Protein AF-B2BDZ7-F1 (afdb_monomer)

Radius of gyration: 28.39 Å; Cα contacts (8 Å, |Δi|>4): 947; chains: 1; bounding box: 99×69×66 Å

Sequence (545 aa):
MKSKLKLKRYLLFLPLLPLGTLSLANTYLLQDHNTLTPYTPFTTPLNGGLDVVRAAHLHPSYELVDWKRVGDTKLVALVRSALVRVKFQDTTSSDQSNTNQNALSFDTQESQKALNGSQSGSSDTSGSNSQDFASYVLIFKAAPRATWVFERKIKLALPYVKQESQGSDDQGSNGKGSLYKTLQDLLVEQPVTPYTPNAGLARVNGVAQDTVHFGSDQESSWNSQRSQKGLKNNPGPKAVTGFKLDKGRAYRKLNESWPVYEPLDSTKNGKGKDKDGWTTSGASEAKGDAPLVSSTESQMAAVTDSQQSGHNSGLVSLAQRSTTVAVQKSDSSGSQGQGTTDNKFQKYLNTAQALHQMGVIVPSLETWPGKPSTGIATRAGGGVSVQAATRQSSSTNEDLPNVITQLYHTSTSQLAYLNGQIVVMGSNAVPSLWYWVVDERTTSGRATWWAHTELNWGTDKQKQFVENQLGFKDDSNSSLTNFKSQGLTQPAYLIAGLDVVQDHLVFAAFKAGAVGYDMTTDSNASTKDQALAWSTTAGLDSDGG

Solvent-accessible surface area (backbone atoms only — not comparable to full-atom values): 32848 Å² total; per-residue (Å²): 140,86,84,80,82,81,80,82,80,81,77,82,81,71,83,81,70,80,88,74,75,87,56,80,86,48,71,46,78,45,77,55,81,46,27,44,27,34,24,34,86,82,77,42,68,75,55,94,41,46,47,53,44,67,65,65,74,50,65,67,58,48,45,57,61,36,71,48,75,50,82,89,51,36,38,40,37,33,34,36,33,78,47,40,29,44,46,63,58,78,72,57,70,96,79,68,93,60,72,80,43,54,25,50,44,66,33,40,65,62,17,48,48,59,70,58,63,84,65,84,82,71,94,79,69,91,80,68,83,88,60,46,46,65,30,33,42,36,39,26,35,57,42,82,92,83,37,71,42,69,73,53,61,26,34,57,40,72,46,82,38,60,40,68,57,82,86,59,84,66,42,48,93,79,75,42,51,52,66,49,58,25,54,65,70,37,68,45,68,55,71,73,45,99,77,63,42,75,45,22,70,38,58,44,72,30,54,31,49,30,41,65,78,54,33,84,96,38,46,87,48,45,87,83,45,28,60,84,72,80,40,61,89,64,87,56,53,76,42,50,41,24,28,41,30,67,34,8,52,46,31,33,38,46,77,34,51,51,69,48,58,41,23,54,35,6,66,79,26,56,29,10,54,41,59,63,60,25,73,76,48,44,52,63,51,41,46,70,26,23,59,79,89,60,74,75,76,70,76,66,74,85,75,79,78,85,78,80,91,76,92,80,90,78,93,82,78,99,79,78,89,72,86,71,82,74,81,78,78,83,83,77,85,83,76,98,62,101,64,85,78,87,76,56,54,77,49,24,43,61,41,49,71,52,40,37,76,62,49,37,58,39,79,78,74,68,83,40,87,89,60,82,78,64,50,69,84,75,84,65,96,62,98,71,92,74,85,82,60,90,58,84,80,88,79,68,80,78,74,33,65,26,40,46,24,37,41,53,58,29,20,62,38,39,66,36,74,55,97,59,33,37,37,33,32,22,28,63,60,44,63,15,50,39,34,34,72,30,54,73,88,42,64,58,33,51,29,47,51,30,31,75,54,88,74,88,62,86,42,72,66,52,42,45,63,54,44,62,33,25,20,70,71,54,96,91,55,87,84,60,45,34,42,34,46,26,75,34,46,72,44,38,31,22,26,73,48,61,45,70,56,93,96,37,83,47,72,48,61,46,80,47,93,62,56,23,62,48,83,62,80,54,88,80,47,71,55,44,49,20,38,42,44,68,90,82,75,80,61,96,82,58,78,87,131

Mean predicted aligned error: 11.67 Å

Nearest PDB structures (foldseek):
  6se7-assembly1_A  TM=9.326E-01  e=3.336E-42  Mycoplasmoides genitalium G37
  6se5-assembly1_A  TM=9.415E-01  e=1.699E-40  Mycoplasmoides genitalium G37
  6rut-assembly2_E-2  TM=9.235E-01  e=7.230E-41  Mycoplasmoides genitalium G37
  5ox7-assembly1_A  TM=9.273E-01  e=1.699E-40  Mycoplasmoides genitalium G37
  8pbx-assembly1_A  TM=9.319E-01  e=9.932E-40  Mycoplasmoides genitalium G37

Secondary structure (DSSP, 8-state):
-------------------S---TT--EEEEETTEEEEEPTTSSBSSS-EEHHHHTT--TTEEEEEEEEETTTEEEEEEEETT--EEE--S--TT-S-TT-BSEEE-HHHHHHHHTTT-TT----TTSPP-----EEEEEEEETTTEEEEEEEEEEEPPP-BPPPTT----HHHHB--HHHHHHH--EEPPPPTT--HHHH---B--BHHHHHH-TT-GGGHHHHGGGGT-TT---TT-B-EEESSSBS-EE-TTS---SEEES-TTTSB-TT-HHHIIIIIHHHHHHHS----GGGG-------------------S-------------------SS-----SSSEEE-HHHHHHTT---TTT---TTPPP-S-----SS------------S----PPPHHHHHHHHHS-EEEEETTEEEEE--SSS-BSEEEEEETT-SEEEEEEGGG-PPP-SSHHHHHHHHHHS----TT-S---STTTTT-----EEEEEEEEETTEEEEEEEEPP--EE-----TT-TTTTEEE----PPPTTPPP-

Organism: Mycoplasmoides pneumoniae (NCBI:txid2104)

Structure (mmCIF, N/CA/C/O backbone):
data_AF-B2BDZ7-F1
#
_entry.id   AF-B2BDZ7-F1
#
loop_
_atom_site.group_PDB
_atom_site.id
_atom_site.type_symbol
_atom_site.label_atom_id
_atom_site.label_alt_id
_atom_site.label_comp_id
_atom_site.label_asym_id
_atom_site.label_entity_id
_atom_site.label_seq_id
_atom_site.pdbx_PDB_ins_code
_atom_site.Cartn_x
_atom_site.Cartn_y
_atom_site.Cartn_z
_atom_site.occupancy
_atom_site.B_iso_or_equiv
_atom_site.auth_seq_id
_atom_site.auth_comp_id
_atom_site.auth_asym_id
_atom_site.auth_atom_id
_atom_site.pdbx_PDB_model_num
ATOM 1 N N . MET A 1 1 ? -70.568 -9.091 -24.519 1.00 39.03 1 MET A N 1
ATOM 2 C CA . MET A 1 1 ? -69.122 -9.357 -24.694 1.00 39.03 1 MET A CA 1
ATOM 3 C C . MET A 1 1 ? -68.346 -8.590 -23.627 1.00 39.03 1 MET A C 1
ATOM 5 O O . MET A 1 1 ? -68.301 -7.373 -23.691 1.00 39.03 1 MET A O 1
ATOM 9 N N . LYS A 1 2 ? -67.828 -9.272 -22.594 1.00 32.44 2 LYS A N 1
ATOM 10 C CA . LYS A 1 2 ? -67.019 -8.678 -21.510 1.00 32.44 2 LYS A CA 1
ATOM 11 C C . LYS A 1 2 ? -65.562 -9.109 -21.707 1.00 32.44 2 LYS A C 1
ATOM 13 O O . LYS A 1 2 ? -65.267 -10.290 -21.533 1.00 32.44 2 LYS A O 1
ATOM 18 N N . SER A 1 3 ? -64.663 -8.197 -22.079 1.00 32.06 3 SER A N 1
ATOM 19 C CA . SER A 1 3 ? -63.225 -8.487 -22.165 1.00 32.06 3 SER A CA 1
ATOM 20 C C . SER A 1 3 ? -62.564 -8.310 -20.796 1.00 32.06 3 SER A C 1
ATOM 22 O O . SER A 1 3 ? -62.609 -7.236 -20.199 1.00 32.06 3 SER A O 1
ATOM 24 N N . LYS A 1 4 ? -61.967 -9.393 -20.295 1.00 34.06 4 LYS A N 1
ATOM 25 C CA . LYS A 1 4 ? -61.252 -9.474 -19.016 1.00 34.06 4 LYS A CA 1
ATOM 26 C C . LYS A 1 4 ? -59.915 -8.726 -19.095 1.00 34.06 4 LYS A C 1
ATOM 28 O O . LYS A 1 4 ? -59.039 -9.131 -19.854 1.00 34.06 4 LYS A O 1
ATOM 33 N N . LEU A 1 5 ? -59.728 -7.711 -18.253 1.00 30.25 5 LEU A N 1
ATOM 34 C CA . LEU A 1 5 ? -58.415 -7.136 -17.958 1.00 30.25 5 LEU A CA 1
ATOM 35 C C . LEU A 1 5 ? -57.696 -8.070 -16.965 1.00 30.25 5 LEU A C 1
ATOM 37 O O . LEU A 1 5 ? -58.121 -8.216 -15.819 1.00 30.25 5 LEU A O 1
ATOM 41 N N . LYS A 1 6 ? -56.645 -8.769 -17.409 1.00 34.00 6 LYS A N 1
ATOM 42 C CA . LYS A 1 6 ? -55.797 -9.597 -16.534 1.00 34.00 6 LYS A CA 1
ATOM 43 C C . LYS A 1 6 ? -54.794 -8.698 -15.809 1.00 34.00 6 LYS A C 1
ATOM 45 O O . LYS A 1 6 ? -53.802 -8.280 -16.397 1.00 34.00 6 LYS A O 1
ATOM 50 N N . LEU A 1 7 ? -55.033 -8.448 -14.525 1.00 28.69 7 LEU A N 1
ATOM 51 C CA . LEU A 1 7 ? -54.064 -7.830 -13.623 1.00 28.69 7 LEU A CA 1
ATOM 52 C C . LEU A 1 7 ? -52.984 -8.873 -13.273 1.00 28.69 7 LEU A C 1
ATOM 54 O O . LEU A 1 7 ? -53.241 -9.810 -12.515 1.00 28.69 7 LEU A O 1
ATOM 58 N N . LYS A 1 8 ? -51.781 -8.757 -13.850 1.00 32.53 8 LYS A N 1
ATOM 59 C CA . LYS A 1 8 ? -50.614 -9.539 -13.413 1.00 32.53 8 LYS A CA 1
ATOM 60 C C . LYS A 1 8 ? -50.151 -8.994 -12.057 1.00 32.53 8 LYS A C 1
ATOM 62 O O . LYS A 1 8 ? -49.586 -7.909 -11.989 1.00 32.53 8 LYS A O 1
ATOM 67 N N . ARG A 1 9 ? -50.395 -9.745 -10.979 1.00 31.39 9 ARG A N 1
ATOM 68 C CA . ARG A 1 9 ? -49.741 -9.525 -9.682 1.00 31.39 9 ARG A CA 1
ATOM 69 C C . ARG A 1 9 ? -48.277 -9.946 -9.811 1.00 31.39 9 ARG A C 1
ATOM 71 O O . ARG A 1 9 ? -48.004 -11.127 -10.004 1.00 31.39 9 ARG A O 1
ATOM 78 N N . TYR A 1 10 ? -47.355 -8.996 -9.709 1.00 31.36 10 TYR A N 1
ATOM 79 C CA . TYR A 1 10 ? -45.955 -9.301 -9.435 1.00 31.36 10 TYR A CA 1
ATOM 80 C C . TYR A 1 10 ? -45.849 -9.666 -7.951 1.00 31.36 10 TYR A C 1
ATOM 82 O O . TYR A 1 10 ? -46.051 -8.818 -7.084 1.00 31.36 10 TYR A O 1
ATOM 90 N N . LEU A 1 11 ? -45.613 -10.948 -7.661 1.00 29.39 11 LEU A N 1
ATOM 91 C CA . LEU A 1 11 ? -45.198 -11.392 -6.335 1.00 29.39 11 LEU A CA 1
ATOM 92 C C . LEU A 1 11 ? -43.772 -10.877 -6.111 1.00 29.39 11 LEU A C 1
ATOM 94 O O . LEU A 1 11 ? -42.857 -11.250 -6.845 1.00 29.39 11 LEU A O 1
ATOM 98 N N . LEU A 1 12 ? -43.594 -10.017 -5.112 1.00 28.06 12 LEU A N 1
ATOM 99 C CA . LEU A 1 12 ? -42.278 -9.649 -4.610 1.00 28.06 12 LEU A CA 1
ATOM 100 C C . LEU A 1 12 ? -41.700 -10.893 -3.911 1.00 28.06 12 LEU A C 1
ATOM 102 O O . LEU A 1 12 ? -42.169 -11.277 -2.841 1.00 28.06 12 LEU A O 1
ATOM 106 N N . PHE A 1 13 ? -40.734 -11.564 -4.537 1.00 28.06 13 PHE A N 1
ATOM 107 C CA . PHE A 1 13 ? -39.957 -12.615 -3.882 1.00 28.06 13 PHE A CA 1
ATOM 108 C C . PHE A 1 13 ? -39.021 -11.950 -2.865 1.00 28.06 13 PHE A C 1
ATOM 110 O O . PHE A 1 13 ? -37.952 -11.460 -3.219 1.00 28.06 13 PHE A O 1
ATOM 117 N N . LEU A 1 14 ? -39.437 -11.905 -1.598 1.00 32.94 14 LEU A N 1
ATOM 118 C CA . LEU A 1 14 ? -38.499 -11.763 -0.487 1.00 32.94 14 LEU A CA 1
ATOM 119 C C . LEU A 1 14 ? -37.704 -13.075 -0.379 1.00 32.94 14 LEU A C 1
ATOM 121 O O . LEU A 1 14 ? -38.326 -14.142 -0.383 1.00 32.94 14 LEU A O 1
ATOM 125 N N . PRO A 1 15 ? -36.364 -13.042 -0.282 1.00 36.25 15 PRO A N 1
ATOM 126 C CA . PRO A 1 15 ? -35.604 -14.242 0.018 1.00 36.25 15 PRO A CA 1
ATOM 127 C C . PRO A 1 15 ? -36.019 -14.734 1.409 1.00 36.25 15 PRO A C 1
ATOM 129 O O . PRO A 1 15 ? -35.810 -14.061 2.418 1.00 36.25 15 PRO A O 1
ATOM 132 N N . LEU A 1 16 ? -36.658 -15.903 1.444 1.00 35.53 16 LEU A N 1
ATOM 133 C CA . LEU A 1 16 ? -36.931 -16.660 2.658 1.00 35.53 16 LEU A CA 1
ATOM 134 C C . LEU A 1 16 ? -35.587 -17.039 3.292 1.00 35.53 16 LEU A C 1
ATOM 136 O O . LEU A 1 16 ? -34.937 -17.993 2.869 1.00 35.53 16 LEU A O 1
ATOM 140 N N . LEU A 1 17 ? -35.167 -16.270 4.297 1.00 37.88 17 LEU A N 1
ATOM 141 C CA . LEU A 1 17 ? -34.142 -16.695 5.245 1.00 37.88 17 LEU A CA 1
ATOM 142 C C . LEU A 1 17 ? -34.635 -17.975 5.947 1.00 37.88 17 LEU A C 1
ATOM 144 O O . LEU A 1 17 ? -35.817 -18.051 6.302 1.00 37.88 17 LEU A O 1
ATOM 148 N N . PRO A 1 18 ? -33.775 -18.986 6.151 1.00 38.31 18 PRO A N 1
ATOM 149 C CA . PRO A 1 18 ? -34.167 -20.202 6.848 1.00 38.31 18 PRO A CA 1
ATOM 150 C C . PRO A 1 18 ? -34.630 -19.848 8.267 1.00 38.31 18 PRO A C 1
ATOM 152 O O . PRO A 1 18 ? -33.910 -19.202 9.025 1.00 38.31 18 PRO A O 1
ATOM 155 N N . LEU A 1 19 ? -35.851 -20.270 8.611 1.00 40.06 19 LEU A N 1
ATOM 156 C CA . LEU A 1 19 ? -36.531 -20.090 9.903 1.00 40.06 19 LEU A CA 1
ATOM 157 C C . LEU A 1 19 ? -35.886 -20.928 11.031 1.00 40.06 19 LEU A C 1
ATOM 159 O O . LEU A 1 19 ? -36.557 -21.664 11.750 1.00 40.06 19 LEU A O 1
ATOM 163 N N . GLY A 1 20 ? -34.570 -20.815 11.202 1.00 43.47 20 GLY A N 1
ATOM 164 C CA . GLY A 1 20 ? -33.868 -21.263 12.399 1.00 43.47 20 GLY A CA 1
ATOM 165 C C . GLY A 1 20 ? -34.002 -20.204 13.489 1.00 43.47 20 GLY A C 1
ATOM 166 O O . GLY A 1 20 ? -33.236 -19.249 13.516 1.00 43.47 20 GLY A O 1
ATOM 167 N N . THR A 1 21 ? -35.011 -20.348 14.353 1.00 45.50 21 THR A N 1
ATOM 168 C CA . THR A 1 21 ? -35.155 -19.649 15.648 1.00 45.50 21 THR A CA 1
ATOM 169 C C . THR A 1 21 ? -34.825 -18.145 15.641 1.00 45.50 21 THR A C 1
ATOM 171 O O . THR A 1 21 ? -33.810 -17.712 16.190 1.00 45.50 21 THR A O 1
ATOM 174 N N . LEU A 1 22 ? -35.712 -17.313 15.088 1.00 52.00 22 LEU A N 1
ATOM 175 C CA . LEU A 1 22 ? -35.697 -15.871 15.363 1.00 52.00 22 LEU A CA 1
ATOM 176 C C . LEU A 1 22 ? -36.111 -15.641 16.827 1.00 52.00 22 LEU A C 1
ATOM 178 O O . LEU A 1 22 ? -37.290 -15.492 17.139 1.00 52.00 22 LEU A O 1
ATOM 182 N N . SER A 1 23 ? -35.142 -15.665 17.744 1.00 74.94 23 SER A N 1
ATOM 183 C CA . SER A 1 23 ? -35.362 -15.243 19.128 1.00 74.94 23 SER A CA 1
ATOM 184 C C . SER A 1 23 ? -35.595 -13.735 19.162 1.00 74.94 23 SER A C 1
ATOM 186 O O . SER A 1 23 ? -34.777 -12.962 18.664 1.00 74.94 23 SER A O 1
ATOM 188 N N . LEU A 1 24 ? -36.689 -13.309 19.797 1.00 81.25 24 LEU A N 1
ATOM 189 C CA . LEU A 1 24 ? -37.008 -11.891 20.008 1.00 81.25 24 LEU A CA 1
ATOM 190 C C . LEU A 1 24 ? -35.954 -11.161 20.857 1.00 81.25 24 LEU A C 1
ATOM 192 O O . LEU A 1 24 ? -35.892 -9.936 20.825 1.00 81.25 24 LEU A O 1
ATOM 196 N N . ALA A 1 25 ? -35.128 -11.904 21.602 1.00 82.94 25 ALA A N 1
ATOM 197 C CA . ALA A 1 25 ? -34.043 -11.355 22.410 1.00 82.94 25 ALA A CA 1
ATOM 198 C C . ALA A 1 25 ? -32.763 -11.058 21.604 1.00 82.94 25 ALA A C 1
ATOM 200 O O . ALA A 1 25 ? -31.859 -10.408 22.131 1.00 82.94 25 ALA A O 1
ATOM 201 N N . ASN A 1 26 ? -32.662 -11.527 20.354 1.00 90.62 26 ASN A N 1
ATOM 202 C CA . ASN A 1 26 ? -31.478 -11.299 19.527 1.00 90.62 26 ASN A CA 1
ATOM 203 C C . ASN A 1 26 ? -31.353 -9.821 19.136 1.00 90.62 26 ASN A C 1
ATOM 205 O O . ASN A 1 26 ? -32.351 -9.134 18.932 1.00 90.62 26 ASN A O 1
ATOM 209 N N . THR A 1 27 ? -30.120 -9.340 18.981 1.00 92.00 27 THR A N 1
ATOM 210 C CA . THR A 1 27 ? -29.834 -7.980 18.509 1.00 92.00 27 THR A CA 1
ATOM 211 C C . THR A 1 27 ? -28.828 -7.982 17.363 1.00 92.00 27 THR A C 1
ATOM 213 O O . THR A 1 27 ? -27.928 -8.823 17.302 1.00 92.00 27 THR A O 1
ATOM 216 N N . TYR A 1 28 ? -28.979 -7.013 16.463 1.00 95.44 28 TYR A N 1
ATOM 217 C CA . TYR A 1 28 ? -28.109 -6.777 15.312 1.00 95.44 28 TYR A CA 1
ATOM 218 C C . TYR A 1 28 ? -27.405 -5.432 15.493 1.00 95.44 28 TYR A C 1
ATOM 220 O O . TYR A 1 28 ? -28.074 -4.415 15.651 1.00 95.44 28 TYR A O 1
ATOM 228 N N . LEU A 1 29 ? -26.071 -5.401 15.504 1.00 96.25 29 LEU A N 1
ATOM 229 C CA . LEU A 1 29 ? -25.326 -4.139 15.571 1.00 96.25 29 LEU A CA 1
ATOM 230 C C . LEU A 1 29 ? -25.272 -3.507 14.177 1.00 96.25 29 LEU A C 1
ATOM 232 O O . LEU A 1 29 ? -24.826 -4.155 13.233 1.00 96.25 29 LEU A O 1
ATOM 236 N N . LEU A 1 30 ? -25.697 -2.250 14.068 1.00 96.56 30 LEU A N 1
ATOM 237 C CA . LEU A 1 30 ? -25.561 -1.433 12.863 1.00 96.56 30 LEU A CA 1
ATOM 238 C C . LEU A 1 30 ? -24.671 -0.226 13.156 1.00 96.56 30 LEU A C 1
ATOM 240 O O . LEU A 1 30 ? -24.806 0.404 14.206 1.00 96.56 30 LEU A O 1
ATOM 244 N N . GLN A 1 31 ? -23.769 0.080 12.227 1.00 96.38 31 GLN A N 1
ATOM 245 C CA . GLN A 1 31 ? -22.849 1.206 12.336 1.00 96.38 31 GLN A CA 1
ATOM 246 C C . GLN A 1 31 ? -23.427 2.458 11.676 1.00 96.38 31 GLN A C 1
ATOM 248 O O . GLN A 1 31 ? -23.930 2.397 10.556 1.00 96.38 31 GLN A O 1
ATOM 253 N N . ASP A 1 32 ? -23.277 3.589 12.356 1.00 94.38 32 ASP A N 1
ATOM 254 C CA . ASP A 1 32 ? -23.443 4.930 11.806 1.00 94.38 32 ASP A CA 1
ATOM 255 C C . ASP A 1 32 ? -22.286 5.810 12.300 1.00 94.38 32 ASP A C 1
ATOM 257 O O . ASP A 1 32 ? -22.177 6.106 13.494 1.00 94.38 32 ASP A O 1
ATOM 261 N N . HIS A 1 33 ? -21.369 6.161 11.395 1.00 93.81 33 HIS A N 1
ATOM 262 C CA . HIS A 1 33 ? -20.083 6.785 11.720 1.00 93.81 33 HIS A CA 1
ATOM 263 C C . HIS A 1 33 ? -19.336 6.033 12.845 1.00 93.81 33 HIS A C 1
ATOM 265 O O . HIS A 1 33 ? -18.902 4.896 12.653 1.00 93.81 33 HIS A O 1
ATOM 271 N N . ASN A 1 34 ? -19.205 6.655 14.022 1.00 95.25 34 ASN A N 1
ATOM 272 C CA . ASN A 1 34 ? -18.516 6.112 15.198 1.00 95.25 34 ASN A CA 1
ATOM 273 C C . ASN A 1 34 ? -19.442 5.337 16.150 1.00 95.25 34 ASN A C 1
ATOM 275 O O . ASN A 1 34 ? -18.974 4.824 17.169 1.00 95.25 34 ASN A O 1
ATOM 279 N N . THR A 1 35 ? -20.741 5.270 15.851 1.00 97.31 35 THR A N 1
ATOM 280 C CA . THR A 1 35 ? -21.755 4.701 16.740 1.00 97.31 35 THR A CA 1
ATOM 281 C C . THR A 1 35 ? -22.183 3.315 16.274 1.00 97.31 35 THR A C 1
ATOM 283 O O . THR A 1 35 ? -22.583 3.133 15.127 1.00 97.31 35 THR A O 1
ATOM 286 N N . LEU A 1 36 ? -22.147 2.338 17.183 1.00 97.81 36 LEU A N 1
ATOM 287 C CA . LEU A 1 36 ? -22.664 0.986 16.968 1.00 97.81 36 LEU A CA 1
ATOM 288 C C . LEU A 1 36 ? -23.981 0.800 17.728 1.00 97.81 36 LEU A C 1
ATOM 290 O O . LEU A 1 36 ? -23.988 0.648 18.953 1.00 97.81 36 LEU A O 1
ATOM 294 N N . THR A 1 37 ? -25.099 0.807 17.003 1.00 97.81 37 THR A N 1
ATOM 295 C CA . THR A 1 37 ? -26.452 0.764 17.574 1.00 97.81 37 THR A CA 1
ATOM 296 C C . THR A 1 37 ? -27.047 -0.643 17.485 1.00 97.81 37 THR A C 1
ATOM 298 O O . THR A 1 37 ? -27.125 -1.197 16.387 1.00 97.81 37 THR A O 1
ATOM 301 N N . PRO A 1 38 ? -27.495 -1.247 18.603 1.00 97.00 38 PRO A N 1
ATOM 302 C CA . PRO A 1 38 ? -28.175 -2.537 18.584 1.00 97.00 38 PRO A CA 1
ATOM 303 C C . PRO A 1 38 ? -29.640 -2.384 18.151 1.00 97.00 38 PRO A C 1
ATOM 305 O O . PRO A 1 38 ? -30.419 -1.676 18.788 1.00 97.00 38 PRO A O 1
ATOM 308 N N . TYR A 1 39 ? -30.032 -3.103 17.105 1.00 96.00 39 TYR A N 1
ATOM 309 C CA . TYR A 1 39 ? -31.399 -3.200 16.600 1.00 96.00 39 TYR A CA 1
ATOM 310 C C . TYR A 1 39 ? -32.039 -4.520 17.002 1.00 96.00 39 TYR A C 1
ATOM 312 O O . TYR A 1 39 ? -31.409 -5.577 16.949 1.00 96.00 39 TYR A O 1
ATOM 320 N N . THR A 1 40 ? -33.310 -4.462 17.380 1.00 95.12 40 THR A N 1
ATOM 321 C CA . THR A 1 40 ? -34.122 -5.660 17.614 1.00 95.12 40 THR A CA 1
ATOM 322 C C . THR A 1 40 ? -34.610 -6.251 16.281 1.00 95.12 40 THR A C 1
ATOM 324 O O . THR A 1 40 ? -34.596 -5.557 15.258 1.00 95.12 40 THR A O 1
ATOM 327 N N . PRO A 1 41 ? -35.134 -7.492 16.258 1.00 93.88 41 PRO A N 1
ATOM 328 C CA . PRO A 1 41 ? -35.760 -8.060 15.063 1.00 93.88 41 PRO A CA 1
ATOM 329 C C . PRO A 1 41 ? -37.020 -7.290 14.625 1.00 93.88 41 PRO A C 1
ATOM 331 O O . PRO A 1 41 ? -37.506 -7.496 13.518 1.00 93.88 41 PRO A O 1
ATOM 334 N N . PHE A 1 42 ? -37.529 -6.370 15.459 1.00 93.69 42 PHE A N 1
ATOM 335 C CA . PHE A 1 42 ? -38.603 -5.432 15.118 1.00 93.69 42 PHE A CA 1
ATOM 336 C C . PHE A 1 42 ? -38.117 -4.195 14.356 1.00 93.69 42 PHE A C 1
ATOM 338 O O . PHE A 1 42 ? -38.887 -3.256 14.174 1.00 93.69 42 PHE A O 1
ATOM 345 N N . THR A 1 43 ? -36.858 -4.169 13.905 1.00 94.19 43 THR A N 1
ATOM 346 C CA . THR A 1 43 ? -36.246 -3.065 13.139 1.00 94.19 43 THR A CA 1
ATOM 347 C C . THR A 1 43 ? -36.138 -1.741 13.901 1.00 94.19 43 THR A C 1
ATOM 349 O O . THR A 1 43 ? -35.828 -0.706 13.318 1.00 94.19 43 THR A O 1
ATOM 352 N N . THR A 1 44 ? -36.336 -1.766 15.219 1.00 93.31 44 THR A N 1
ATOM 353 C CA . THR A 1 44 ? -36.196 -0.599 16.093 1.00 93.31 44 THR A CA 1
ATOM 354 C C . THR A 1 44 ? -34.884 -0.653 16.880 1.00 93.31 44 THR A C 1
ATOM 356 O O . THR A 1 44 ? -34.482 -1.741 17.322 1.00 93.31 44 THR A O 1
ATOM 359 N N . PRO A 1 45 ? -34.209 0.497 17.075 1.00 95.62 45 PRO A N 1
ATOM 360 C CA . PRO A 1 45 ? -33.028 0.565 17.922 1.00 95.62 45 PRO A CA 1
ATOM 361 C C . PRO A 1 45 ? -33.427 0.312 19.379 1.00 95.62 45 PRO A C 1
ATOM 363 O O . PRO A 1 45 ? -34.399 0.877 19.880 1.00 95.62 45 PRO A O 1
ATOM 366 N N . LEU A 1 46 ? -32.675 -0.544 20.069 1.00 94.00 46 LEU A N 1
ATOM 367 C CA . LEU A 1 46 ? -32.921 -0.871 21.474 1.00 94.00 46 LEU A CA 1
ATOM 368 C C . LEU A 1 46 ? -32.445 0.249 22.416 1.00 94.00 46 LEU A C 1
ATOM 370 O O . LEU A 1 46 ? -33.003 0.437 23.495 1.00 94.00 46 LEU A O 1
ATOM 374 N N . ASN A 1 47 ? -31.398 0.976 22.023 1.00 94.38 47 ASN A N 1
ATOM 375 C CA . ASN A 1 47 ? -30.835 2.126 22.730 1.00 94.38 47 ASN A CA 1
ATOM 376 C C . ASN A 1 47 ? -30.114 3.061 21.732 1.00 94.38 47 ASN A C 1
ATOM 378 O O . ASN A 1 47 ? -30.133 2.810 20.530 1.00 94.38 47 ASN A O 1
ATOM 382 N N . GLY A 1 48 ? -29.492 4.141 22.220 1.00 93.62 48 GLY A N 1
ATOM 383 C CA . GLY A 1 48 ? -28.790 5.134 21.387 1.00 93.62 48 GLY A CA 1
ATOM 384 C C . GLY A 1 48 ? -27.448 4.683 20.790 1.00 93.62 48 GLY A C 1
ATOM 385 O O . GLY A 1 48 ? -26.809 5.477 20.108 1.00 93.62 48 GLY A O 1
ATOM 386 N N . GLY A 1 49 ? -27.021 3.443 21.044 1.00 96.12 49 GLY A N 1
ATOM 387 C CA . GLY A 1 49 ? -25.769 2.881 20.548 1.00 96.12 49 GLY A CA 1
ATOM 388 C C . GLY A 1 49 ? -24.528 3.231 21.370 1.00 96.12 49 GLY A C 1
ATOM 389 O O . GLY A 1 49 ? -24.557 4.023 22.313 1.00 96.12 49 GLY A O 1
ATOM 390 N N . LEU A 1 50 ? -23.424 2.576 21.018 1.00 97.62 50 LEU A N 1
ATOM 391 C CA . LEU A 1 50 ? -22.090 2.802 21.567 1.00 97.62 50 LEU A CA 1
ATOM 392 C C . LEU A 1 50 ? -21.321 3.757 20.648 1.00 97.62 50 LEU A C 1
ATOM 394 O O . LEU A 1 50 ? -20.888 3.324 19.584 1.00 97.62 50 LEU A O 1
ATOM 398 N N . ASP A 1 51 ? -21.091 5.007 21.065 1.00 97.75 51 ASP A N 1
ATOM 399 C CA . ASP A 1 51 ? -20.073 5.864 20.432 1.00 97.75 51 ASP A CA 1
ATOM 400 C C . ASP A 1 51 ? -18.686 5.354 20.846 1.00 97.75 51 ASP A C 1
ATOM 402 O O . ASP A 1 51 ? -18.220 5.586 21.967 1.00 97.75 51 ASP A O 1
ATOM 406 N N . VAL A 1 52 ? -18.051 4.606 19.943 1.00 97.62 52 VAL A N 1
ATOM 407 C CA . VAL A 1 52 ? -16.803 3.873 20.187 1.00 97.62 52 VAL A CA 1
ATOM 408 C C . VAL A 1 52 ? -15.661 4.816 20.567 1.00 97.62 52 VAL A C 1
ATOM 410 O O . VAL A 1 52 ? -14.875 4.516 21.469 1.00 97.62 52 VAL A O 1
ATOM 413 N N . VAL A 1 53 ? -15.586 5.977 19.913 1.00 96.25 53 VAL A N 1
ATOM 414 C CA . VAL A 1 53 ? -14.517 6.965 20.107 1.00 96.25 53 VAL A CA 1
ATOM 415 C C . VAL A 1 53 ? -14.663 7.651 21.462 1.00 96.25 53 VAL A C 1
ATOM 417 O O . VAL A 1 53 ? -13.690 7.733 22.219 1.00 96.25 53 VAL A O 1
ATOM 420 N N . ARG A 1 54 ? -15.881 8.084 21.816 1.00 96.31 54 ARG A N 1
ATOM 421 C CA . ARG A 1 54 ? -16.142 8.704 23.126 1.00 96.31 54 ARG A CA 1
ATOM 422 C C . ARG A 1 54 ? -15.968 7.714 24.271 1.00 96.31 54 ARG A C 1
ATOM 424 O O . ARG A 1 54 ? -15.352 8.063 25.276 1.00 96.31 54 ARG A O 1
ATOM 431 N N . ALA A 1 55 ? -16.472 6.489 24.122 1.00 97.38 55 ALA A N 1
ATOM 432 C CA . ALA A 1 55 ? -16.374 5.455 25.151 1.00 97.38 55 ALA A CA 1
ATOM 433 C C . ALA A 1 55 ? -14.921 5.033 25.433 1.00 97.38 55 ALA A C 1
ATOM 435 O O . ALA A 1 55 ? -14.597 4.684 26.564 1.00 97.38 55 ALA A O 1
ATOM 436 N N . ALA A 1 56 ? -14.038 5.103 24.432 1.00 97.31 56 ALA A N 1
ATOM 437 C CA . ALA A 1 56 ? -12.608 4.820 24.578 1.00 97.31 56 ALA A CA 1
ATOM 438 C C . ALA A 1 56 ? -11.764 6.033 25.025 1.00 97.31 56 ALA A C 1
ATOM 440 O O . ALA A 1 56 ? -10.530 5.944 25.071 1.00 97.31 56 ALA A O 1
ATOM 441 N N . HIS A 1 57 ? -12.407 7.163 25.346 1.00 96.69 57 HIS A N 1
ATOM 442 C CA . HIS A 1 57 ? -11.756 8.415 25.740 1.00 96.69 57 HIS A CA 1
ATOM 443 C C . HIS A 1 57 ? -10.705 8.883 24.718 1.00 96.69 57 HIS A C 1
ATOM 445 O O . HIS A 1 57 ? -9.573 9.227 25.073 1.00 96.69 57 HIS A O 1
ATOM 451 N N . LEU A 1 58 ? -11.060 8.835 23.432 1.00 95.81 58 LEU A N 1
ATOM 452 C CA . LEU A 1 58 ? -10.209 9.275 22.329 1.00 95.81 58 LEU A CA 1
ATOM 453 C C . LEU A 1 58 ? -10.598 10.672 21.836 1.00 95.81 58 LEU A C 1
ATOM 455 O O . LEU A 1 58 ? -11.700 11.163 22.079 1.00 95.81 58 LEU A O 1
ATOM 459 N N . HIS A 1 59 ? -9.663 11.322 21.143 1.00 94.44 59 HIS A N 1
ATOM 460 C CA . HIS A 1 59 ? -9.892 12.635 20.547 1.00 94.44 59 HIS A CA 1
ATOM 461 C C . HIS A 1 59 ? -11.001 12.566 19.467 1.00 94.44 59 HIS A C 1
ATOM 463 O O . HIS A 1 59 ? -11.110 11.554 18.776 1.00 94.44 59 HIS A O 1
ATOM 469 N N . PRO A 1 60 ? -11.801 13.625 19.241 1.00 92.69 60 PRO A N 1
ATOM 470 C CA . PRO A 1 60 ? -12.863 13.607 18.225 1.00 92.69 60 PRO A CA 1
ATOM 471 C C . PRO A 1 60 ? -12.397 13.415 16.775 1.00 92.69 60 PRO A C 1
ATOM 473 O O . PRO A 1 60 ? -13.220 13.152 15.908 1.00 92.69 60 PRO A O 1
ATOM 476 N N . SER A 1 61 ? -11.097 13.549 16.502 1.00 93.25 61 SER A N 1
ATOM 477 C CA . SER A 1 61 ? -10.502 13.291 15.183 1.00 93.25 61 SER A CA 1
ATOM 478 C C . SER A 1 61 ? -10.338 11.804 14.857 1.00 93.25 61 SER A C 1
ATOM 480 O O . SER A 1 61 ? -9.760 11.490 13.816 1.00 93.25 61 SER A O 1
ATOM 482 N N . TYR A 1 62 ? -10.716 10.898 15.763 1.00 96.88 62 TYR A N 1
ATOM 483 C CA . TYR A 1 62 ? -10.720 9.468 15.482 1.00 96.88 62 TYR A CA 1
ATOM 484 C C . TYR A 1 62 ? -12.000 9.057 14.752 1.00 96.88 62 TYR A C 1
ATOM 486 O O . TYR A 1 62 ? -13.096 9.524 15.071 1.00 96.88 62 TYR A O 1
ATOM 494 N N . GLU A 1 63 ? -11.848 8.127 13.819 1.00 95.94 63 GLU A N 1
ATOM 495 C CA . GLU A 1 63 ? -12.934 7.467 13.105 1.00 95.94 63 GLU A CA 1
ATOM 496 C C . GLU A 1 63 ? -12.887 5.951 13.327 1.00 95.94 63 GLU A C 1
ATOM 498 O O . GLU A 1 63 ? -11.806 5.359 13.409 1.00 95.94 63 GLU A O 1
ATOM 503 N N . LEU A 1 64 ? -14.062 5.331 13.445 1.00 98.06 64 LEU A N 1
ATOM 504 C CA . LEU A 1 64 ? -14.243 3.881 13.444 1.00 98.06 64 LEU A CA 1
ATOM 505 C C . LEU A 1 64 ? -14.127 3.344 12.017 1.00 98.06 64 LEU A C 1
ATOM 507 O O . LEU A 1 64 ? -14.915 3.718 11.152 1.00 98.06 64 LEU A O 1
ATOM 511 N N . VAL A 1 65 ? -13.172 2.440 11.797 1.00 97.19 65 VAL A N 1
ATOM 512 C CA . VAL A 1 65 ? -12.841 1.924 10.460 1.00 97.19 65 VAL A CA 1
ATOM 513 C C . VAL A 1 65 ? -13.371 0.511 10.239 1.00 97.19 65 VAL A C 1
ATOM 515 O O . VAL A 1 65 ? -13.929 0.223 9.187 1.00 97.19 65 VAL A O 1
ATOM 518 N N . ASP A 1 66 ? -13.229 -0.359 11.238 1.00 98.69 66 ASP A N 1
ATOM 519 C CA . ASP A 1 66 ? -13.728 -1.737 11.204 1.00 98.69 66 ASP A CA 1
ATOM 520 C C . ASP A 1 66 ? -14.064 -2.205 12.625 1.00 98.69 66 ASP A C 1
ATOM 522 O O . ASP A 1 66 ? -13.564 -1.662 13.616 1.00 98.69 66 ASP A O 1
ATOM 526 N N . TRP A 1 67 ? -14.919 -3.213 12.742 1.00 98.69 67 TRP A N 1
ATOM 527 C CA . TRP A 1 67 ? -15.285 -3.821 14.013 1.00 98.69 67 TRP A CA 1
ATOM 528 C C . TRP A 1 67 ? -15.779 -5.252 13.828 1.00 98.69 67 TRP A C 1
ATOM 530 O O . TRP A 1 67 ? -16.410 -5.609 12.835 1.00 98.69 67 TRP A O 1
ATOM 540 N N . LYS A 1 68 ? -15.519 -6.087 14.835 1.00 98.25 68 LYS A N 1
ATOM 541 C CA . LYS A 1 68 ? -15.934 -7.488 14.877 1.00 98.25 68 LYS A CA 1
ATOM 542 C C . LYS A 1 68 ? -16.511 -7.807 16.248 1.00 98.25 68 LYS A C 1
ATOM 544 O O . LYS A 1 68 ? -15.886 -7.554 17.281 1.00 98.25 68 LYS A O 1
ATOM 549 N N . ARG A 1 69 ? -17.704 -8.401 16.269 1.00 97.88 69 ARG A N 1
ATOM 550 C CA . ARG A 1 69 ? -18.233 -9.053 17.471 1.00 97.88 69 ARG A CA 1
ATOM 551 C C . ARG A 1 69 ? -17.581 -10.433 17.592 1.00 97.88 69 ARG A C 1
ATOM 553 O O . ARG A 1 69 ? -17.627 -11.213 16.648 1.00 97.88 69 ARG A O 1
ATOM 560 N N . VAL A 1 70 ? -16.974 -10.719 18.740 1.00 96.00 70 VAL A N 1
ATOM 561 C CA . VAL A 1 70 ? -16.225 -11.953 19.010 1.00 96.00 70 VAL A CA 1
ATOM 562 C C . VAL A 1 70 ? -16.973 -12.751 20.073 1.00 96.00 70 VAL A C 1
ATOM 564 O O . VAL A 1 70 ? -16.972 -12.397 21.255 1.00 96.00 70 VAL A O 1
ATOM 567 N N . GLY A 1 71 ? -17.639 -13.822 19.646 1.00 93.44 71 GLY A N 1
ATOM 568 C CA . GLY A 1 71 ? -18.589 -14.537 20.497 1.00 93.44 71 GLY A CA 1
ATOM 569 C C . GLY A 1 71 ? -19.706 -13.614 21.002 1.00 93.44 71 GLY A C 1
ATOM 570 O O . GLY A 1 71 ? -20.131 -12.678 20.318 1.00 93.44 71 GLY A O 1
ATOM 571 N N . ASP A 1 72 ? -20.177 -13.856 22.223 1.00 92.44 72 ASP A N 1
ATOM 572 C CA . ASP A 1 72 ? -21.304 -13.104 22.793 1.00 92.44 72 ASP A CA 1
ATOM 573 C C . ASP A 1 72 ? -20.900 -11.990 23.753 1.00 92.44 72 ASP A C 1
ATOM 575 O O . ASP A 1 72 ? -21.698 -11.098 24.035 1.00 92.44 72 ASP A O 1
ATOM 579 N N . THR A 1 73 ? -19.663 -12.019 24.247 1.00 95.62 73 THR A N 1
ATOM 580 C CA . THR A 1 73 ? -19.227 -11.164 25.356 1.00 95.62 73 THR A CA 1
ATOM 581 C C . THR A 1 73 ? -18.177 -10.132 24.970 1.00 95.62 73 THR A C 1
ATOM 583 O O . THR A 1 73 ? -17.843 -9.295 25.808 1.00 95.62 73 THR A O 1
ATOM 586 N N . LYS A 1 74 ? -17.669 -10.151 23.732 1.00 97.94 74 LYS A N 1
ATOM 587 C CA . LYS A 1 74 ? -16.568 -9.287 23.293 1.00 97.94 74 LYS A CA 1
ATOM 588 C C . LYS A 1 74 ? -16.891 -8.573 21.982 1.00 97.94 74 LYS A C 1
ATOM 590 O O . LYS A 1 74 ? -17.446 -9.153 21.050 1.00 97.94 74 LYS A O 1
ATOM 595 N N . LEU A 1 75 ? -16.505 -7.305 21.913 1.00 98.50 75 LEU A N 1
ATOM 596 C CA . LEU A 1 75 ? -16.535 -6.478 20.712 1.00 98.50 75 LEU A CA 1
ATOM 597 C C . LEU A 1 75 ? -15.153 -5.848 20.530 1.00 98.50 75 LEU A C 1
ATOM 599 O O . LEU A 1 75 ? -14.608 -5.247 21.456 1.00 98.50 75 LEU A O 1
ATOM 603 N N . VAL A 1 76 ? -14.592 -6.010 19.336 1.00 98.69 76 VAL A N 1
ATOM 604 C CA . VAL A 1 76 ? -13.283 -5.484 18.948 1.00 98.69 76 VAL A CA 1
ATOM 605 C C . VAL A 1 76 ? -13.501 -4.430 17.872 1.00 98.69 76 VAL A C 1
ATOM 607 O O . VAL A 1 76 ? -14.179 -4.703 16.886 1.00 98.69 76 VAL A O 1
ATOM 610 N N . ALA A 1 77 ? -12.948 -3.236 18.053 1.00 98.81 77 ALA A N 1
ATOM 611 C CA . ALA A 1 77 ? -13.071 -2.120 17.114 1.00 98.81 77 ALA A CA 1
ATOM 612 C C . ALA A 1 77 ? -11.690 -1.587 16.716 1.00 98.81 77 ALA A C 1
ATOM 614 O O . ALA A 1 77 ? -10.769 -1.587 17.527 1.00 98.81 77 ALA A O 1
ATOM 615 N N . LEU A 1 78 ? -11.553 -1.105 15.486 1.00 98.88 78 LEU A N 1
ATOM 616 C CA . LEU A 1 78 ? -10.357 -0.451 14.964 1.00 98.88 78 LEU A CA 1
ATOM 617 C C . LEU A 1 78 ? -10.667 1.011 14.682 1.00 98.88 78 LEU A C 1
ATOM 619 O O . LEU A 1 78 ? -11.609 1.327 13.957 1.00 98.88 78 LEU A O 1
ATOM 623 N N . VAL A 1 79 ? -9.847 1.896 15.236 1.00 98.75 79 VAL A N 1
ATOM 624 C CA . VAL A 1 79 ? -9.968 3.339 15.036 1.00 98.75 79 VAL A CA 1
ATOM 625 C C . VAL A 1 79 ? -8.648 3.934 14.571 1.00 98.75 79 VAL A C 1
ATOM 627 O O . VAL A 1 79 ? -7.574 3.516 15.014 1.00 98.75 79 VAL A O 1
ATOM 630 N N . ARG A 1 80 ? -8.724 4.959 13.724 1.00 98.12 80 ARG A N 1
ATOM 631 C CA . ARG A 1 80 ? -7.573 5.756 13.268 1.00 98.12 80 ARG A CA 1
ATOM 632 C C . ARG A 1 80 ? -7.909 7.239 13.298 1.00 98.12 80 ARG A C 1
ATOM 634 O O . ARG A 1 80 ? -9.067 7.587 13.492 1.00 98.12 80 ARG A O 1
ATOM 641 N N . SER A 1 81 ? -6.917 8.109 13.118 1.00 97.31 81 SER A N 1
ATOM 642 C CA . SER A 1 81 ? -7.137 9.554 13.109 1.00 97.31 81 SER A CA 1
ATOM 643 C C . SER A 1 81 ? -6.433 10.264 11.956 1.00 97.31 81 SER A C 1
ATOM 645 O O . SER A 1 81 ? -5.235 10.077 11.752 1.00 97.31 81 SER A O 1
ATOM 647 N N . ALA A 1 82 ? -7.142 11.191 11.307 1.00 94.19 82 ALA A N 1
ATOM 648 C CA . ALA A 1 82 ? -6.609 12.055 10.248 1.00 94.19 82 ALA A CA 1
ATOM 649 C C . ALA A 1 82 ? -5.536 13.064 10.726 1.00 94.19 82 ALA A C 1
ATOM 651 O O . ALA A 1 82 ? -4.885 13.744 9.924 1.00 94.19 82 ALA A O 1
ATOM 652 N N . LEU A 1 83 ? -5.330 13.180 12.043 1.00 95.25 83 LEU A N 1
ATOM 653 C CA . LEU A 1 83 ? -4.282 14.015 12.637 1.00 95.25 83 LEU A CA 1
ATOM 654 C C . LEU A 1 83 ? -2.936 13.302 12.776 1.00 95.25 83 LEU A C 1
ATOM 656 O O . LEU A 1 83 ? -1.949 13.972 13.063 1.00 95.25 83 LEU A O 1
ATOM 660 N N . VAL A 1 84 ? -2.868 11.986 12.544 1.00 97.81 84 VAL A N 1
ATOM 661 C CA . VAL A 1 84 ? -1.600 11.255 12.619 1.00 97.81 84 VAL A CA 1
ATOM 662 C C . VAL A 1 84 ? -0.589 11.818 11.628 1.00 97.81 84 VAL A C 1
ATOM 664 O O . VAL A 1 84 ? -0.917 12.094 10.472 1.00 97.81 84 VAL A O 1
ATOM 667 N N . ARG A 1 85 ? 0.655 11.984 12.069 1.00 98.06 85 ARG A N 1
ATOM 668 C CA . ARG A 1 85 ? 1.793 12.298 11.204 1.00 98.06 85 ARG A CA 1
ATOM 669 C C . ARG A 1 85 ? 2.926 11.335 11.508 1.00 98.06 85 ARG A C 1
ATOM 671 O O . ARG A 1 85 ? 3.200 11.022 12.665 1.00 98.06 85 ARG A O 1
ATOM 678 N N . VAL A 1 86 ? 3.567 10.849 10.459 1.00 98.12 86 VAL A N 1
ATOM 679 C CA . VAL A 1 86 ? 4.699 9.924 10.513 1.00 98.12 86 VAL A CA 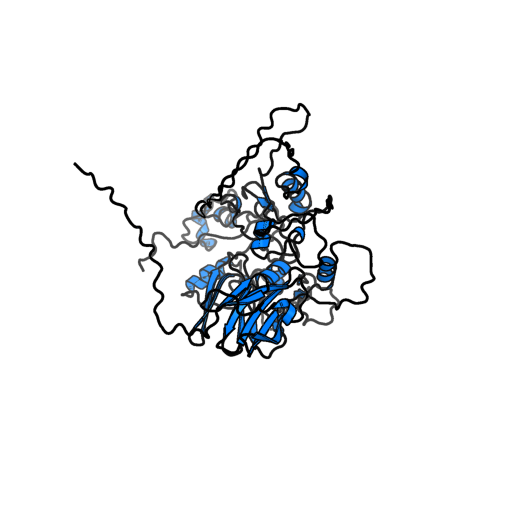1
ATOM 680 C C . VAL A 1 86 ? 5.857 10.557 9.759 1.00 98.12 86 VAL A C 1
ATOM 682 O O . VAL A 1 86 ? 5.652 11.248 8.762 1.00 98.12 86 VAL A O 1
ATOM 685 N N . LYS A 1 87 ? 7.077 10.311 10.221 1.00 96.19 87 LYS A N 1
ATOM 686 C CA . LYS A 1 87 ? 8.301 10.708 9.532 1.00 96.19 87 LYS A CA 1
ATOM 687 C C . LYS A 1 87 ? 9.245 9.526 9.387 1.00 96.19 87 LYS A C 1
ATOM 689 O O . LYS A 1 87 ? 9.283 8.639 10.246 1.00 96.19 87 LYS A O 1
ATOM 694 N N . PHE A 1 88 ? 10.007 9.543 8.302 1.00 96.44 88 PHE A N 1
ATOM 695 C CA . PHE A 1 88 ? 11.122 8.642 8.070 1.00 96.44 88 PHE A CA 1
ATOM 696 C C . PHE A 1 88 ? 12.423 9.442 8.174 1.00 96.44 88 PHE A C 1
ATOM 698 O O . PHE A 1 88 ? 12.593 10.445 7.492 1.00 96.44 88 PHE A O 1
ATOM 705 N N . GLN A 1 89 ? 13.336 9.038 9.047 1.00 92.94 89 GLN A N 1
ATOM 706 C CA . GLN A 1 89 ? 14.641 9.674 9.166 1.00 92.94 89 GLN A CA 1
ATOM 707 C C . GLN A 1 89 ? 15.561 9.093 8.086 1.00 92.94 89 GLN A C 1
ATOM 709 O O . GLN A 1 89 ? 16.128 8.027 8.279 1.00 92.94 89 GLN A O 1
ATOM 714 N N . ASP A 1 90 ? 15.651 9.766 6.937 1.00 85.06 90 ASP A N 1
ATOM 715 C CA . ASP A 1 90 ? 16.399 9.319 5.750 1.00 85.06 90 ASP A CA 1
ATOM 716 C C . ASP A 1 90 ? 17.880 9.725 5.761 1.00 85.06 90 ASP A C 1
ATOM 718 O O . ASP A 1 90 ? 18.682 9.177 5.004 1.00 85.06 90 ASP A O 1
ATOM 722 N N . THR A 1 91 ? 18.255 10.654 6.636 1.00 77.69 91 THR A N 1
ATOM 723 C CA . THR A 1 91 ? 19.622 11.143 6.824 1.00 77.69 91 THR A CA 1
ATOM 724 C C . THR A 1 91 ? 20.112 10.834 8.228 1.00 77.69 91 THR A C 1
ATOM 726 O O . THR A 1 91 ? 19.366 10.929 9.207 1.00 77.69 91 THR A O 1
ATOM 729 N N . THR A 1 92 ? 21.392 10.494 8.341 1.00 63.66 92 THR A N 1
ATOM 730 C CA . THR A 1 92 ? 22.010 10.161 9.626 1.00 63.66 92 THR A CA 1
ATOM 731 C C . THR A 1 92 ? 23.033 11.226 9.976 1.00 63.66 92 THR A C 1
ATOM 733 O O . THR A 1 92 ? 23.946 11.493 9.201 1.00 63.66 92 THR A O 1
ATOM 736 N N . SER A 1 93 ? 22.864 11.854 11.139 1.00 55.41 93 SER A N 1
ATOM 737 C CA . SER A 1 93 ? 23.895 12.702 11.740 1.00 55.41 93 SER A CA 1
ATOM 738 C C . SER A 1 93 ? 25.039 11.805 12.218 1.00 55.41 93 SER A C 1
ATOM 740 O O . SER A 1 93 ? 24.791 10.778 12.851 1.00 55.41 93 SER A O 1
ATOM 742 N N . SER A 1 94 ? 26.281 12.204 11.931 1.00 53.34 94 SER A N 1
ATOM 743 C CA . SER A 1 94 ? 27.517 11.524 12.350 1.00 53.34 94 SER A CA 1
ATOM 744 C C . SER A 1 94 ? 27.649 11.329 13.866 1.00 53.34 94 SER A C 1
ATOM 746 O O . SER A 1 94 ? 28.474 10.532 14.303 1.00 53.34 94 SER A O 1
ATOM 748 N N . ASP A 1 95 ? 26.822 12.013 14.661 1.00 47.31 95 ASP A N 1
ATOM 749 C CA . ASP A 1 95 ? 27.014 12.165 16.105 1.00 47.31 95 ASP A CA 1
ATOM 750 C C . ASP A 1 95 ? 25.980 11.388 16.943 1.00 47.31 95 ASP A C 1
ATOM 752 O O . ASP A 1 95 ? 25.882 11.578 18.159 1.00 47.31 95 ASP A O 1
ATOM 756 N N . GLN A 1 96 ? 25.181 10.500 16.338 1.00 52.22 96 GLN A N 1
ATOM 757 C CA . GLN A 1 96 ? 24.192 9.733 17.098 1.00 52.22 96 GLN A CA 1
ATOM 758 C C . GLN A 1 96 ? 24.817 8.546 17.847 1.00 52.22 96 GLN A C 1
ATOM 760 O O . GLN A 1 96 ? 25.163 7.513 17.281 1.00 52.22 96 GLN A O 1
ATOM 765 N N . SER A 1 97 ? 24.866 8.677 19.174 1.00 49.47 97 SER A N 1
ATOM 766 C CA . SER A 1 97 ? 25.351 7.684 20.142 1.00 49.47 97 SER A CA 1
ATOM 767 C C . SER A 1 97 ? 24.466 6.435 20.302 1.00 49.47 97 SER A C 1
ATOM 769 O O . SER A 1 97 ? 24.810 5.546 21.081 1.00 49.47 97 SER A O 1
ATOM 771 N N . ASN A 1 98 ? 23.333 6.332 19.593 1.00 59.56 98 ASN A N 1
ATOM 772 C CA . ASN A 1 98 ? 22.399 5.212 19.727 1.00 59.56 98 ASN A CA 1
ATOM 773 C C . ASN A 1 98 ? 22.015 4.607 18.369 1.00 59.56 98 ASN A C 1
ATOM 775 O O . ASN A 1 98 ? 21.041 5.010 17.737 1.00 59.56 98 ASN A O 1
ATOM 779 N N . THR A 1 99 ? 22.752 3.575 17.965 1.00 66.44 99 THR A N 1
ATOM 780 C CA . THR A 1 99 ? 22.566 2.826 16.712 1.00 66.44 99 THR A CA 1
ATOM 781 C C . THR A 1 99 ? 21.307 1.947 16.679 1.00 66.44 99 THR A C 1
ATOM 783 O O . THR A 1 99 ? 21.059 1.283 15.678 1.00 66.44 99 THR A O 1
ATOM 786 N N . ASN A 1 100 ? 20.491 1.919 17.742 1.00 76.94 100 ASN A N 1
ATOM 787 C CA . ASN A 1 100 ? 19.287 1.082 17.834 1.00 76.94 100 ASN A CA 1
ATOM 788 C C . ASN A 1 100 ? 17.971 1.854 17.629 1.00 76.94 100 ASN A C 1
ATOM 790 O O . ASN A 1 100 ? 16.888 1.305 17.872 1.00 76.94 100 ASN A O 1
ATOM 794 N N . GLN A 1 101 ? 18.031 3.113 17.190 1.00 86.69 101 GLN A N 1
ATOM 795 C CA . GLN A 1 101 ? 16.835 3.915 16.937 1.00 86.69 101 GLN A CA 1
ATOM 796 C C . GLN A 1 101 ? 16.057 3.428 15.707 1.00 86.69 101 GLN A C 1
ATOM 798 O O . GLN A 1 101 ? 16.622 2.938 14.728 1.00 86.69 101 GLN A O 1
ATOM 803 N N . ASN A 1 102 ? 14.728 3.539 15.789 1.00 92.75 102 ASN A N 1
ATOM 804 C CA . ASN A 1 102 ? 13.848 3.275 14.658 1.00 92.75 102 ASN A CA 1
ATOM 805 C C . ASN A 1 102 ? 13.858 4.496 13.735 1.00 92.75 102 ASN A C 1
ATOM 807 O O . ASN A 1 102 ? 13.550 5.593 14.201 1.00 92.75 102 ASN A O 1
ATOM 811 N N . ALA A 1 103 ? 14.142 4.312 12.446 1.00 94.06 103 ALA A N 1
ATOM 812 C CA . ALA A 1 103 ? 14.081 5.409 11.482 1.00 94.06 103 ALA A CA 1
ATOM 813 C C . ALA A 1 103 ? 12.639 5.905 11.256 1.00 94.06 103 ALA A C 1
ATOM 815 O O . ALA A 1 103 ? 12.433 7.033 10.817 1.00 94.06 103 ALA A O 1
ATOM 816 N N . LEU A 1 104 ? 11.630 5.085 11.572 1.00 96.94 104 LEU A N 1
ATOM 817 C CA . LEU A 1 104 ? 10.222 5.480 11.554 1.00 96.94 104 LEU A CA 1
ATOM 818 C C . LEU A 1 104 ? 9.760 5.960 12.931 1.00 96.94 104 LEU A C 1
ATOM 820 O O . LEU A 1 104 ? 9.883 5.251 13.933 1.00 96.94 104 LEU A O 1
ATOM 824 N N . SER A 1 105 ? 9.157 7.147 12.973 1.00 97.25 105 SER A N 1
ATOM 825 C CA . SER A 1 105 ? 8.579 7.712 14.197 1.00 97.25 105 SER A CA 1
ATOM 826 C C . SER A 1 105 ? 7.326 8.538 13.912 1.00 97.25 105 SER A C 1
ATOM 828 O O . SER A 1 105 ? 7.126 9.022 12.798 1.00 97.25 105 SER A O 1
ATOM 830 N N . PHE A 1 106 ? 6.466 8.688 14.921 1.00 98.06 106 PHE A N 1
ATOM 831 C CA . PHE A 1 106 ? 5.356 9.631 14.842 1.00 98.06 106 PHE A CA 1
ATOM 832 C C . PHE A 1 106 ? 5.872 11.062 15.013 1.00 98.06 106 PHE A C 1
ATOM 834 O O . PHE A 1 106 ? 6.683 11.339 15.900 1.00 98.06 106 PHE A O 1
ATOM 841 N N . ASP A 1 107 ? 5.387 11.968 14.172 1.00 96.56 107 ASP A N 1
ATOM 842 C CA . ASP A 1 107 ? 5.698 13.389 14.243 1.00 96.56 107 ASP A CA 1
ATOM 843 C C . ASP A 1 107 ? 4.623 14.121 15.053 1.00 96.56 107 ASP A C 1
ATOM 845 O O . ASP A 1 107 ? 3.631 14.643 14.536 1.00 96.56 107 ASP A O 1
ATOM 849 N N . THR A 1 108 ? 4.805 14.123 16.371 1.00 93.44 108 THR A N 1
ATOM 850 C CA . THR A 1 108 ? 3.878 14.776 17.299 1.00 93.44 108 THR A CA 1
ATOM 851 C C . THR A 1 108 ? 3.796 16.290 17.073 1.00 93.44 108 THR A C 1
ATOM 853 O O . THR A 1 108 ? 2.743 16.881 17.304 1.00 93.44 108 THR A O 1
ATOM 856 N N . GLN A 1 109 ? 4.868 16.928 16.582 1.00 91.19 109 GLN A N 1
ATOM 857 C CA . GLN A 1 109 ? 4.880 18.369 16.308 1.00 91.19 109 GLN A CA 1
ATOM 858 C C . GLN A 1 109 ? 4.010 18.702 15.094 1.00 91.19 109 GLN A C 1
ATOM 860 O O . GLN A 1 109 ? 3.138 19.567 15.183 1.00 91.19 109 GLN A O 1
ATOM 865 N N . GLU A 1 110 ? 4.176 17.975 13.986 1.00 90.69 110 GLU A N 1
ATOM 866 C CA . GLU A 1 110 ? 3.322 18.156 12.806 1.00 90.69 110 GLU A CA 1
ATOM 867 C C . GLU A 1 110 ? 1.869 17.739 13.078 1.00 90.69 110 GLU A C 1
ATOM 869 O O . GLU A 1 110 ? 0.941 18.365 12.564 1.00 90.69 110 GLU A O 1
ATOM 874 N N . SER A 1 111 ? 1.637 16.742 13.940 1.00 91.62 111 SER A N 1
ATOM 875 C CA . SER A 1 111 ? 0.278 16.370 14.366 1.00 91.62 111 SER A CA 1
ATOM 876 C C . SER A 1 111 ? -0.404 17.510 15.135 1.00 91.62 111 SER A C 1
ATOM 878 O O . SER A 1 111 ? -1.560 17.846 14.871 1.00 91.62 111 SER A O 1
ATOM 880 N N . GLN A 1 112 ? 0.327 18.172 16.040 1.00 88.19 112 GLN A N 1
ATOM 881 C CA . GLN A 1 112 ? -0.177 19.333 16.775 1.00 88.19 112 GLN A CA 1
ATOM 882 C C . GLN A 1 112 ? -0.401 20.545 15.857 1.00 88.19 112 GLN A C 1
ATOM 884 O O . GLN A 1 112 ? -1.403 21.250 15.981 1.00 88.19 112 GLN A O 1
ATOM 889 N N . LYS A 1 113 ? 0.491 20.773 14.890 1.00 86.25 113 LYS A N 1
ATOM 890 C CA . LYS A 1 113 ? 0.331 21.821 13.871 1.00 86.25 113 LYS A CA 1
ATOM 891 C C . LYS A 1 113 ? -0.904 21.587 12.999 1.00 86.25 113 LYS A C 1
ATOM 893 O O . LYS A 1 113 ? -1.620 22.539 12.691 1.00 86.25 113 LYS A O 1
ATOM 898 N N . ALA A 1 114 ? -1.185 20.333 12.644 1.00 85.12 114 ALA A N 1
ATOM 899 C CA . ALA A 1 114 ? -2.395 19.956 11.921 1.00 85.12 114 ALA A CA 1
ATOM 900 C C . ALA A 1 114 ? -3.667 20.171 12.759 1.00 85.12 114 ALA A C 1
ATOM 902 O O . ALA A 1 114 ? -4.668 20.645 12.221 1.00 85.12 114 ALA A O 1
ATOM 903 N N . LEU A 1 115 ? -3.624 19.879 14.066 1.00 84.25 115 LEU A N 1
ATOM 904 C CA . LEU A 1 115 ? -4.740 20.140 14.983 1.00 84.25 115 LEU A CA 1
ATOM 905 C C . LEU A 1 115 ? -5.062 21.640 15.072 1.00 84.25 115 LEU A C 1
ATOM 907 O O . LEU A 1 115 ? -6.231 22.019 15.034 1.00 84.25 115 LEU A O 1
ATOM 911 N N . ASN A 1 116 ? -4.033 22.487 15.139 1.00 76.69 116 ASN A N 1
ATOM 912 C CA . ASN A 1 116 ? -4.180 23.934 15.310 1.00 76.69 116 ASN A CA 1
ATOM 913 C C . ASN A 1 116 ? -4.595 24.677 14.021 1.00 76.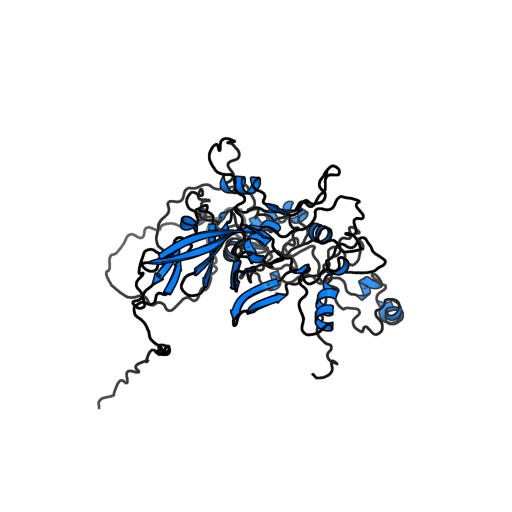69 116 ASN A C 1
ATOM 915 O O . ASN A 1 116 ? -4.794 25.889 14.063 1.00 76.69 116 ASN A O 1
ATOM 919 N N . GLY A 1 117 ? -4.712 23.988 12.876 1.00 64.31 117 GLY A N 1
ATOM 920 C CA . GLY A 1 117 ? -5.214 24.553 11.619 1.00 64.31 117 GLY A CA 1
ATOM 921 C C . GLY A 1 117 ? -4.496 25.834 11.179 1.00 64.31 117 GLY A C 1
ATOM 922 O O . GLY A 1 117 ? -5.075 26.911 11.237 1.00 64.31 117 GLY A O 1
ATOM 923 N N . SER A 1 118 ? -3.233 25.737 10.750 1.00 49.47 118 SER A N 1
ATOM 924 C CA . SER A 1 118 ? -2.426 26.842 10.184 1.00 49.47 118 SER A CA 1
ATOM 925 C C . SER A 1 118 ? -2.423 28.178 10.958 1.00 49.47 118 SER A C 1
ATOM 927 O O . SER A 1 118 ? -2.019 29.200 10.402 1.00 49.47 118 SER A O 1
ATOM 929 N N . GLN A 1 119 ? -2.801 28.215 12.242 1.00 41.94 119 GLN A N 1
ATOM 930 C CA . GLN A 1 119 ? -2.519 29.356 13.113 1.00 41.94 119 GLN A CA 1
ATOM 931 C C . GLN A 1 119 ? -1.057 29.295 13.566 1.00 41.94 119 GLN A C 1
ATOM 933 O O . GLN A 1 119 ? -0.717 28.839 14.654 1.00 41.94 119 GLN A O 1
ATOM 938 N N . SER A 1 120 ? -0.175 29.782 12.695 1.00 38.94 120 SER A N 1
ATOM 939 C CA . SER A 1 120 ? 1.136 30.281 13.101 1.00 38.94 120 SER A CA 1
ATOM 940 C C . SER A 1 120 ? 0.912 31.525 13.963 1.00 38.94 120 SER A C 1
ATOM 942 O O . SER A 1 120 ? 0.580 32.577 13.419 1.00 38.94 120 SER A O 1
ATOM 944 N N . GLY A 1 121 ? 1.059 31.425 15.288 1.00 36.53 121 GLY A N 1
ATOM 945 C CA . GLY A 1 121 ? 1.120 32.635 16.120 1.00 36.53 121 GLY A CA 1
ATOM 946 C C . GLY A 1 121 ? 0.661 32.572 17.575 1.00 36.53 121 GLY A C 1
ATOM 947 O O . GLY A 1 121 ? 0.449 33.634 18.148 1.00 36.53 121 GLY A O 1
ATOM 948 N N . SER A 1 122 ? 0.508 31.409 18.207 1.00 37.09 122 SER A N 1
ATOM 949 C CA . SER A 1 122 ? 0.422 31.372 19.673 1.00 37.09 122 SER A CA 1
ATOM 950 C C . SER A 1 122 ? 1.088 30.115 20.214 1.00 37.09 122 SER A C 1
ATOM 952 O O . SER A 1 122 ? 0.648 28.996 19.961 1.00 37.09 122 SER A O 1
ATOM 954 N N . SER A 1 123 ? 2.189 30.321 20.931 1.00 38.25 123 SER A N 1
ATOM 955 C CA . SER A 1 123 ? 2.915 29.312 21.703 1.00 38.25 123 SER A CA 1
ATOM 956 C C . SER A 1 123 ? 2.205 28.929 23.007 1.00 38.25 123 SER A C 1
ATOM 958 O O . SER A 1 123 ? 2.737 28.123 23.765 1.00 38.25 123 SER A O 1
ATOM 960 N N . ASP A 1 124 ? 1.008 29.456 23.267 1.00 40.75 124 ASP A N 1
ATOM 961 C CA . ASP A 1 124 ? 0.278 29.197 24.503 1.00 40.75 124 ASP A CA 1
ATOM 962 C C . ASP A 1 124 ? -0.788 28.123 24.274 1.00 40.75 124 ASP A C 1
ATOM 964 O O . ASP A 1 124 ? -1.954 28.393 24.003 1.00 40.75 124 ASP A O 1
ATOM 968 N N . THR A 1 125 ? -0.380 26.861 24.401 1.00 42.56 125 THR A N 1
ATOM 969 C CA . THR A 1 125 ? -1.308 25.743 24.651 1.00 42.56 125 THR A CA 1
ATOM 970 C C . THR A 1 125 ? -0.920 25.034 25.941 1.00 42.56 125 THR A C 1
ATOM 972 O O . THR A 1 125 ? -0.604 23.848 25.988 1.00 42.56 125 THR A O 1
ATOM 975 N N . SER A 1 126 ? -0.966 25.783 27.038 1.00 38.09 126 SER A N 1
ATOM 976 C CA . SER A 1 126 ? -0.996 25.234 28.389 1.00 38.09 126 SER A CA 1
ATOM 977 C C . SER A 1 126 ? -2.347 24.538 28.626 1.00 38.09 126 SER A C 1
ATOM 979 O O . SER A 1 126 ? -3.292 25.135 29.130 1.00 38.09 126 SER A O 1
ATOM 981 N N . GLY A 1 127 ? -2.467 23.261 28.237 1.00 43.53 127 GLY A N 1
ATOM 982 C CA . GLY A 1 127 ? -3.578 22.420 28.713 1.00 43.53 127 GLY A CA 1
ATOM 983 C C . GLY A 1 127 ? -4.029 21.230 27.861 1.00 43.53 127 GLY A C 1
ATOM 984 O O . GLY A 1 127 ? -4.872 20.472 28.332 1.00 43.53 127 GLY A O 1
ATOM 985 N N . SER A 1 128 ? -3.513 21.018 26.645 1.00 55.97 128 SER A N 1
ATOM 986 C CA . SER A 1 128 ? -3.861 19.831 25.838 1.00 55.97 128 SER A CA 1
ATOM 987 C C . SER A 1 128 ? -2.740 18.789 25.883 1.00 55.97 128 SER A C 1
ATOM 989 O O . SER A 1 128 ? -1.578 19.092 25.628 1.00 55.97 128 SER A O 1
ATOM 991 N N . ASN A 1 129 ? -3.083 17.548 26.248 1.00 73.94 129 ASN A N 1
ATOM 992 C CA . ASN A 1 129 ? -2.119 16.449 26.312 1.00 73.94 129 ASN A CA 1
ATOM 993 C C . ASN A 1 129 ? -1.542 16.181 24.915 1.00 73.94 129 ASN A C 1
ATOM 995 O O . ASN A 1 129 ? -2.273 15.781 24.008 1.00 73.94 129 ASN A O 1
ATOM 999 N N . SER A 1 130 ? -0.230 16.374 24.768 1.00 81.25 130 SER A N 1
ATOM 1000 C CA . SER A 1 130 ? 0.516 16.016 23.561 1.00 81.25 130 SER A CA 1
ATOM 1001 C C . SER A 1 130 ? 0.310 14.532 23.234 1.00 81.25 130 SER A C 1
ATOM 1003 O O . SER A 1 130 ? 0.494 13.669 24.096 1.00 81.25 130 SER A O 1
ATOM 1005 N N . GLN A 1 131 ? -0.109 14.229 22.005 1.00 88.50 131 GLN A N 1
ATOM 1006 C CA . GLN A 1 131 ? -0.403 12.869 21.549 1.00 88.50 131 GLN A CA 1
ATOM 1007 C C . GLN A 1 131 ? -0.022 12.698 20.077 1.00 88.50 131 GLN A C 1
ATOM 1009 O O . GLN A 1 131 ? -0.090 13.640 19.295 1.00 88.50 131 GLN A O 1
ATOM 1014 N N . ASP A 1 132 ? 0.355 11.482 19.694 1.00 93.38 132 ASP A N 1
ATOM 1015 C CA . ASP A 1 132 ? 0.778 11.151 18.327 1.00 93.38 132 ASP A CA 1
ATOM 1016 C C . ASP A 1 132 ? -0.356 10.704 17.398 1.00 93.38 132 ASP A C 1
ATOM 1018 O O . ASP A 1 132 ? -0.123 10.443 16.220 1.00 93.38 132 ASP A O 1
ATOM 1022 N N . PHE A 1 133 ? -1.583 10.611 17.919 1.00 97.25 133 PHE A N 1
ATOM 1023 C CA . PHE A 1 133 ? -2.777 10.219 17.164 1.00 97.25 133 PHE A CA 1
ATOM 1024 C C . PHE A 1 133 ? -2.659 8.858 16.448 1.00 97.25 133 PHE A C 1
ATOM 1026 O O . PHE A 1 133 ? -3.330 8.623 15.443 1.00 97.25 133 PHE A O 1
ATOM 1033 N N . ALA A 1 134 ? -1.823 7.952 16.969 1.00 98.38 134 ALA A N 1
ATOM 1034 C CA . ALA A 1 134 ? -1.693 6.595 16.446 1.00 98.38 134 ALA A CA 1
ATOM 1035 C C . ALA A 1 134 ? -3.045 5.858 16.416 1.00 98.38 134 ALA A C 1
ATOM 1037 O O . ALA A 1 134 ? -3.921 6.102 17.238 1.00 98.38 134 ALA A O 1
ATOM 1038 N N . SER A 1 135 ? -3.194 4.902 15.504 1.00 98.75 135 SER A N 1
ATOM 1039 C CA . SER A 1 135 ? -4.371 4.032 15.445 1.00 98.75 135 SER A CA 1
ATOM 1040 C C . SER A 1 135 ? -4.414 3.066 16.634 1.00 98.75 135 SER A C 1
ATOM 1042 O O . SER A 1 135 ? -3.371 2.667 17.169 1.00 98.75 135 SER A O 1
ATOM 1044 N N . TYR A 1 136 ? -5.621 2.652 17.022 1.00 98.88 136 TYR A N 1
ATOM 1045 C CA . TYR A 1 136 ? -5.844 1.738 18.142 1.00 98.88 136 TYR A CA 1
ATOM 1046 C C . TYR A 1 136 ? -6.811 0.615 17.783 1.00 98.88 136 TYR A C 1
ATOM 1048 O O . TYR A 1 136 ? -7.824 0.834 17.122 1.00 98.88 136 TYR A O 1
ATOM 1056 N N . VAL A 1 137 ? -6.537 -0.569 18.330 1.00 98.81 137 VAL A N 1
ATOM 1057 C CA . VAL A 1 137 ? -7.550 -1.609 18.528 1.00 98.81 137 VAL A CA 1
ATOM 1058 C C . VAL A 1 137 ? -8.177 -1.401 19.902 1.00 98.81 137 VAL A C 1
ATOM 1060 O O . VAL A 1 137 ? -7.470 -1.245 20.898 1.00 98.81 137 VAL A O 1
ATOM 1063 N N . LEU A 1 138 ? -9.500 -1.392 19.961 1.00 98.81 138 LEU A N 1
ATOM 1064 C CA . LEU A 1 138 ? -10.306 -1.169 21.152 1.00 98.81 138 LEU A CA 1
ATOM 1065 C C . LEU A 1 138 ? -11.026 -2.462 21.521 1.00 98.81 138 LEU A C 1
ATOM 1067 O O . LEU A 1 138 ? -11.621 -3.104 20.657 1.00 98.81 138 LEU A O 1
ATOM 1071 N N . ILE A 1 139 ? -10.986 -2.823 22.801 1.00 98.56 139 ILE A N 1
ATOM 1072 C CA . ILE A 1 139 ? -11.661 -4.007 23.332 1.00 98.56 139 ILE A CA 1
ATOM 1073 C C . ILE A 1 139 ? -12.782 -3.554 24.261 1.00 98.56 139 ILE A C 1
ATOM 1075 O O . ILE A 1 139 ? -12.557 -2.774 25.192 1.00 98.56 139 ILE A O 1
ATOM 1079 N N . PHE A 1 140 ? -13.983 -4.063 24.004 1.00 98.69 140 PHE A N 1
ATOM 1080 C CA . PHE A 1 140 ? -15.174 -3.837 24.809 1.00 98.69 140 PHE A CA 1
ATOM 1081 C C . PHE A 1 14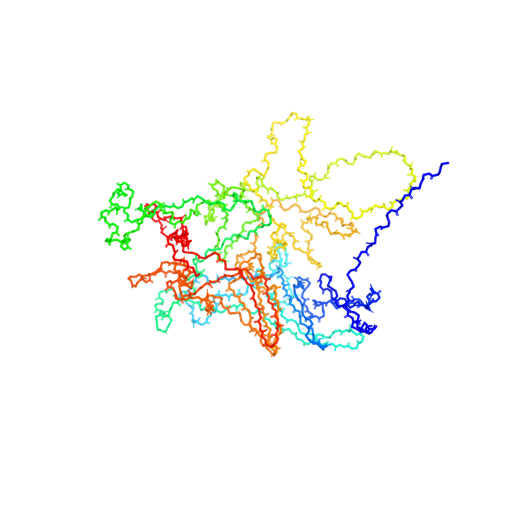0 ? -15.738 -5.170 25.298 1.00 98.69 140 PHE A C 1
ATOM 1083 O O . PHE A 1 140 ? -15.795 -6.146 24.545 1.00 98.69 140 PHE A O 1
ATOM 1090 N N . LYS A 1 141 ? -16.229 -5.178 26.539 1.00 98.06 141 LYS A N 1
ATOM 1091 C CA . LYS A 1 141 ? -17.009 -6.284 27.100 1.00 98.06 141 LYS A CA 1
ATOM 1092 C C . LYS A 1 141 ? -18.500 -5.999 27.023 1.00 98.06 141 LYS A C 1
ATOM 1094 O O . LYS A 1 141 ? -18.931 -4.854 27.190 1.00 98.06 141 LYS A O 1
ATOM 1099 N N . ALA A 1 142 ? -19.288 -7.043 26.812 1.00 97.44 142 ALA A N 1
ATOM 1100 C CA . ALA A 1 142 ? -20.736 -6.953 26.879 1.00 97.44 142 ALA A CA 1
ATOM 1101 C C . ALA A 1 142 ? -21.196 -6.608 28.304 1.00 97.44 142 ALA A C 1
ATOM 1103 O O . ALA A 1 142 ? -20.617 -7.045 29.302 1.00 97.44 142 ALA A O 1
ATOM 1104 N N . ALA A 1 143 ? -22.273 -5.840 28.386 1.00 96.62 143 ALA A N 1
ATOM 1105 C CA . ALA A 1 143 ? -22.943 -5.456 29.614 1.00 96.62 143 ALA A CA 1
ATOM 1106 C C . ALA A 1 143 ? -24.471 -5.606 29.459 1.00 96.62 143 ALA A C 1
ATOM 1108 O O . ALA A 1 143 ? -24.981 -5.719 28.335 1.00 96.62 143 ALA A O 1
ATOM 1109 N N . PRO A 1 144 ? -25.232 -5.637 30.572 1.00 95.25 144 PRO A N 1
ATOM 1110 C CA . PRO A 1 144 ? -26.682 -5.806 30.531 1.00 95.25 144 PRO A CA 1
ATOM 1111 C C . PRO A 1 144 ? -27.384 -4.809 29.601 1.00 95.25 144 PRO A C 1
ATOM 1113 O O . PRO A 1 144 ? -26.892 -3.709 29.353 1.00 95.25 144 PRO A O 1
ATOM 1116 N N . ARG A 1 145 ? -28.577 -5.183 29.118 1.00 93.06 145 ARG A N 1
ATOM 1117 C CA . ARG A 1 145 ? -29.391 -4.380 28.179 1.00 93.06 145 ARG A CA 1
ATOM 1118 C C . ARG A 1 145 ? -28.715 -4.138 26.818 1.00 93.06 145 ARG A C 1
ATOM 1120 O O . ARG A 1 145 ? -28.928 -3.094 26.206 1.00 93.06 145 ARG A O 1
ATOM 1127 N N . ALA A 1 146 ? -27.918 -5.112 26.366 1.00 93.00 146 ALA A N 1
ATOM 1128 C CA . ALA A 1 146 ? -27.144 -5.059 25.123 1.00 93.00 146 ALA A CA 1
ATOM 1129 C C . ALA A 1 146 ? -26.308 -3.770 25.015 1.00 93.00 146 ALA A C 1
ATOM 1131 O O . ALA A 1 146 ? -26.352 -3.052 24.015 1.00 93.00 146 ALA A O 1
ATOM 1132 N N . THR A 1 147 ? -25.588 -3.463 26.093 1.00 95.62 147 THR A N 1
ATOM 1133 C CA . THR A 1 147 ? -24.644 -2.345 26.157 1.00 95.62 147 THR A CA 1
ATOM 1134 C C . THR A 1 147 ? -23.213 -2.873 26.180 1.00 95.62 147 THR A C 1
ATOM 1136 O O . THR A 1 147 ? -22.985 -4.074 26.325 1.00 95.62 147 THR A O 1
ATOM 1139 N N . TRP A 1 148 ? -22.241 -1.979 26.019 1.00 97.81 148 TRP A N 1
ATOM 1140 C CA . TRP A 1 148 ? -20.824 -2.321 25.955 1.00 97.81 148 TRP A CA 1
ATOM 1141 C C . TRP A 1 148 ? -20.032 -1.427 26.900 1.00 97.81 148 TRP A C 1
ATOM 1143 O O . TRP A 1 148 ? -20.297 -0.230 26.995 1.00 97.81 148 TRP A O 1
ATOM 1153 N N . VAL A 1 149 ? -19.050 -2.005 27.588 1.00 98.25 149 VAL A N 1
ATOM 1154 C CA . VAL A 1 149 ? -18.145 -1.288 28.491 1.00 98.25 149 VAL A CA 1
ATOM 1155 C C . VAL A 1 149 ? -16.731 -1.393 27.941 1.00 98.25 149 VAL A C 1
ATOM 1157 O O . VAL A 1 149 ? -16.264 -2.489 27.632 1.00 98.25 149 VAL A O 1
ATOM 1160 N N . PHE A 1 150 ? -16.059 -0.252 27.812 1.00 98.56 150 PHE A N 1
ATOM 1161 C CA . PHE A 1 150 ? -14.666 -0.188 27.380 1.00 98.56 150 PHE A CA 1
ATOM 1162 C C . PHE A 1 150 ? -13.756 -0.912 28.379 1.00 98.56 150 PHE A C 1
ATOM 1164 O O . PHE A 1 150 ? -13.864 -0.698 29.587 1.00 98.56 150 PHE A O 1
ATOM 1171 N N . GLU A 1 151 ? -12.862 -1.766 27.880 1.00 97.75 151 GLU A N 1
ATOM 1172 C CA . GLU A 1 151 ? -11.879 -2.468 28.710 1.00 97.75 151 GLU A CA 1
ATOM 1173 C C . GLU A 1 151 ? -10.477 -1.897 28.534 1.00 97.75 151 GLU A C 1
ATOM 1175 O O . GLU A 1 151 ? -9.814 -1.556 29.513 1.00 97.75 151 GLU A O 1
ATOM 1180 N N . ARG A 1 152 ? -10.004 -1.818 27.286 1.00 97.88 152 ARG A N 1
ATOM 1181 C CA . ARG A 1 152 ? -8.638 -1.391 26.973 1.00 97.88 152 ARG A CA 1
ATOM 1182 C C . ARG A 1 152 ? -8.477 -0.985 25.514 1.00 97.88 152 ARG A C 1
ATOM 1184 O O . ARG A 1 152 ? -9.301 -1.310 24.661 1.00 97.88 152 ARG A O 1
ATOM 1191 N N . LYS A 1 153 ? -7.348 -0.336 25.231 1.00 97.94 153 LYS A N 1
ATOM 1192 C CA . LYS A 1 153 ? -6.879 -0.022 23.879 1.00 97.94 153 LYS A CA 1
ATOM 1193 C C . LYS A 1 153 ? -5.447 -0.502 23.668 1.00 97.94 153 LYS A C 1
ATOM 1195 O O . LYS A 1 153 ? -4.644 -0.475 24.600 1.00 97.94 153 LYS A O 1
ATOM 1200 N N . ILE A 1 154 ? -5.143 -0.927 22.450 1.00 98.75 154 ILE A N 1
ATOM 1201 C CA . ILE A 1 154 ? -3.848 -1.465 22.029 1.00 98.75 154 ILE A CA 1
ATOM 1202 C C . ILE A 1 154 ? -3.351 -0.584 20.893 1.00 98.75 154 ILE A C 1
ATOM 1204 O O . ILE A 1 154 ? -4.014 -0.462 19.863 1.00 98.75 154 ILE A O 1
ATOM 1208 N N . LYS A 1 155 ? -2.214 0.075 21.099 1.00 98.75 155 LYS A N 1
ATOM 1209 C CA . LYS A 1 155 ? -1.635 0.992 20.119 1.00 98.75 155 LYS A CA 1
ATOM 1210 C C . LYS A 1 155 ? -1.014 0.228 18.953 1.00 98.75 155 LYS A C 1
ATOM 1212 O O . LYS A 1 155 ? -0.224 -0.692 19.160 1.00 98.75 155 LYS A O 1
ATOM 1217 N N . LEU A 1 156 ? -1.307 0.656 17.731 1.00 98.81 156 LEU A N 1
ATOM 1218 C CA . LEU A 1 156 ? -0.675 0.126 16.526 1.00 98.81 156 LEU A CA 1
ATOM 1219 C C . LEU A 1 156 ? 0.598 0.927 16.236 1.00 98.81 156 LEU A C 1
ATOM 1221 O O . LEU A 1 156 ? 0.567 1.978 15.591 1.00 98.81 156 LEU A O 1
ATOM 1225 N N . ALA A 1 157 ? 1.723 0.464 16.781 1.00 98.44 157 ALA A N 1
ATOM 1226 C CA . ALA A 1 157 ? 3.019 1.110 16.615 1.00 98.44 157 ALA A CA 1
ATOM 1227 C C . ALA A 1 157 ? 3.606 0.852 15.221 1.00 98.44 157 ALA A C 1
ATOM 1229 O O . ALA A 1 157 ? 3.365 -0.189 14.609 1.00 98.44 157 ALA A O 1
ATOM 1230 N N . LEU A 1 158 ? 4.418 1.799 14.750 1.00 98.56 158 LEU A N 1
ATOM 1231 C CA . LEU A 1 158 ? 5.135 1.705 13.478 1.00 98.56 158 LEU A CA 1
ATOM 1232 C C . LEU A 1 158 ? 6.020 0.446 13.418 1.00 98.56 158 LEU A C 1
ATOM 1234 O O . LEU A 1 158 ? 6.523 0.001 14.461 1.00 98.56 158 LEU A O 1
ATOM 1238 N N . PRO A 1 159 ? 6.237 -0.127 12.220 1.00 97.69 159 PRO A N 1
ATOM 1239 C CA . PRO A 1 159 ? 7.210 -1.196 12.057 1.00 97.69 159 PRO A CA 1
ATOM 1240 C C . PRO A 1 159 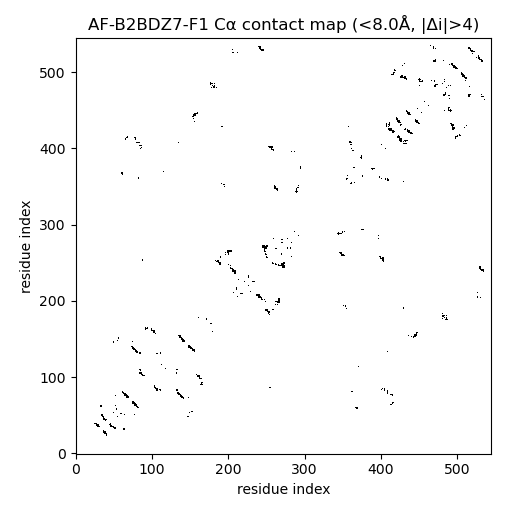? 8.616 -0.710 12.416 1.00 97.69 159 PRO A C 1
ATOM 1242 O O . PRO A 1 159 ? 8.922 0.487 12.387 1.00 97.69 159 PRO A O 1
ATOM 1245 N N . TYR A 1 160 ? 9.479 -1.657 12.769 1.00 96.00 160 TYR A N 1
ATOM 1246 C CA . TYR A 1 160 ? 10.870 -1.358 13.079 1.00 96.00 160 TYR A CA 1
ATOM 1247 C C . TYR A 1 160 ? 11.731 -1.400 11.818 1.00 96.00 160 TYR A C 1
ATOM 1249 O O . TYR A 1 160 ? 11.669 -2.355 11.045 1.00 96.00 160 TYR A O 1
ATOM 1257 N N . VAL A 1 161 ? 12.563 -0.383 11.646 1.00 93.50 161 VAL A N 1
ATOM 1258 C CA . VAL A 1 161 ? 13.676 -0.343 10.703 1.00 93.50 161 VAL A CA 1
ATOM 1259 C C . VAL A 1 161 ? 14.820 0.404 11.388 1.00 93.50 161 VAL A C 1
ATOM 1261 O O . VAL A 1 161 ? 14.657 1.542 11.828 1.00 93.50 161 VAL A O 1
ATOM 1264 N N . LYS A 1 162 ? 15.965 -0.264 11.550 1.00 89.75 162 LYS A N 1
ATOM 1265 C CA . LYS A 1 162 ? 17.142 0.322 12.202 1.00 89.75 162 LYS A CA 1
ATOM 1266 C C . LYS A 1 162 ? 17.640 1.494 11.355 1.00 89.75 162 LYS A C 1
ATOM 1268 O O . LYS A 1 162 ? 17.846 1.326 10.157 1.00 89.75 162 LYS A O 1
ATOM 1273 N N . GLN A 1 163 ? 17.821 2.659 11.968 1.00 85.81 163 GLN A N 1
ATOM 1274 C CA . GLN A 1 163 ? 18.502 3.775 11.317 1.00 85.81 163 GLN A CA 1
ATOM 1275 C C . GLN A 1 163 ? 20.001 3.455 11.217 1.00 85.81 163 GLN A C 1
ATOM 1277 O O . GLN A 1 163 ? 20.641 3.166 12.228 1.00 85.81 163 GLN A O 1
ATOM 1282 N N . GLU A 1 164 ? 20.559 3.470 10.006 1.00 81.12 164 GLU A N 1
ATOM 1283 C CA . GLU A 1 164 ? 21.973 3.146 9.768 1.00 81.12 164 GLU A CA 1
ATOM 1284 C C . GLU A 1 164 ? 22.829 4.411 9.661 1.00 81.12 164 GLU A C 1
ATOM 1286 O O . GLU A 1 164 ? 22.393 5.411 9.091 1.00 81.12 164 GLU A O 1
ATOM 1291 N N . SER A 1 165 ? 24.058 4.379 10.179 1.00 68.12 165 SER A N 1
ATOM 1292 C CA . SER A 1 165 ? 25.012 5.490 10.069 1.00 68.12 165 SER A CA 1
ATOM 1293 C C . SER A 1 165 ? 25.683 5.522 8.695 1.00 68.12 165 SER A C 1
ATOM 1295 O O . SER A 1 165 ? 26.014 4.480 8.128 1.00 68.12 165 SER A O 1
ATOM 1297 N N . GLN A 1 166 ? 25.918 6.724 8.153 1.00 50.56 166 GLN A N 1
ATOM 1298 C CA . GLN A 1 166 ? 26.700 6.884 6.922 1.00 50.56 166 GLN A CA 1
ATOM 1299 C C . GLN A 1 166 ? 28.090 6.258 7.105 1.00 50.56 166 GLN A C 1
ATOM 1301 O O . GLN A 1 166 ? 28.808 6.597 8.041 1.00 50.56 166 GLN A O 1
ATOM 1306 N N . GLY A 1 167 ? 28.461 5.339 6.212 1.00 51.59 167 GLY A N 1
ATOM 1307 C CA . GLY A 1 167 ? 29.780 4.702 6.214 1.00 51.59 167 GLY A CA 1
ATOM 1308 C C . GLY A 1 167 ? 29.948 3.529 7.181 1.00 51.59 167 GLY A C 1
ATOM 1309 O O . GLY A 1 167 ? 31.033 2.956 7.226 1.00 51.59 167 GLY A O 1
ATOM 1310 N N . SER A 1 168 ? 28.912 3.118 7.925 1.00 45.91 168 SER A N 1
ATOM 1311 C CA . SER A 1 168 ? 28.964 1.804 8.561 1.00 45.91 168 SER A CA 1
ATOM 1312 C C . SER A 1 168 ? 28.674 0.744 7.505 1.00 45.91 168 SER A C 1
ATOM 1314 O O . SER A 1 168 ? 27.517 0.527 7.139 1.00 45.91 168 SER A O 1
ATOM 1316 N N . ASP A 1 169 ? 29.715 0.029 7.083 1.00 44.56 169 ASP A N 1
ATOM 1317 C CA . ASP A 1 169 ? 29.621 -1.326 6.525 1.00 44.56 169 ASP A CA 1
ATOM 1318 C C . ASP A 1 169 ? 29.111 -2.317 7.588 1.00 44.56 169 ASP A C 1
ATOM 1320 O O . ASP A 1 169 ? 29.579 -3.448 7.703 1.00 44.56 169 ASP A O 1
ATOM 1324 N N . ASP A 1 170 ? 28.116 -1.913 8.381 1.00 44.22 170 ASP A N 1
ATOM 1325 C CA . ASP A 1 170 ? 27.295 -2.824 9.158 1.00 44.22 170 ASP A CA 1
ATOM 1326 C C . ASP A 1 170 ? 26.348 -3.483 8.145 1.00 44.22 170 ASP A C 1
ATOM 1328 O O . ASP A 1 170 ? 25.141 -3.253 8.117 1.00 44.22 170 ASP A O 1
ATOM 1332 N N . GLN A 1 171 ? 26.941 -4.264 7.231 1.00 43.31 171 GLN A N 1
ATOM 1333 C CA . GLN A 1 171 ? 26.291 -5.398 6.603 1.00 43.31 171 GLN A CA 1
ATOM 1334 C C . GLN A 1 171 ? 25.737 -6.217 7.755 1.00 43.31 171 GLN A C 1
ATOM 1336 O O . GLN A 1 171 ? 26.489 -7.003 8.334 1.00 43.31 171 GLN A O 1
ATOM 1341 N N . GLY A 1 172 ? 24.487 -5.937 8.145 1.00 42.44 172 GLY A N 1
ATOM 1342 C CA . GLY A 1 172 ? 23.957 -6.271 9.459 1.00 42.44 172 GLY A CA 1
ATOM 1343 C C . GLY A 1 172 ? 24.435 -7.647 9.862 1.00 42.44 172 GLY A C 1
ATOM 1344 O O . GLY A 1 172 ? 24.046 -8.605 9.204 1.00 42.44 172 GLY A O 1
ATOM 1345 N N . SER A 1 173 ? 25.367 -7.689 10.826 1.00 40.38 173 SER A N 1
ATOM 1346 C CA . SER A 1 173 ? 26.044 -8.897 11.328 1.00 40.38 173 SER A CA 1
ATOM 1347 C C . SER A 1 173 ? 25.742 -10.162 10.496 1.00 40.38 173 SER A C 1
ATOM 1349 O O . SER A 1 173 ? 24.758 -10.855 10.769 1.00 40.38 173 SER A O 1
ATOM 1351 N N . ASN A 1 174 ? 26.564 -10.401 9.454 1.00 41.53 174 ASN A N 1
ATOM 1352 C CA . ASN A 1 174 ? 26.590 -11.558 8.521 1.00 41.53 174 ASN A CA 1
ATOM 1353 C C . ASN A 1 174 ? 26.198 -11.297 7.044 1.00 41.53 174 ASN A C 1
ATOM 1355 O O . ASN A 1 174 ? 25.692 -12.215 6.398 1.00 41.53 174 ASN A O 1
ATOM 1359 N N . GLY A 1 175 ? 26.406 -10.109 6.463 1.00 51.75 175 GLY A N 1
ATOM 1360 C CA . GLY A 1 175 ? 26.113 -9.923 5.026 1.00 51.75 175 GLY A CA 1
ATOM 1361 C C . GLY A 1 175 ? 24.620 -9.842 4.691 1.00 51.75 175 GLY A C 1
ATOM 1362 O O . GLY A 1 175 ? 24.221 -10.106 3.557 1.00 51.75 175 GLY A O 1
ATOM 1363 N N . LYS A 1 176 ? 23.775 -9.509 5.676 1.00 61.56 176 LYS A N 1
ATOM 1364 C CA . LYS A 1 176 ? 22.325 -9.368 5.494 1.00 61.56 176 LYS A CA 1
ATOM 1365 C C . LYS A 1 176 ? 21.992 -8.001 4.895 1.00 61.56 176 LYS A C 1
ATOM 1367 O O . LYS A 1 176 ? 22.545 -6.988 5.318 1.00 61.56 176 LYS A O 1
ATOM 1372 N N . GLY A 1 177 ? 21.085 -7.984 3.919 1.00 75.81 177 GLY A N 1
ATOM 1373 C CA . GLY A 1 177 ? 20.633 -6.750 3.284 1.00 75.81 177 GLY A CA 1
ATOM 1374 C C . GLY A 1 177 ? 19.878 -5.813 4.233 1.00 75.81 177 GLY A C 1
ATOM 1375 O O . GLY A 1 177 ? 19.323 -6.219 5.253 1.00 75.81 177 GLY A O 1
ATOM 1376 N N . SER A 1 178 ? 19.879 -4.536 3.875 1.00 89.00 178 SER A N 1
ATOM 1377 C CA . SER A 1 178 ? 19.314 -3.404 4.591 1.00 89.00 178 SER A CA 1
ATOM 1378 C C . SER A 1 178 ? 17.988 -2.951 3.978 1.00 89.00 178 SER A C 1
ATOM 1380 O O . SER A 1 178 ? 17.930 -2.381 2.882 1.00 89.00 178 SER A O 1
ATOM 1382 N N . LEU A 1 179 ? 16.903 -3.124 4.736 1.00 93.56 179 LEU A N 1
ATOM 1383 C CA . LEU A 1 179 ? 15.626 -2.491 4.410 1.00 93.56 179 LEU A CA 1
ATOM 1384 C C . LEU A 1 179 ? 15.736 -0.959 4.460 1.00 93.56 179 LEU A C 1
ATOM 1386 O O . LEU A 1 179 ? 15.134 -0.288 3.630 1.00 93.56 179 LEU A O 1
ATOM 1390 N N . TYR A 1 180 ? 16.531 -0.402 5.379 1.00 92.94 180 TYR A N 1
ATOM 1391 C CA . TYR A 1 180 ? 16.707 1.045 5.525 1.00 92.94 180 TYR A CA 1
ATOM 1392 C C . TYR A 1 180 ? 17.215 1.698 4.232 1.00 92.94 180 TYR A C 1
ATOM 1394 O O . TYR A 1 180 ? 16.589 2.641 3.748 1.00 92.94 180 TYR A O 1
ATOM 1402 N N . LYS A 1 181 ? 18.260 1.129 3.613 1.00 90.69 181 LYS A N 1
ATOM 1403 C CA . LYS A 1 181 ? 18.775 1.580 2.308 1.00 90.69 181 LYS A CA 1
ATOM 1404 C C . LYS A 1 181 ? 17.714 1.515 1.210 1.00 90.69 181 LYS A C 1
ATOM 1406 O O . LYS A 1 181 ? 17.619 2.423 0.394 1.00 90.69 181 LYS A O 1
ATOM 1411 N N . THR A 1 182 ? 16.869 0.481 1.223 1.00 94.75 182 THR A N 1
ATOM 1412 C CA . THR A 1 182 ? 15.754 0.377 0.265 1.00 94.75 182 THR A CA 1
ATOM 1413 C C . THR A 1 182 ? 14.722 1.481 0.474 1.00 94.75 182 THR A C 1
ATOM 1415 O O . THR A 1 182 ? 14.240 2.065 -0.491 1.00 94.75 182 THR A O 1
ATOM 1418 N N . LEU A 1 183 ? 14.385 1.802 1.726 1.00 96.69 183 LEU A N 1
ATOM 1419 C CA . LEU A 1 183 ? 13.386 2.822 2.052 1.00 96.69 183 LEU A CA 1
ATOM 1420 C C . LEU A 1 183 ? 13.847 4.255 1.734 1.00 96.69 183 LEU A C 1
ATOM 1422 O O . LEU A 1 183 ? 13.000 5.095 1.436 1.00 96.69 183 LEU A O 1
ATOM 1426 N N . GLN A 1 184 ? 15.156 4.535 1.747 1.00 94.75 184 GLN A N 1
ATOM 1427 C CA . GLN A 1 184 ? 15.715 5.840 1.350 1.00 94.75 184 GLN A CA 1
ATOM 1428 C C . GLN A 1 184 ? 15.423 6.200 -0.114 1.00 94.75 184 GLN A C 1
ATOM 1430 O O . GLN A 1 184 ? 15.198 7.372 -0.438 1.00 94.75 184 GLN A O 1
ATOM 1435 N N . ASP A 1 185 ? 15.383 5.193 -0.986 1.00 95.25 185 ASP A N 1
ATOM 1436 C CA . ASP A 1 185 ? 15.143 5.353 -2.422 1.00 95.25 185 ASP A CA 1
ATOM 1437 C C . ASP A 1 185 ? 13.803 4.769 -2.878 1.00 95.25 185 ASP A C 1
ATOM 1439 O O . ASP A 1 185 ? 13.485 4.765 -4.063 1.00 95.25 185 ASP A O 1
ATOM 1443 N N . LEU A 1 186 ? 12.963 4.310 -1.950 1.00 98.38 186 LEU A N 1
ATOM 1444 C CA . LEU A 1 186 ? 11.659 3.775 -2.306 1.00 98.38 186 LEU A CA 1
ATOM 1445 C C . LEU A 1 186 ? 10.765 4.875 -2.892 1.00 98.38 186 LEU A C 1
ATOM 1447 O O . LEU A 1 186 ? 10.436 5.852 -2.219 1.00 98.38 186 LEU A O 1
ATOM 1451 N N . LEU A 1 187 ? 10.304 4.656 -4.122 1.00 98.69 187 LEU A N 1
ATOM 1452 C CA . LEU A 1 187 ? 9.274 5.455 -4.775 1.00 98.69 187 LEU A CA 1
ATOM 1453 C C . LEU A 1 187 ? 7.927 4.733 -4.732 1.00 98.69 187 LEU A C 1
ATOM 1455 O O . LEU A 1 187 ? 7.827 3.564 -5.104 1.00 98.69 187 LEU A O 1
ATOM 1459 N N . VAL A 1 188 ? 6.875 5.449 -4.334 1.00 98.81 188 VAL A N 1
ATOM 1460 C CA . VAL A 1 188 ? 5.500 4.933 -4.306 1.00 98.81 188 VAL A CA 1
ATOM 1461 C C . VAL A 1 188 ? 4.612 5.775 -5.220 1.00 98.81 188 VAL A C 1
ATOM 1463 O O . VAL A 1 188 ? 4.590 7.007 -5.122 1.00 98.81 188 VAL A O 1
ATOM 1466 N N . GLU A 1 189 ? 3.891 5.110 -6.122 1.00 98.81 189 GLU A N 1
ATOM 1467 C CA . GLU A 1 189 ? 2.914 5.745 -7.012 1.00 98.81 189 GLU A CA 1
ATOM 1468 C C . GLU A 1 189 ? 1.746 6.340 -6.209 1.00 98.81 189 GLU A C 1
ATOM 1470 O O . GLU A 1 189 ? 1.295 5.741 -5.231 1.00 98.81 189 GLU A O 1
ATOM 1475 N N . GLN A 1 190 ? 1.220 7.493 -6.633 1.00 98.06 190 GLN A N 1
ATOM 1476 C CA . GLN A 1 190 ? -0.018 8.031 -6.069 1.00 98.06 190 GLN A CA 1
ATOM 1477 C C . GLN A 1 190 ? -1.189 7.032 -6.230 1.00 98.06 190 GLN A C 1
ATOM 1479 O O . GLN A 1 190 ? -1.288 6.364 -7.270 1.00 98.06 190 GLN A O 1
ATOM 1484 N N . PRO A 1 191 ? -2.114 6.942 -5.255 1.00 98.44 191 PRO A N 1
ATOM 1485 C CA . PRO A 1 191 ? -3.226 5.992 -5.292 1.00 98.44 191 PRO A CA 1
ATOM 1486 C C . PRO A 1 191 ? -4.055 6.086 -6.573 1.00 98.44 191 PRO A C 1
ATOM 1488 O O . PRO A 1 191 ? -4.346 7.186 -7.039 1.00 98.44 191 PRO A O 1
ATOM 1491 N N . VAL A 1 192 ? -4.432 4.946 -7.158 1.00 98.50 192 VAL A N 1
ATOM 1492 C CA . VAL A 1 192 ? -5.350 4.880 -8.312 1.00 98.50 192 VAL A CA 1
ATOM 1493 C C . VAL A 1 192 ? -6.761 5.168 -7.821 1.00 98.50 192 VAL A C 1
ATOM 1495 O O . VAL A 1 192 ? -7.287 4.424 -6.998 1.00 98.50 192 VAL A O 1
ATOM 1498 N N . THR A 1 193 ? -7.368 6.248 -8.306 1.00 97.44 193 THR A N 1
ATOM 1499 C CA . THR A 1 193 ? -8.711 6.644 -7.882 1.00 97.44 193 THR A CA 1
ATOM 1500 C C . THR A 1 193 ? -9.767 6.024 -8.800 1.00 97.44 193 THR A C 1
ATOM 1502 O O . THR A 1 193 ? -9.456 5.634 -9.928 1.00 97.44 193 THR A O 1
ATOM 1505 N N . PRO A 1 194 ? -11.045 5.972 -8.385 1.00 96.38 194 PRO A N 1
ATOM 1506 C CA . PRO A 1 194 ? -12.139 5.555 -9.265 1.00 96.38 194 PRO A CA 1
ATOM 1507 C C . PRO A 1 194 ? -12.288 6.404 -10.539 1.00 96.38 194 PRO A C 1
ATOM 1509 O O . PRO A 1 194 ? -13.002 6.007 -11.456 1.00 96.38 194 PRO A O 1
ATOM 1512 N N . TYR A 1 195 ? -11.642 7.574 -10.588 1.00 95.69 195 TYR A N 1
ATOM 1513 C CA . TYR A 1 195 ? -11.677 8.498 -11.719 1.00 95.69 195 TYR A CA 1
ATOM 1514 C C . TYR A 1 195 ? -10.420 8.429 -12.590 1.00 95.69 195 TYR A C 1
ATOM 1516 O O . TYR A 1 195 ? -10.383 9.093 -13.623 1.00 95.69 195 TYR A O 1
ATOM 1524 N N . THR A 1 196 ? -9.413 7.632 -12.211 1.00 97.62 196 THR A N 1
ATOM 1525 C CA . THR A 1 196 ? -8.192 7.454 -13.001 1.00 97.62 196 THR A CA 1
ATOM 1526 C C . THR A 1 196 ? -8.527 6.809 -14.352 1.00 97.62 196 THR A C 1
ATOM 1528 O O . THR A 1 196 ? -8.943 5.648 -14.389 1.00 97.62 196 THR A O 1
ATOM 1531 N N . PRO A 1 197 ? -8.334 7.507 -15.487 1.00 96.38 197 PRO A N 1
ATOM 1532 C CA . PRO A 1 197 ? -8.607 6.932 -16.796 1.00 96.38 197 PRO A CA 1
ATOM 1533 C C . PRO A 1 197 ? -7.493 5.968 -17.223 1.00 96.38 197 PRO A C 1
ATOM 1535 O O . PRO A 1 197 ? -6.348 6.074 -16.782 1.00 96.38 197 PRO A O 1
ATOM 1538 N N . ASN A 1 198 ? -7.786 5.084 -18.183 1.00 98.38 198 ASN A N 1
ATOM 1539 C CA . ASN A 1 198 ? -6.785 4.173 -18.759 1.00 98.38 198 ASN A CA 1
ATOM 1540 C C . ASN A 1 198 ? -5.546 4.918 -19.292 1.00 98.38 198 ASN A C 1
ATOM 1542 O O . ASN A 1 198 ? -4.419 4.492 -19.058 1.00 98.38 198 ASN A O 1
ATOM 1546 N N . ALA A 1 199 ? -5.740 6.059 -19.964 1.00 97.75 199 ALA A N 1
ATOM 1547 C CA . ALA A 1 199 ? -4.636 6.899 -20.434 1.00 97.75 199 ALA A CA 1
ATOM 1548 C C . ALA A 1 199 ? -3.860 7.553 -19.274 1.00 97.75 199 ALA A C 1
ATOM 1550 O O . ALA A 1 199 ? -2.652 7.756 -19.375 1.00 97.75 199 ALA A O 1
ATOM 1551 N N . GLY A 1 200 ? -4.514 7.795 -18.137 1.00 97.62 200 GLY A N 1
ATOM 1552 C CA . GLY A 1 200 ? -3.871 8.219 -16.897 1.00 97.62 200 GLY A CA 1
ATOM 1553 C C . GLY A 1 200 ? -2.932 7.146 -16.345 1.00 97.62 200 GLY A C 1
ATOM 1554 O O . GLY A 1 200 ? -1.911 7.484 -15.754 1.00 97.62 200 GLY A O 1
ATOM 1555 N N . LEU A 1 201 ? -3.198 5.860 -16.600 1.00 98.44 201 LEU A N 1
ATOM 1556 C CA . LEU A 1 201 ? -2.291 4.758 -16.257 1.00 98.44 201 LEU A CA 1
ATOM 1557 C C . LEU A 1 201 ? -1.214 4.481 -17.319 1.00 98.44 201 LEU A C 1
ATOM 1559 O O . LEU A 1 201 ? -0.198 3.862 -16.998 1.00 98.44 201 LEU A O 1
ATOM 1563 N N . ALA A 1 202 ? -1.398 4.917 -18.564 1.00 98.31 202 ALA A N 1
ATOM 1564 C CA . ALA A 1 202 ? -0.466 4.638 -19.654 1.00 98.31 202 ALA A CA 1
ATOM 1565 C C . ALA A 1 202 ? 0.848 5.421 -19.499 1.00 98.31 202 ALA A C 1
ATOM 1567 O O . ALA A 1 202 ? 0.840 6.636 -19.326 1.00 98.31 202 ALA A O 1
ATOM 1568 N N . ARG A 1 203 ? 1.996 4.742 -19.578 1.00 98.56 203 ARG A N 1
ATOM 1569 C CA . ARG A 1 203 ? 3.324 5.380 -19.573 1.00 98.56 203 ARG A CA 1
ATOM 1570 C C . ARG A 1 203 ? 4.014 5.148 -20.908 1.00 98.56 203 ARG A C 1
ATOM 1572 O O . ARG A 1 203 ? 3.744 4.159 -21.585 1.00 98.56 203 ARG A O 1
ATOM 1579 N N . VAL A 1 204 ? 4.908 6.062 -21.279 1.00 98.56 204 VAL A N 1
ATOM 1580 C CA . VAL A 1 204 ? 5.751 5.883 -22.466 1.00 98.56 204 VAL A CA 1
ATOM 1581 C C . VAL A 1 204 ? 6.654 4.671 -22.247 1.00 98.56 204 VAL A C 1
ATOM 1583 O O . VAL A 1 204 ? 7.261 4.529 -21.180 1.00 98.56 204 VAL A O 1
ATOM 1586 N N . ASN A 1 205 ? 6.734 3.804 -23.257 1.00 98.56 205 ASN A N 1
ATOM 1587 C CA . ASN A 1 205 ? 7.603 2.632 -23.229 1.00 98.56 205 ASN A CA 1
ATOM 1588 C C . ASN A 1 205 ? 9.053 3.027 -22.931 1.00 98.56 205 ASN A C 1
ATOM 1590 O O . ASN A 1 205 ? 9.563 4.043 -23.406 1.00 98.56 205 ASN A O 1
ATOM 1594 N N . GLY A 1 206 ? 9.714 2.189 -22.142 1.00 98.00 206 GLY A N 1
ATOM 1595 C CA . GLY A 1 206 ? 11.144 2.256 -21.913 1.00 98.00 206 GLY A CA 1
ATOM 1596 C C . GLY A 1 206 ? 11.945 1.829 -23.140 1.00 98.00 206 GLY A C 1
ATOM 1597 O O . GLY A 1 206 ? 11.405 1.502 -24.199 1.00 98.00 206 GLY A O 1
ATOM 1598 N N . VAL A 1 207 ? 13.262 1.810 -22.977 1.00 97.88 207 VAL A N 1
ATOM 1599 C CA . VAL A 1 207 ? 14.186 1.402 -24.040 1.00 97.88 207 VAL A CA 1
ATOM 1600 C C . VAL A 1 207 ? 14.070 -0.104 -24.320 1.00 97.88 207 VAL A C 1
ATOM 1602 O O . VAL A 1 207 ? 13.714 -0.892 -23.439 1.00 97.88 207 VAL A O 1
ATOM 1605 N N . ALA A 1 208 ? 14.332 -0.520 -25.557 1.00 98.25 208 ALA A N 1
ATOM 1606 C CA . ALA A 1 208 ? 14.356 -1.929 -25.943 1.00 98.25 208 ALA A CA 1
ATOM 1607 C C . ALA A 1 208 ? 15.612 -2.644 -25.410 1.00 98.25 208 ALA A C 1
ATOM 1609 O O . ALA A 1 208 ? 16.660 -2.024 -25.227 1.00 98.25 208 ALA A O 1
ATOM 1610 N N . GLN A 1 209 ? 15.523 -3.953 -25.150 1.00 97.81 209 GLN A N 1
ATOM 1611 C CA . GLN A 1 209 ? 16.635 -4.683 -24.532 1.00 97.81 209 GLN A CA 1
ATOM 1612 C C . GLN A 1 209 ? 17.896 -4.753 -25.406 1.00 97.81 209 GLN A C 1
ATOM 1614 O O . GLN A 1 209 ? 18.993 -4.846 -24.861 1.00 97.81 209 GLN A O 1
ATOM 1619 N N . ASP A 1 210 ? 17.785 -4.692 -26.732 1.00 97.75 210 ASP A N 1
ATOM 1620 C CA . ASP A 1 210 ? 18.951 -4.620 -27.612 1.00 97.75 210 ASP A CA 1
ATOM 1621 C C . ASP A 1 210 ? 19.733 -3.317 -27.413 1.00 97.75 210 ASP A C 1
ATOM 1623 O O . ASP A 1 210 ? 20.927 -3.367 -27.121 1.00 97.75 210 ASP A O 1
ATOM 1627 N N . THR A 1 211 ? 19.065 -2.166 -27.438 1.00 97.44 211 THR A N 1
ATOM 1628 C CA . THR A 1 211 ? 19.705 -0.873 -27.164 1.00 97.44 211 THR A CA 1
ATOM 1629 C C . THR A 1 211 ? 20.320 -0.835 -25.756 1.00 97.44 211 THR A C 1
ATOM 1631 O O . THR A 1 211 ? 21.416 -0.313 -25.597 1.00 97.44 211 THR A O 1
ATOM 1634 N N . VAL A 1 212 ? 19.700 -1.458 -24.742 1.00 97.44 212 VAL A N 1
ATOM 1635 C CA . VAL A 1 212 ? 20.280 -1.528 -23.380 1.00 97.44 212 VAL A CA 1
ATOM 1636 C C . VAL A 1 212 ? 21.622 -2.278 -23.342 1.00 97.44 212 VAL A C 1
ATOM 1638 O O . VAL A 1 212 ? 22.539 -1.847 -22.649 1.00 97.44 212 VAL A O 1
ATOM 1641 N N . HIS A 1 213 ? 21.763 -3.394 -24.065 1.00 97.38 213 HIS A N 1
ATOM 1642 C CA . HIS A 1 213 ? 22.956 -4.255 -23.968 1.00 97.38 213 HIS A CA 1
ATOM 1643 C C . HIS A 1 213 ? 24.045 -3.949 -25.007 1.00 97.38 213 HIS A C 1
ATOM 1645 O O . HIS A 1 213 ? 25.212 -4.312 -24.793 1.00 97.38 213 HIS A O 1
ATOM 1651 N N . PHE A 1 214 ? 23.661 -3.333 -26.127 1.00 96.38 214 PHE A N 1
ATOM 1652 C CA . PHE A 1 214 ? 24.530 -3.053 -27.272 1.00 96.38 214 PHE A CA 1
ATOM 1653 C C . PHE A 1 214 ? 24.780 -1.558 -27.488 1.00 96.38 214 PHE A C 1
ATOM 1655 O O . PHE A 1 214 ? 25.803 -1.204 -28.067 1.00 96.38 214 PHE A O 1
ATOM 1662 N N . GLY A 1 215 ? 23.910 -0.690 -26.967 1.00 94.50 215 GLY A N 1
ATOM 1663 C CA . GLY A 1 215 ? 23.920 0.740 -27.249 1.00 94.50 215 GLY A CA 1
ATOM 1664 C C . GLY A 1 215 ? 23.215 1.081 -28.562 1.00 94.50 215 GLY A C 1
ATOM 1665 O O . GLY A 1 215 ? 22.956 0.212 -29.402 1.00 94.50 215 GLY A O 1
ATOM 1666 N N . SER A 1 216 ? 22.898 2.365 -28.720 1.00 92.06 216 SER A N 1
ATOM 1667 C CA . SER A 1 216 ? 22.315 2.901 -29.950 1.00 92.06 216 SER A CA 1
ATOM 1668 C C . SER A 1 216 ? 23.235 2.660 -31.147 1.00 92.06 216 SER A C 1
ATOM 1670 O O . SER A 1 216 ? 24.458 2.744 -31.027 1.00 92.06 216 SER A O 1
ATOM 1672 N N . ASP A 1 217 ? 22.636 2.361 -32.297 1.00 91.62 217 ASP A N 1
ATOM 1673 C CA . ASP A 1 217 ? 23.293 2.102 -33.587 1.00 91.62 217 ASP A CA 1
ATOM 1674 C C . ASP A 1 217 ? 24.114 0.799 -33.658 1.00 91.62 217 ASP A C 1
ATOM 1676 O O . ASP A 1 217 ? 24.715 0.490 -34.689 1.00 91.62 217 ASP A O 1
ATOM 1680 N N . GLN A 1 218 ? 24.120 -0.007 -32.593 1.00 93.94 218 GLN A N 1
ATOM 1681 C CA . GLN A 1 218 ? 24.789 -1.313 -32.540 1.00 93.94 218 GLN A CA 1
ATOM 1682 C C . GLN A 1 218 ? 23.804 -2.482 -32.396 1.00 93.94 218 GLN A C 1
ATOM 1684 O O . GLN A 1 218 ? 24.219 -3.640 -32.289 1.00 93.94 218 GLN A O 1
ATOM 1689 N N . GLU A 1 219 ? 22.494 -2.226 -32.461 1.00 95.44 219 GLU A N 1
ATOM 1690 C CA . GLU A 1 219 ? 21.448 -3.238 -32.273 1.00 95.44 219 GLU A CA 1
ATOM 1691 C C . GLU A 1 219 ? 21.495 -4.350 -33.332 1.00 95.44 219 GLU A C 1
ATOM 1693 O O . GLU A 1 219 ? 21.097 -5.487 -33.075 1.00 95.44 219 GLU A O 1
ATOM 1698 N N . SER A 1 220 ? 22.026 -4.053 -34.524 1.00 95.19 220 SER A N 1
ATOM 1699 C CA . SER A 1 220 ? 22.176 -5.024 -35.619 1.00 95.19 220 SER A CA 1
ATOM 1700 C C . SER A 1 220 ? 23.082 -6.215 -35.263 1.00 95.19 220 SER A C 1
ATOM 1702 O O . SER A 1 220 ? 22.936 -7.297 -35.835 1.00 95.19 220 SER A O 1
ATOM 1704 N N . SER A 1 221 ? 23.963 -6.058 -34.268 1.00 96.19 221 SER A N 1
ATOM 1705 C CA . SER A 1 221 ? 24.852 -7.113 -33.764 1.00 96.19 221 SER A CA 1
ATOM 1706 C C . SER A 1 221 ? 24.163 -8.128 -32.835 1.00 96.19 221 SER A C 1
ATOM 1708 O O . SER A 1 221 ? 24.775 -9.126 -32.443 1.00 96.19 221 SER A O 1
ATOM 1710 N N . TRP A 1 222 ? 22.873 -7.941 -32.524 1.00 97.50 222 TRP A N 1
ATOM 1711 C CA . TRP A 1 222 ? 22.112 -8.800 -31.610 1.00 97.50 222 TRP A CA 1
ATOM 1712 C C . TRP A 1 222 ? 22.275 -10.296 -31.905 1.00 97.50 222 TRP A C 1
ATOM 1714 O O . TRP A 1 222 ? 22.629 -11.083 -31.025 1.00 97.50 222 TRP A O 1
ATOM 1724 N N . ASN A 1 223 ? 22.047 -10.707 -33.156 1.00 96.94 223 ASN A N 1
ATOM 1725 C CA . ASN A 1 223 ? 22.027 -12.126 -33.517 1.00 96.94 223 ASN A CA 1
ATOM 1726 C C . ASN A 1 223 ? 23.393 -12.804 -33.354 1.00 96.94 223 ASN A C 1
ATOM 1728 O O . ASN A 1 223 ? 23.439 -13.981 -32.993 1.00 96.94 223 ASN A O 1
ATOM 1732 N N . SER A 1 224 ? 24.488 -12.075 -33.587 1.00 97.00 224 SER A N 1
ATOM 1733 C CA . SER A 1 224 ? 25.848 -12.608 -33.489 1.00 97.00 224 SER A CA 1
ATOM 1734 C C . SER A 1 224 ? 26.409 -12.558 -32.066 1.00 97.00 224 SER A C 1
ATOM 1736 O O . SER A 1 224 ? 27.236 -13.400 -31.722 1.00 97.00 224 SER A O 1
ATOM 1738 N N . GLN A 1 225 ? 25.948 -11.632 -31.216 1.00 97.25 225 GLN A N 1
ATOM 1739 C CA . GLN A 1 225 ? 26.568 -11.377 -29.909 1.00 97.25 225 GLN A CA 1
ATOM 1740 C C . GLN A 1 225 ? 25.682 -11.674 -28.685 1.00 97.25 225 GLN A C 1
ATOM 1742 O O . GLN A 1 225 ? 26.219 -11.816 -27.584 1.00 97.25 225 GLN A O 1
ATOM 1747 N N . ARG A 1 226 ? 24.357 -11.861 -28.826 1.00 96.75 226 ARG A N 1
ATOM 1748 C CA . ARG A 1 226 ? 23.434 -12.104 -27.686 1.00 96.75 226 ARG A CA 1
ATOM 1749 C C . ARG A 1 226 ? 23.874 -13.234 -26.750 1.00 96.75 226 ARG A C 1
ATOM 1751 O O . ARG A 1 226 ? 23.660 -13.160 -25.543 1.00 96.75 226 ARG A O 1
ATOM 1758 N N . SER A 1 227 ? 24.538 -14.268 -27.276 1.00 97.25 227 SER A N 1
ATOM 1759 C CA . SER A 1 227 ? 25.010 -15.392 -26.457 1.00 97.25 227 SER A CA 1
ATOM 1760 C C . SER A 1 227 ? 26.104 -14.994 -25.462 1.00 97.25 227 SER A C 1
ATOM 1762 O O . SER A 1 227 ? 26.167 -15.589 -24.392 1.00 97.25 227 SER A O 1
ATOM 1764 N N . GLN A 1 228 ? 26.949 -14.011 -25.787 1.00 96.56 228 GLN A N 1
ATOM 1765 C CA . GLN A 1 228 ? 28.024 -13.530 -24.906 1.00 96.56 228 GLN A CA 1
ATOM 1766 C C . GLN A 1 228 ? 27.511 -12.555 -23.833 1.00 96.56 228 GLN A C 1
ATOM 1768 O O . GLN A 1 228 ? 28.221 -12.254 -22.882 1.00 96.56 228 GLN A O 1
ATOM 1773 N N . LYS A 1 229 ? 26.267 -12.078 -23.969 1.00 96.12 229 LYS A N 1
ATOM 1774 C CA . LYS A 1 229 ? 25.596 -11.144 -23.049 1.00 96.12 229 LYS A CA 1
ATOM 1775 C C . LYS A 1 229 ? 24.581 -11.835 -22.125 1.00 96.12 229 LYS A C 1
ATOM 1777 O O . LYS A 1 229 ? 23.743 -11.168 -21.536 1.00 96.12 229 LYS A O 1
ATOM 1782 N N . GLY A 1 230 ? 24.595 -13.169 -22.041 1.00 96.75 230 GLY A N 1
ATOM 1783 C CA . GLY A 1 230 ? 23.622 -13.932 -21.243 1.00 96.75 230 GLY A CA 1
ATOM 1784 C C . GLY A 1 230 ? 22.217 -14.027 -21.860 1.00 96.75 230 GLY A C 1
ATOM 1785 O O . GLY A 1 230 ? 21.284 -14.455 -21.192 1.00 96.75 230 GLY A O 1
ATOM 1786 N N . LEU A 1 231 ? 22.057 -13.678 -23.142 1.00 98.06 231 LEU A N 1
ATOM 1787 C CA . LEU A 1 231 ? 20.774 -13.622 -23.861 1.00 98.06 231 LEU A CA 1
ATOM 1788 C C . LEU A 1 231 ? 20.704 -14.673 -24.987 1.00 98.06 231 LEU A C 1
ATOM 1790 O O . LEU A 1 231 ? 20.147 -14.440 -26.066 1.00 98.06 231 LEU A O 1
ATOM 1794 N N . LYS A 1 232 ? 21.314 -15.846 -24.770 1.00 98.12 232 LYS A N 1
ATOM 1795 C CA . LYS A 1 232 ? 21.376 -16.933 -25.763 1.00 98.12 232 LYS A CA 1
ATOM 1796 C C . LYS A 1 232 ? 19.967 -17.327 -26.226 1.00 98.12 232 LYS A C 1
ATOM 1798 O O . LYS A 1 232 ? 19.084 -17.555 -25.411 1.00 98.12 232 LYS A O 1
ATOM 1803 N N . ASN A 1 233 ? 19.782 -17.427 -27.544 1.00 97.12 233 ASN A N 1
ATOM 1804 C CA . ASN A 1 233 ? 18.516 -17.770 -28.208 1.00 97.12 233 ASN A CA 1
ATOM 1805 C C . ASN A 1 233 ? 17.330 -16.825 -27.932 1.00 97.12 233 ASN A C 1
ATOM 1807 O O . ASN A 1 233 ? 16.234 -17.124 -28.389 1.00 97.12 233 ASN A O 1
ATOM 1811 N N . ASN A 1 234 ? 17.521 -15.673 -27.274 1.00 98.00 234 ASN A N 1
ATOM 1812 C CA . ASN A 1 234 ? 16.435 -14.722 -27.027 1.00 98.00 234 ASN A CA 1
ATOM 1813 C C . ASN A 1 234 ? 15.939 -14.106 -28.357 1.00 98.00 234 ASN A C 1
ATOM 1815 O O . ASN A 1 234 ? 16.719 -13.413 -29.028 1.00 98.00 234 ASN A O 1
ATOM 1819 N N . PRO A 1 235 ? 14.682 -14.358 -28.776 1.00 97.56 235 PRO A N 1
ATOM 1820 C CA . PRO A 1 235 ? 14.179 -13.937 -30.082 1.00 97.56 235 PRO A CA 1
ATOM 1821 C C . PRO A 1 235 ? 13.628 -12.506 -30.100 1.00 97.56 235 PRO A C 1
ATOM 1823 O O . PRO A 1 235 ? 13.213 -12.047 -31.159 1.00 97.56 235 PRO A O 1
ATOM 1826 N N . GLY A 1 236 ? 13.588 -11.800 -28.966 1.00 96.62 236 GLY A N 1
ATOM 1827 C CA . GLY A 1 236 ? 12.851 -10.544 -28.832 1.00 96.62 236 GLY A CA 1
ATOM 1828 C C . GLY A 1 236 ? 13.721 -9.304 -28.623 1.00 96.62 236 GLY A C 1
ATOM 1829 O O . GLY A 1 236 ? 13.490 -8.631 -27.627 1.00 96.62 236 GLY A O 1
ATOM 1830 N N . PRO A 1 237 ? 14.675 -8.935 -29.501 1.00 97.38 237 PRO A N 1
ATOM 1831 C CA . PRO A 1 237 ? 15.563 -7.777 -29.288 1.00 97.38 237 PRO A CA 1
ATOM 1832 C C . PRO A 1 237 ? 14.808 -6.483 -28.943 1.00 97.38 237 PRO A C 1
ATOM 1834 O O . PRO A 1 237 ? 15.249 -5.707 -28.103 1.00 97.38 237 PRO A O 1
ATOM 1837 N N . LYS A 1 238 ? 13.615 -6.302 -29.524 1.00 98.19 238 LYS A N 1
ATOM 1838 C CA . LYS A 1 238 ? 12.737 -5.141 -29.315 1.00 98.19 238 LYS A CA 1
ATOM 1839 C C . LYS A 1 238 ? 11.798 -5.248 -28.106 1.00 98.19 238 LYS A C 1
ATOM 1841 O O . LYS A 1 238 ? 10.904 -4.419 -27.959 1.00 98.19 238 LYS A O 1
ATOM 1846 N N . ALA A 1 239 ? 11.975 -6.251 -27.244 1.00 98.31 239 ALA A N 1
ATOM 1847 C CA . ALA A 1 239 ? 11.235 -6.342 -25.991 1.00 98.31 239 ALA A CA 1
ATOM 1848 C C . ALA A 1 239 ? 11.545 -5.117 -25.120 1.00 98.31 239 ALA A C 1
ATOM 1850 O O . ALA A 1 239 ? 12.707 -4.802 -24.853 1.00 98.31 239 ALA A O 1
ATOM 1851 N N . VAL A 1 240 ? 10.490 -4.415 -24.712 1.00 98.62 240 VAL A N 1
ATOM 1852 C CA . VAL A 1 240 ? 10.577 -3.196 -23.907 1.00 98.62 240 VAL A CA 1
ATOM 1853 C C . VAL A 1 240 ? 11.030 -3.554 -22.491 1.00 98.62 240 VAL A C 1
ATOM 1855 O O . VAL A 1 240 ? 10.478 -4.464 -21.876 1.00 98.62 240 VAL A O 1
ATOM 1858 N N . THR A 1 241 ? 12.023 -2.832 -21.969 1.00 98.44 241 THR A N 1
ATOM 1859 C CA . THR A 1 241 ? 12.622 -3.101 -20.645 1.00 98.44 241 THR A CA 1
ATOM 1860 C C . THR A 1 241 ? 11.901 -2.416 -19.482 1.00 98.44 241 THR A C 1
ATOM 1862 O O . THR A 1 241 ? 12.304 -2.571 -18.333 1.00 98.44 241 THR A O 1
ATOM 1865 N N . GLY A 1 242 ? 10.846 -1.647 -19.759 1.00 98.50 242 GLY A N 1
ATOM 1866 C CA . GLY A 1 242 ? 9.964 -1.057 -18.755 1.00 98.50 242 GLY A CA 1
ATOM 1867 C C . GLY A 1 242 ? 9.280 0.209 -19.243 1.00 98.50 242 GLY A C 1
ATOM 1868 O O . GLY A 1 242 ? 8.777 0.243 -20.364 1.00 98.50 242 GLY A O 1
ATOM 1869 N N . PHE A 1 243 ? 9.227 1.249 -18.416 1.00 98.81 243 PHE A N 1
ATOM 1870 C CA . PHE A 1 243 ? 8.504 2.482 -18.743 1.00 98.81 243 PHE A CA 1
ATOM 1871 C C . PHE A 1 243 ? 9.181 3.724 -18.164 1.00 98.81 243 PHE A C 1
ATOM 1873 O O . PHE A 1 243 ? 9.817 3.672 -17.110 1.00 98.81 243 PHE A O 1
ATOM 1880 N N . LYS A 1 244 ? 9.050 4.850 -18.867 1.00 98.56 244 LYS A N 1
ATOM 1881 C CA . LYS A 1 244 ? 9.649 6.128 -18.468 1.00 98.56 244 LYS A CA 1
ATOM 1882 C C . LYS A 1 244 ? 8.939 6.730 -17.245 1.00 98.56 244 LYS A C 1
ATOM 1884 O O . LYS A 1 244 ? 7.724 6.598 -17.091 1.00 98.56 244 LYS A O 1
ATOM 1889 N N . LEU A 1 245 ? 9.719 7.383 -16.383 1.00 98.50 245 LEU A N 1
ATOM 1890 C CA . LEU A 1 245 ? 9.314 8.019 -15.121 1.00 98.50 245 LEU A CA 1
ATOM 1891 C C . LEU A 1 245 ? 9.445 9.553 -15.156 1.00 98.50 245 LEU A C 1
ATOM 1893 O O . LEU A 1 245 ? 9.283 10.198 -14.120 1.00 98.50 245 LEU A O 1
ATOM 1897 N N . ASP A 1 246 ? 9.747 10.140 -16.316 1.00 96.12 246 ASP A N 1
ATOM 1898 C CA . ASP A 1 246 ? 9.859 11.592 -16.529 1.00 96.12 246 ASP A CA 1
ATOM 1899 C C . ASP A 1 246 ? 8.487 12.292 -16.600 1.00 96.12 246 ASP A C 1
ATOM 1901 O O . ASP A 1 246 ? 8.365 13.482 -16.306 1.00 96.12 246 ASP A O 1
ATOM 1905 N N . LYS A 1 247 ? 7.441 11.551 -16.984 1.00 97.69 247 LYS A N 1
ATOM 1906 C CA . LYS A 1 247 ? 6.047 12.007 -17.075 1.00 97.69 247 LYS A CA 1
ATOM 1907 C C . LYS A 1 247 ? 5.094 11.058 -16.355 1.00 97.69 247 LYS A C 1
ATOM 1909 O O . LYS A 1 247 ? 5.475 10.005 -15.846 1.00 97.69 247 LYS A O 1
ATOM 1914 N N . GLY A 1 248 ? 3.828 11.455 -16.318 1.00 98.25 248 GLY A N 1
ATOM 1915 C CA . GLY A 1 248 ? 2.734 10.667 -15.778 1.00 98.25 248 GLY A CA 1
ATOM 1916 C C . GLY A 1 248 ? 2.471 10.890 -14.297 1.00 98.25 248 GLY A C 1
ATOM 1917 O O . GLY A 1 248 ? 2.926 11.875 -13.702 1.00 98.25 248 GLY A O 1
ATOM 1918 N N . ARG A 1 249 ? 1.670 9.984 -13.723 1.00 98.50 249 ARG A N 1
ATOM 1919 C CA . ARG A 1 249 ? 1.247 10.025 -12.312 1.00 98.50 249 ARG A CA 1
ATOM 1920 C C . ARG A 1 249 ? 2.458 10.061 -11.380 1.00 98.50 249 ARG A C 1
ATOM 1922 O O . ARG A 1 249 ? 3.489 9.454 -11.666 1.00 98.50 249 ARG A O 1
ATOM 1929 N N . ALA A 1 250 ? 2.310 10.764 -10.265 1.00 98.56 250 ALA A N 1
ATOM 1930 C CA . ALA A 1 250 ? 3.378 11.022 -9.319 1.00 98.56 250 ALA A CA 1
ATOM 1931 C C . ALA A 1 250 ? 3.917 9.736 -8.677 1.00 98.56 250 ALA A C 1
ATOM 1933 O O . ALA A 1 250 ? 3.154 8.944 -8.128 1.00 98.56 250 ALA A O 1
ATOM 1934 N N . TYR A 1 251 ? 5.240 9.598 -8.674 1.00 98.75 251 TYR A N 1
ATOM 1935 C CA . TYR A 1 251 ? 5.992 8.671 -7.830 1.00 98.75 251 TYR A CA 1
ATOM 1936 C C . TYR A 1 251 ? 6.749 9.491 -6.789 1.00 98.75 251 TYR A C 1
ATOM 1938 O O . TYR A 1 251 ? 7.393 10.480 -7.144 1.00 98.75 251 TYR A O 1
ATOM 1946 N N . ARG A 1 252 ? 6.625 9.148 -5.508 1.00 98.56 252 ARG A N 1
ATOM 1947 C CA . ARG A 1 252 ? 7.134 9.976 -4.404 1.00 98.56 252 ARG A CA 1
ATOM 1948 C C . ARG A 1 252 ? 7.886 9.145 -3.375 1.00 98.56 252 ARG A C 1
ATOM 1950 O O . ARG A 1 252 ? 7.496 8.006 -3.112 1.00 98.56 252 ARG A O 1
ATOM 1957 N N . LYS A 1 253 ? 8.940 9.726 -2.797 1.00 98.38 253 LYS A N 1
ATOM 1958 C CA . LYS A 1 253 ? 9.655 9.151 -1.647 1.00 98.38 253 LYS A CA 1
ATOM 1959 C C . LYS A 1 253 ? 8.803 9.217 -0.377 1.00 98.38 253 LYS A C 1
ATOM 1961 O O . LYS A 1 253 ? 7.840 9.977 -0.298 1.00 98.38 253 LYS A O 1
ATOM 1966 N N . LEU A 1 254 ? 9.192 8.459 0.650 1.00 98.25 254 LEU A N 1
ATOM 1967 C CA . LEU A 1 254 ? 8.454 8.342 1.917 1.00 98.25 254 LEU A CA 1
ATOM 1968 C C . LEU A 1 254 ? 8.146 9.685 2.605 1.00 98.25 254 LEU A C 1
ATOM 1970 O O . LEU A 1 254 ? 7.039 9.862 3.114 1.00 98.25 254 LEU A O 1
ATOM 1974 N N . ASN A 1 255 ? 9.096 10.625 2.601 1.00 97.44 255 ASN A N 1
ATOM 1975 C CA . ASN A 1 255 ? 8.943 11.958 3.205 1.00 97.44 255 ASN A CA 1
ATOM 1976 C C . ASN A 1 255 ? 8.323 13.003 2.263 1.00 97.44 255 ASN A C 1
ATOM 1978 O O . ASN A 1 255 ? 8.070 14.134 2.673 1.00 97.44 255 ASN A O 1
ATOM 1982 N N . GLU A 1 256 ? 8.090 12.658 1.000 1.00 96.94 256 GLU A N 1
ATOM 1983 C CA . GLU A 1 256 ? 7.446 13.543 0.034 1.00 96.94 256 GLU A CA 1
ATOM 1984 C C . GLU A 1 256 ? 5.926 13.371 0.066 1.00 96.94 256 GLU A C 1
ATOM 1986 O O . GLU A 1 256 ? 5.418 12.437 0.677 1.00 96.94 256 GLU A O 1
ATOM 1991 N N . SER A 1 257 ? 5.194 14.251 -0.617 1.00 96.62 257 SER A N 1
ATOM 1992 C CA . SER A 1 257 ? 3.730 14.217 -0.673 1.00 96.62 257 SER A CA 1
ATOM 1993 C C . SER A 1 257 ? 3.234 13.954 -2.089 1.00 96.62 257 SER A C 1
ATOM 1995 O O . SER A 1 257 ? 3.764 14.502 -3.065 1.00 96.62 257 SER A O 1
ATOM 1997 N N . TRP A 1 258 ? 2.189 13.135 -2.208 1.00 97.75 258 TRP A N 1
ATOM 1998 C CA . TRP A 1 258 ? 1.450 13.007 -3.461 1.00 97.75 258 TRP A CA 1
ATOM 1999 C C . TRP A 1 258 ? 0.629 14.273 -3.741 1.00 97.75 258 TRP A C 1
ATOM 2001 O O . TRP A 1 258 ? 0.138 14.905 -2.804 1.00 97.75 258 TRP A O 1
ATOM 2011 N N . PRO A 1 259 ? 0.446 14.643 -5.018 1.00 96.00 259 PRO A N 1
ATOM 2012 C CA . PRO A 1 259 ? -0.518 15.667 -5.390 1.00 96.00 259 PRO A CA 1
ATOM 2013 C C . PRO A 1 259 ? -1.958 15.139 -5.296 1.00 96.00 259 PRO A C 1
ATOM 2015 O O . PRO A 1 259 ? -2.212 13.955 -5.512 1.00 96.00 259 PRO A O 1
ATOM 2018 N N . VAL A 1 260 ? -2.917 16.042 -5.071 1.00 94.25 260 VAL A N 1
ATOM 2019 C CA . VAL A 1 260 ? -4.360 15.764 -5.259 1.00 94.25 260 VAL A CA 1
ATOM 2020 C C . VAL A 1 260 ? -4.768 15.668 -6.733 1.00 94.25 260 VAL A C 1
ATOM 2022 O O . VAL A 1 260 ? -5.901 15.304 -7.040 1.00 94.25 260 VAL A O 1
ATOM 2025 N N . TYR A 1 261 ? -3.855 16.029 -7.635 1.00 95.31 261 TYR A N 1
ATOM 2026 C CA . TYR A 1 261 ? -4.071 16.032 -9.072 1.00 95.31 261 TYR A CA 1
ATOM 2027 C C . TYR A 1 261 ? -3.524 14.758 -9.711 1.00 95.31 261 TYR A C 1
ATOM 2029 O O . TYR A 1 261 ? -2.461 14.263 -9.329 1.00 95.31 261 TYR A O 1
ATOM 2037 N N . GLU A 1 262 ? -4.200 14.266 -10.740 1.00 95.81 262 GLU A N 1
ATOM 2038 C CA . GLU A 1 262 ? -3.703 13.180 -11.583 1.00 95.81 262 GLU A CA 1
ATOM 2039 C C . GLU A 1 262 ? -3.856 13.513 -13.074 1.00 95.81 262 GLU A C 1
ATOM 2041 O O . GLU A 1 262 ? -4.812 14.189 -13.446 1.00 95.81 262 GLU A O 1
ATOM 2046 N N . PRO A 1 263 ? -2.919 13.108 -13.948 1.00 97.69 263 PRO A N 1
ATOM 2047 C CA . PRO A 1 263 ? -3.009 13.399 -15.376 1.00 97.69 263 PRO A CA 1
ATOM 2048 C C . PRO A 1 263 ? -4.099 12.565 -16.065 1.00 97.69 263 PRO A C 1
ATOM 2050 O O . PRO A 1 263 ? -4.246 11.372 -15.804 1.00 97.69 263 PRO A O 1
ATOM 2053 N N . LEU A 1 264 ? -4.794 13.170 -17.030 1.00 97.50 264 LEU A N 1
ATOM 2054 C CA . LEU A 1 264 ? -5.723 12.470 -17.929 1.00 97.50 264 LEU A CA 1
ATOM 2055 C C . LEU A 1 264 ? -5.000 11.519 -18.895 1.00 97.50 264 LEU A C 1
ATOM 2057 O O . LEU A 1 264 ? -5.548 10.489 -19.282 1.00 97.50 264 LEU A O 1
ATOM 2061 N N . ASP A 1 265 ? -3.773 11.873 -19.281 1.00 98.19 265 ASP A N 1
ATOM 2062 C CA . ASP A 1 265 ? -2.902 11.104 -20.171 1.00 98.19 265 ASP A CA 1
ATOM 2063 C C . ASP A 1 265 ? -1.457 11.183 -19.658 1.00 98.19 265 ASP A C 1
ATOM 2065 O O . ASP A 1 265 ? -0.776 12.204 -19.808 1.00 98.19 265 ASP A O 1
ATOM 2069 N N . SER A 1 266 ? -0.994 10.101 -19.031 1.00 98.50 266 SER A N 1
ATOM 2070 C CA . SER A 1 266 ? 0.338 10.011 -18.424 1.00 98.50 266 SER A CA 1
ATOM 2071 C C . SER A 1 266 ? 1.472 9.908 -19.445 1.00 98.50 266 SER A C 1
ATOM 2073 O O . SER A 1 266 ? 2.639 10.046 -19.078 1.00 98.50 266 SER A O 1
ATOM 2075 N N . THR A 1 267 ? 1.161 9.717 -20.730 1.00 98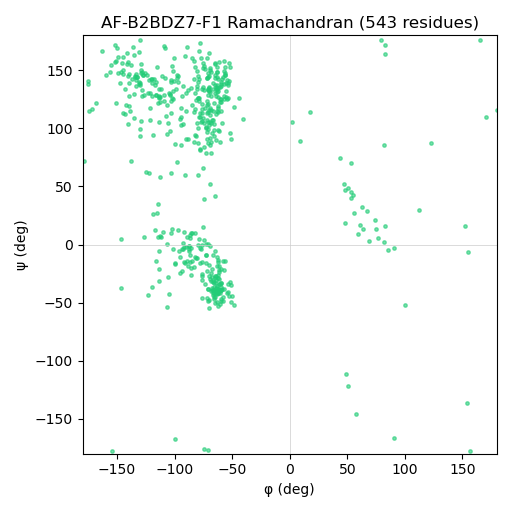.19 267 THR A N 1
ATOM 2076 C CA . THR A 1 267 ? 2.172 9.757 -21.795 1.00 98.19 267 THR A CA 1
ATOM 2077 C C . THR A 1 267 ? 2.564 11.188 -22.174 1.00 98.19 267 THR A C 1
ATOM 2079 O O . THR A 1 267 ? 3.606 11.399 -22.796 1.00 98.19 267 THR A O 1
ATOM 2082 N N . LYS A 1 268 ? 1.756 12.181 -21.774 1.00 97.62 268 LYS A N 1
ATOM 2083 C CA . LYS A 1 268 ? 1.916 13.595 -22.154 1.00 97.62 268 LYS A CA 1
ATOM 2084 C C . LYS A 1 268 ? 2.054 14.531 -20.960 1.00 97.62 268 LYS A C 1
ATOM 2086 O O . LYS A 1 268 ? 2.892 15.428 -20.994 1.00 97.62 268 LYS A O 1
ATOM 2091 N N . ASN A 1 269 ? 1.237 14.327 -19.930 1.00 97.25 269 ASN A N 1
ATOM 2092 C CA . ASN A 1 269 ? 1.127 15.214 -18.773 1.00 97.25 269 ASN A CA 1
ATOM 2093 C C . ASN A 1 269 ? 1.716 14.569 -17.513 1.00 97.25 269 ASN A C 1
ATOM 2095 O O . ASN A 1 269 ? 2.023 13.377 -17.481 1.00 97.25 269 ASN A O 1
ATOM 2099 N N . GLY A 1 270 ? 1.838 15.360 -16.447 1.00 96.88 270 GLY A N 1
ATOM 2100 C CA . GLY A 1 270 ? 2.440 14.925 -15.192 1.00 96.88 270 GLY A CA 1
ATOM 2101 C C . GLY A 1 270 ? 3.967 14.925 -15.227 1.00 96.88 270 GLY A C 1
ATOM 2102 O O . GLY A 1 270 ? 4.596 15.236 -16.239 1.00 96.88 270 GLY A O 1
ATOM 2103 N N . LYS A 1 271 ? 4.559 14.615 -14.075 1.00 97.94 271 LYS A N 1
ATOM 2104 C CA . LYS A 1 271 ? 6.010 14.696 -13.838 1.00 97.94 271 LYS A CA 1
ATOM 2105 C C . LYS A 1 271 ? 6.606 13.397 -13.296 1.00 97.94 271 LYS A C 1
ATOM 2107 O O . LYS A 1 271 ? 7.763 13.384 -12.907 1.00 97.94 271 LYS A O 1
ATOM 2112 N N . GLY A 1 272 ? 5.830 12.312 -13.225 1.00 98.12 272 GLY A N 1
ATOM 2113 C CA . GLY A 1 272 ? 6.333 11.021 -12.757 1.00 98.12 272 GLY A CA 1
ATOM 2114 C C . GLY A 1 272 ? 7.065 11.141 -11.414 1.00 98.12 272 GLY A C 1
ATOM 2115 O O . GLY A 1 272 ? 6.493 11.631 -10.431 1.00 98.12 272 GLY A O 1
ATOM 2116 N N . LYS A 1 273 ? 8.341 10.739 -11.379 1.00 97.75 273 LYS A N 1
ATOM 2117 C CA . LYS A 1 273 ? 9.200 10.845 -10.184 1.00 97.75 273 LYS A CA 1
ATOM 2118 C C . LYS A 1 273 ? 9.846 12.222 -9.969 1.00 97.75 273 LYS A C 1
ATOM 2120 O O . LYS A 1 273 ? 10.417 12.451 -8.910 1.00 97.75 273 LYS A O 1
ATOM 2125 N N . ASP A 1 274 ? 9.780 13.128 -10.944 1.00 97.19 274 ASP A N 1
ATOM 2126 C CA . ASP A 1 274 ? 10.383 14.465 -10.884 1.00 97.19 274 ASP A CA 1
ATOM 2127 C C . ASP A 1 274 ? 9.571 15.404 -9.971 1.00 97.19 274 ASP A C 1
ATOM 2129 O O . ASP A 1 274 ? 8.684 16.157 -10.393 1.00 97.19 274 ASP A O 1
ATOM 2133 N N . LYS A 1 275 ? 9.853 15.320 -8.667 1.00 95.88 275 LYS A N 1
ATOM 2134 C CA . LYS A 1 275 ? 9.263 16.189 -7.644 1.00 95.88 275 LYS A CA 1
ATOM 2135 C C . LYS A 1 275 ? 9.634 17.659 -7.853 1.00 95.88 275 LYS A C 1
ATOM 2137 O O . LYS A 1 275 ? 8.790 18.527 -7.606 1.00 95.88 275 LYS A O 1
ATOM 2142 N N . ASP A 1 276 ? 10.858 17.947 -8.272 1.00 95.00 276 ASP A N 1
ATOM 2143 C CA . ASP A 1 276 ? 11.340 19.322 -8.384 1.00 95.00 276 ASP A CA 1
ATOM 2144 C C . ASP A 1 276 ? 10.635 20.024 -9.543 1.00 95.00 276 ASP A C 1
ATOM 2146 O O . ASP A 1 276 ? 10.016 21.070 -9.344 1.00 95.00 276 ASP A O 1
ATOM 2150 N N . GLY A 1 277 ? 10.561 19.387 -10.715 1.00 94.62 277 GLY A N 1
ATOM 2151 C CA . GLY A 1 277 ? 9.783 19.898 -11.843 1.00 94.62 277 GLY A CA 1
ATOM 2152 C C . GLY A 1 277 ? 8.290 20.049 -11.530 1.00 94.62 277 GLY A C 1
ATOM 2153 O O . GLY A 1 277 ? 7.647 20.995 -12.006 1.00 94.62 277 GLY A O 1
ATOM 2154 N N . TRP A 1 278 ? 7.728 19.169 -10.689 1.00 94.75 278 TRP A N 1
ATOM 2155 C CA . TRP A 1 278 ? 6.368 19.330 -10.166 1.00 94.75 278 TRP A CA 1
ATOM 2156 C C . TRP A 1 278 ? 6.232 20.585 -9.299 1.00 94.75 278 TRP A C 1
ATOM 2158 O O . TRP A 1 278 ? 5.325 21.385 -9.518 1.00 94.75 278 TRP A O 1
ATOM 2168 N N . THR A 1 279 ? 7.140 20.781 -8.349 1.00 91.19 279 THR A N 1
ATOM 2169 C CA . THR A 1 279 ? 7.091 21.893 -7.390 1.00 91.19 279 THR A CA 1
ATOM 2170 C C . THR A 1 279 ? 7.328 23.240 -8.075 1.00 91.19 279 THR A C 1
ATOM 2172 O O . THR A 1 279 ? 6.637 24.211 -7.779 1.00 91.19 279 THR A O 1
ATOM 2175 N N . THR A 1 280 ? 8.255 23.297 -9.034 1.00 92.00 280 THR A N 1
ATOM 2176 C CA . THR A 1 280 ? 8.608 24.528 -9.753 1.00 92.00 280 THR A CA 1
ATOM 2177 C C . THR A 1 280 ? 7.544 24.962 -10.762 1.00 92.00 280 THR A C 1
ATOM 2179 O O . THR A 1 280 ? 7.365 26.160 -10.968 1.00 92.00 280 THR A O 1
ATOM 2182 N N . SER A 1 281 ? 6.847 24.026 -11.418 1.00 90.56 281 SER A N 1
ATOM 2183 C CA . SER A 1 281 ? 5.923 24.373 -12.517 1.00 90.56 281 SER A CA 1
ATOM 2184 C C . SER A 1 281 ? 4.684 23.483 -12.641 1.00 90.56 281 SER A C 1
ATOM 2186 O O . SER A 1 281 ? 3.604 23.985 -12.940 1.00 90.56 281 SER A O 1
ATOM 2188 N N . GLY A 1 282 ? 4.798 22.175 -12.392 1.00 90.31 282 GLY A N 1
ATOM 2189 C CA . GLY A 1 282 ? 3.679 21.245 -12.590 1.00 90.31 282 GLY A CA 1
ATOM 2190 C C . GLY A 1 282 ? 2.473 21.528 -11.687 1.00 90.31 282 GLY A C 1
ATOM 2191 O O . GLY A 1 282 ? 1.332 21.431 -12.131 1.00 90.31 282 GLY A O 1
ATOM 2192 N N . ALA A 1 283 ? 2.709 21.931 -10.437 1.00 89.88 283 ALA A N 1
ATOM 2193 C CA . ALA A 1 283 ? 1.651 22.188 -9.467 1.00 89.88 283 ALA A CA 1
ATOM 2194 C C . ALA A 1 283 ? 0.781 23.399 -9.842 1.00 89.88 283 ALA A C 1
ATOM 2196 O O . ALA A 1 283 ? -0.442 23.341 -9.712 1.00 89.88 283 ALA A O 1
ATOM 2197 N N . SER A 1 284 ? 1.390 24.489 -10.323 1.00 90.00 284 SER A N 1
ATOM 2198 C CA . SER A 1 284 ? 0.651 25.684 -10.750 1.00 90.00 284 SER A CA 1
ATOM 2199 C C . SER A 1 284 ? -0.125 25.436 -12.043 1.00 90.00 284 SER A C 1
ATOM 2201 O O . SER A 1 284 ? -1.270 25.872 -12.147 1.00 90.00 284 SER A O 1
ATOM 2203 N N . GLU A 1 285 ? 0.447 24.674 -12.982 1.00 91.81 285 GLU A N 1
ATOM 2204 C CA . GLU A 1 285 ? -0.246 24.229 -14.195 1.00 91.81 285 GLU A CA 1
ATOM 2205 C C . GLU A 1 285 ? -1.476 23.376 -13.856 1.00 91.81 285 GLU A C 1
ATOM 2207 O O . GLU A 1 285 ? -2.580 23.679 -14.308 1.00 91.81 285 GLU A O 1
ATOM 2212 N N . ALA A 1 286 ? -1.311 22.346 -13.021 1.00 91.44 286 ALA A N 1
ATOM 2213 C CA . ALA A 1 286 ? -2.404 21.456 -12.636 1.00 91.44 286 ALA A CA 1
ATOM 2214 C C . ALA A 1 286 ? -3.502 22.184 -11.852 1.00 91.44 286 ALA A C 1
ATOM 2216 O O . ALA A 1 286 ? -4.682 21.932 -12.072 1.00 91.44 286 ALA A O 1
ATOM 2217 N N . LYS A 1 287 ? -3.133 23.129 -10.980 1.00 88.50 287 LYS A N 1
ATOM 2218 C CA . LYS A 1 287 ? -4.095 23.958 -10.244 1.00 88.50 287 LYS A CA 1
ATOM 2219 C C . LYS A 1 287 ? -4.891 24.888 -11.162 1.00 88.50 287 LYS A C 1
ATOM 2221 O O . LYS A 1 287 ? -6.080 25.088 -10.925 1.00 88.50 287 LYS A O 1
ATOM 2226 N N . GLY A 1 288 ? -4.241 25.470 -12.172 1.00 88.38 288 GLY A N 1
ATOM 2227 C CA . GLY A 1 288 ? -4.901 26.314 -13.169 1.00 88.38 288 GLY A CA 1
ATOM 2228 C C . GLY A 1 288 ? -5.855 25.526 -14.069 1.00 88.38 288 GLY A C 1
ATOM 2229 O O . GLY A 1 288 ? -6.933 26.018 -14.391 1.00 88.38 288 GLY A O 1
ATOM 2230 N N . ASP A 1 289 ? -5.480 24.296 -14.427 1.00 91.69 289 ASP A N 1
ATOM 2231 C CA . ASP A 1 289 ? -6.292 23.398 -15.253 1.00 91.69 289 ASP A CA 1
ATOM 2232 C C . ASP A 1 289 ? -7.451 22.760 -14.467 1.00 91.69 289 ASP A C 1
ATOM 2234 O O . ASP A 1 289 ? -8.583 22.773 -14.935 1.00 91.69 289 ASP A O 1
ATOM 2238 N N . ALA A 1 290 ? -7.209 22.242 -13.261 1.00 89.69 290 ALA A N 1
ATOM 2239 C CA . ALA A 1 290 ? -8.161 21.429 -12.500 1.00 89.69 290 ALA A CA 1
ATOM 2240 C C . ALA A 1 290 ? -8.427 21.985 -11.084 1.00 89.69 290 ALA A C 1
ATOM 2242 O O . ALA A 1 290 ? -8.121 21.325 -10.088 1.00 89.69 290 ALA A O 1
ATOM 2243 N N . PRO A 1 291 ? -8.987 23.197 -10.930 1.00 85.56 291 PRO A N 1
ATOM 2244 C CA . PRO A 1 291 ? -9.194 23.791 -9.611 1.00 85.56 291 PRO A CA 1
ATOM 2245 C C . PRO A 1 291 ? -10.173 22.974 -8.750 1.00 85.56 291 PRO A C 1
ATOM 2247 O O . PRO A 1 291 ? -11.115 22.359 -9.251 1.00 85.56 291 PRO A O 1
ATOM 2250 N N . LEU A 1 292 ? -9.970 22.997 -7.429 1.00 78.00 292 LEU A N 1
ATOM 2251 C CA . LEU A 1 292 ? -10.937 22.450 -6.474 1.00 78.00 292 LEU A CA 1
ATOM 2252 C C . LEU A 1 292 ? -12.220 23.295 -6.508 1.00 78.00 292 LEU A C 1
ATOM 2254 O O . LEU A 1 292 ? -12.149 24.524 -6.560 1.00 78.00 292 LEU A O 1
ATOM 2258 N N . VAL A 1 293 ? -13.390 22.651 -6.460 1.00 68.81 293 VAL A N 1
ATOM 2259 C CA . VAL A 1 293 ? -14.686 23.349 -6.464 1.00 68.81 293 VAL A CA 1
ATOM 2260 C C . VAL A 1 293 ? -14.767 24.288 -5.257 1.00 68.81 293 VAL A C 1
ATOM 2262 O O . VAL A 1 293 ? -14.788 23.834 -4.113 1.00 68.81 293 VAL A O 1
ATOM 2265 N N . SER A 1 294 ? -14.827 25.598 -5.509 1.00 55.25 294 SER A N 1
ATOM 2266 C CA . SER A 1 294 ? -15.078 26.604 -4.474 1.00 55.25 294 SER A CA 1
ATOM 2267 C C . SER A 1 294 ? -16.560 26.983 -4.468 1.00 55.25 294 SER A C 1
ATOM 2269 O O . SER A 1 294 ? -17.183 27.127 -5.519 1.00 55.25 294 SER A O 1
ATOM 2271 N N . SER A 1 295 ? -17.149 27.157 -3.283 1.00 41.84 295 SER A N 1
ATOM 2272 C CA . SER A 1 295 ? -18.567 27.519 -3.118 1.00 41.84 295 SER A CA 1
ATOM 2273 C C . SER A 1 295 ? -18.930 28.906 -3.672 1.00 41.84 295 SER A C 1
ATOM 2275 O O . SER A 1 295 ? -20.100 29.280 -3.668 1.00 41.84 295 SER A O 1
ATOM 2277 N N . THR A 1 296 ? -17.949 29.686 -4.126 1.00 36.31 296 THR A N 1
ATOM 2278 C CA . THR A 1 296 ? -18.126 31.075 -4.562 1.00 36.31 296 THR A CA 1
ATOM 2279 C C . THR A 1 296 ? -18.770 31.186 -5.949 1.00 36.31 296 THR A C 1
ATOM 2281 O O . THR A 1 296 ? -19.483 32.149 -6.204 1.00 36.31 296 THR A O 1
ATOM 2284 N N . GLU A 1 297 ? -18.610 30.186 -6.824 1.00 32.44 297 GLU A N 1
ATOM 2285 C CA . GLU A 1 297 ? -19.182 30.201 -8.188 1.00 32.44 297 GLU A CA 1
ATOM 2286 C C . GLU A 1 297 ? -20.619 29.644 -8.262 1.00 32.44 297 GLU A C 1
ATOM 2288 O O . GLU A 1 297 ? -21.249 29.680 -9.314 1.00 32.44 297 GLU A O 1
ATOM 2293 N N . SER A 1 298 ? -21.194 29.183 -7.142 1.00 29.22 298 SER A N 1
ATOM 2294 C CA . SER A 1 298 ? -22.609 28.773 -7.073 1.00 29.22 298 SER A CA 1
ATOM 2295 C C . SER A 1 298 ? -23.591 29.926 -6.813 1.00 29.22 298 SER A C 1
ATOM 2297 O O . SER A 1 298 ? -24.777 29.674 -6.608 1.00 29.22 298 SER A O 1
ATOM 2299 N N . GLN A 1 299 ? -23.158 31.191 -6.869 1.00 29.36 299 GLN A N 1
ATOM 2300 C CA . GLN A 1 299 ? -24.084 32.324 -6.989 1.00 29.36 299 GLN A CA 1
ATOM 2301 C C . GLN A 1 299 ? -24.548 32.492 -8.446 1.00 29.36 299 GLN A C 1
ATOM 2303 O O . GLN A 1 299 ? -24.344 33.532 -9.063 1.00 29.36 299 GLN A O 1
ATOM 2308 N N . MET A 1 300 ? -25.198 31.470 -9.010 1.00 28.09 300 MET A N 1
ATOM 2309 C CA . MET A 1 300 ? -26.102 31.712 -10.132 1.00 28.09 300 MET A CA 1
ATOM 2310 C C . MET A 1 300 ? -27.442 32.164 -9.565 1.00 28.09 300 MET A C 1
ATOM 2312 O O . MET A 1 300 ? -28.079 31.438 -8.807 1.00 28.09 300 MET A O 1
ATOM 2316 N N . ALA A 1 301 ? -27.785 33.406 -9.911 1.00 26.23 301 ALA A N 1
ATOM 2317 C CA . ALA A 1 301 ? -29.074 34.070 -9.795 1.00 26.23 301 ALA A CA 1
ATOM 2318 C C . ALA A 1 301 ? -30.182 33.225 -9.149 1.00 26.23 301 ALA A C 1
ATOM 2320 O O . ALA A 1 301 ? -30.799 32.373 -9.790 1.00 26.23 301 ALA A O 1
ATOM 2321 N N . ALA A 1 302 ? -30.513 33.553 -7.899 1.00 24.03 302 ALA A N 1
ATOM 2322 C CA . ALA A 1 302 ? -31.881 33.390 -7.445 1.00 24.03 302 ALA A CA 1
ATOM 2323 C C . ALA A 1 302 ? -32.755 34.286 -8.337 1.00 24.03 302 ALA A C 1
ATOM 2325 O O . ALA A 1 302 ? -32.971 35.459 -8.044 1.00 24.03 302 ALA A O 1
ATOM 2326 N N . VAL A 1 303 ? -33.217 33.745 -9.464 1.00 25.64 303 VAL A N 1
ATOM 2327 C CA . VAL A 1 303 ? -34.410 34.256 -10.125 1.00 25.64 303 VAL A CA 1
ATOM 2328 C C . VAL A 1 303 ? -35.536 33.917 -9.162 1.00 25.64 303 VAL A C 1
ATOM 2330 O O . VAL A 1 303 ? -36.002 32.782 -9.091 1.00 25.64 303 VAL A O 1
ATOM 2333 N N . THR A 1 304 ? -35.905 34.883 -8.329 1.00 27.25 304 THR A N 1
ATOM 2334 C CA . THR A 1 304 ? -37.177 34.857 -7.618 1.00 27.25 304 THR A CA 1
ATOM 2335 C C . THR A 1 304 ? -38.269 34.936 -8.667 1.00 27.25 304 THR A C 1
ATOM 2337 O O . THR A 1 304 ? -38.683 36.028 -9.046 1.00 27.25 304 THR A O 1
ATOM 2340 N N . ASP A 1 305 ? -38.709 33.783 -9.157 1.00 25.16 305 ASP A N 1
ATOM 2341 C CA . ASP A 1 305 ? -39.991 33.698 -9.832 1.00 25.16 305 ASP A CA 1
ATOM 2342 C C . ASP A 1 305 ? -41.070 33.557 -8.760 1.00 25.16 305 ASP A C 1
ATOM 2344 O O . ASP A 1 305 ? -41.408 32.483 -8.257 1.00 25.16 305 ASP A O 1
ATOM 2348 N N . SER A 1 306 ? -41.531 34.710 -8.300 1.00 29.86 306 SER A N 1
ATOM 2349 C CA . SER A 1 306 ? -42.781 34.822 -7.581 1.00 29.86 306 SER A CA 1
ATOM 2350 C C . SER A 1 306 ? -43.920 34.597 -8.570 1.00 29.86 306 SER A C 1
ATOM 2352 O O . SER A 1 306 ? -44.301 35.556 -9.232 1.00 29.86 306 SER A O 1
ATOM 2354 N N . GLN A 1 307 ? -44.493 33.387 -8.623 1.00 27.44 307 GLN A N 1
ATOM 2355 C CA . GLN A 1 307 ? -45.948 33.186 -8.704 1.00 27.44 307 GLN A CA 1
ATOM 2356 C C . GLN A 1 307 ? -46.406 31.713 -8.632 1.00 27.44 307 GLN A C 1
ATOM 2358 O O . GLN A 1 307 ? -45.852 30.814 -9.247 1.00 27.44 307 GLN A O 1
ATOM 2363 N N . GLN A 1 308 ? -47.523 31.543 -7.911 1.00 26.31 308 GLN A N 1
ATOM 2364 C CA . GLN A 1 308 ? -48.553 30.499 -8.036 1.00 26.31 308 GLN A CA 1
ATOM 2365 C C . GLN A 1 308 ? -48.355 29.102 -7.405 1.00 26.31 308 GLN A C 1
ATOM 2367 O O . GLN A 1 308 ? -48.051 28.104 -8.043 1.00 26.31 308 GLN A O 1
ATOM 2372 N N . SER A 1 309 ? -48.723 29.037 -6.118 1.00 29.14 309 SER A N 1
ATOM 2373 C CA . SER A 1 309 ? -49.845 28.234 -5.584 1.00 29.14 309 SER A CA 1
ATOM 2374 C C . SER A 1 309 ? -50.408 27.105 -6.470 1.00 29.14 309 SER A C 1
ATOM 2376 O O . SER A 1 309 ? -51.167 27.365 -7.404 1.00 29.14 309 SER A O 1
ATOM 2378 N N . GLY A 1 310 ? -50.237 25.859 -6.020 1.00 24.59 310 GLY A N 1
ATOM 2379 C CA . GLY A 1 310 ? -51.082 24.728 -6.410 1.00 24.59 310 GLY A CA 1
ATOM 2380 C C . GLY A 1 310 ? -50.737 23.459 -5.631 1.00 24.59 310 GLY A C 1
ATOM 2381 O O . GLY A 1 310 ? -49.640 22.931 -5.757 1.00 24.59 310 GLY A O 1
ATOM 2382 N N . HIS A 1 311 ? -51.666 22.982 -4.803 1.00 28.91 311 HIS A N 1
ATOM 2383 C CA . HIS A 1 311 ? -51.565 21.713 -4.078 1.00 28.91 311 HIS A CA 1
ATOM 2384 C C . HIS A 1 311 ? -51.428 20.524 -5.046 1.00 28.91 311 HIS A C 1
ATOM 2386 O O . HIS A 1 311 ? -52.168 20.474 -6.025 1.00 28.91 311 HIS A O 1
ATOM 2392 N N . ASN A 1 312 ? -50.582 19.534 -4.724 1.00 27.20 312 ASN A N 1
ATOM 2393 C CA . ASN A 1 312 ? -50.989 18.121 -4.656 1.00 27.20 312 ASN A CA 1
ATOM 2394 C C . ASN A 1 312 ? -49.879 17.187 -4.147 1.00 27.20 312 ASN A C 1
ATOM 2396 O O . ASN A 1 312 ? -48.711 17.279 -4.511 1.00 27.20 312 ASN A O 1
ATOM 2400 N N . SER A 1 313 ? -50.315 16.262 -3.297 1.00 35.84 313 SER A N 1
ATOM 2401 C CA . SER A 1 313 ? -49.596 15.126 -2.731 1.00 35.84 313 SER A CA 1
ATOM 2402 C C . SER A 1 313 ? -49.155 14.123 -3.806 1.00 35.84 313 SER A C 1
ATOM 2404 O O . SER A 1 313 ? -49.913 13.841 -4.731 1.00 35.84 313 SER A O 1
ATOM 2406 N N . GLY A 1 314 ? -47.983 13.501 -3.646 1.00 24.67 314 GLY A N 1
ATOM 2407 C CA . GLY A 1 314 ? -47.576 12.383 -4.500 1.00 24.67 314 GLY A CA 1
ATOM 2408 C C . GLY A 1 314 ? -46.200 11.818 -4.156 1.00 24.67 314 GLY A C 1
ATOM 2409 O O . GLY A 1 314 ? -45.192 12.502 -4.285 1.00 24.67 314 GLY A O 1
ATOM 2410 N N . LEU A 1 315 ? -46.181 10.558 -3.721 1.00 36.38 315 LEU A N 1
ATOM 2411 C CA . LEU A 1 315 ? -45.009 9.687 -3.595 1.00 36.38 315 LEU A CA 1
ATOM 2412 C C . LEU A 1 315 ? -44.094 9.790 -4.829 1.00 36.38 315 LEU A C 1
ATOM 2414 O O . LEU A 1 315 ? -44.551 9.531 -5.941 1.00 36.38 315 LEU A O 1
ATOM 2418 N N . VAL A 1 316 ? -42.803 10.074 -4.632 1.00 29.58 316 VAL A N 1
ATOM 2419 C CA . VAL A 1 316 ? -41.791 9.934 -5.691 1.00 29.58 316 VAL A CA 1
ATOM 2420 C C . VAL A 1 316 ? -40.927 8.710 -5.403 1.00 29.58 316 VAL A C 1
ATOM 2422 O O . VAL A 1 316 ? -40.309 8.567 -4.351 1.00 29.58 316 VAL A O 1
ATOM 2425 N N . SER A 1 317 ? -40.966 7.797 -6.366 1.00 25.80 317 SER A N 1
ATOM 2426 C CA . SER A 1 317 ? -40.370 6.469 -6.406 1.00 25.80 317 SER A CA 1
ATOM 2427 C C . SER A 1 317 ? -38.840 6.458 -6.348 1.00 25.80 317 SER A C 1
ATOM 2429 O O . SER A 1 317 ? -38.165 7.176 -7.082 1.00 25.80 317 SER A O 1
ATOM 2431 N N . LEU A 1 318 ? -38.312 5.523 -5.555 1.00 31.30 318 LEU A N 1
ATOM 2432 C CA . LEU A 1 318 ? -36.899 5.191 -5.336 1.00 31.30 318 LEU A CA 1
ATOM 2433 C C . LEU A 1 318 ? -36.246 4.425 -6.515 1.00 31.30 318 LEU A C 1
ATOM 2435 O O . LEU A 1 318 ? -35.478 3.490 -6.306 1.00 31.30 318 LEU A O 1
ATOM 2439 N N . ALA A 1 319 ? -36.570 4.773 -7.759 1.00 28.86 319 ALA A N 1
ATOM 2440 C CA . ALA A 1 319 ? -36.136 4.024 -8.938 1.00 28.86 319 ALA A CA 1
ATOM 2441 C C . ALA A 1 319 ? -35.689 4.964 -10.061 1.00 28.86 319 ALA A C 1
ATOM 2443 O O . ALA A 1 319 ? -36.395 5.122 -11.045 1.00 28.86 319 ALA A O 1
ATOM 2444 N N . GLN A 1 320 ? -34.528 5.602 -9.875 1.00 27.91 320 GLN A N 1
ATOM 2445 C CA . GLN A 1 320 ? -33.637 6.123 -10.927 1.00 27.91 320 GLN A CA 1
ATOM 2446 C C . GLN A 1 320 ? -32.403 6.762 -10.259 1.00 27.91 320 GLN A C 1
ATOM 2448 O O . GLN A 1 320 ? -32.240 7.975 -10.209 1.00 27.91 320 GLN A O 1
ATOM 2453 N N . ARG A 1 321 ? -31.512 5.933 -9.699 1.00 28.44 321 ARG A N 1
ATOM 2454 C CA . ARG A 1 321 ? -30.120 6.339 -9.436 1.00 28.44 321 ARG A CA 1
ATOM 2455 C C . ARG A 1 321 ? -29.244 5.823 -10.574 1.00 28.44 321 ARG A C 1
ATOM 2457 O O . ARG A 1 321 ? -28.468 4.893 -10.403 1.00 28.44 321 ARG A O 1
ATOM 2464 N N . SER A 1 322 ? -29.402 6.429 -11.744 1.00 23.95 322 SER A N 1
ATOM 2465 C CA . SER A 1 322 ? -28.334 6.478 -12.738 1.00 23.95 322 SER A CA 1
ATOM 2466 C C . SER A 1 322 ? -27.615 7.797 -12.501 1.00 23.95 322 SER A C 1
ATOM 2468 O O . SER A 1 322 ? -28.143 8.858 -12.817 1.00 23.95 322 SER A O 1
ATOM 2470 N N . THR A 1 323 ? -26.443 7.757 -11.870 1.00 28.53 323 THR A N 1
ATOM 2471 C CA . THR A 1 323 ? -25.556 8.921 -11.784 1.00 28.53 323 THR A CA 1
ATOM 2472 C C . THR A 1 323 ? -24.926 9.142 -13.151 1.00 28.53 323 THR A C 1
ATOM 2474 O O . THR A 1 323 ? -23.789 8.754 -13.403 1.00 28.53 323 THR A O 1
ATOM 2477 N N . THR A 1 324 ? -25.683 9.742 -14.063 1.00 21.61 324 THR A N 1
ATOM 2478 C CA . THR A 1 324 ? -25.093 10.423 -15.207 1.00 21.61 324 THR A CA 1
ATOM 2479 C C . THR A 1 324 ? -24.559 11.741 -14.665 1.00 21.61 324 THR A C 1
ATOM 2481 O O . THR A 1 324 ? -25.331 12.633 -14.317 1.00 21.61 324 THR A O 1
ATOM 2484 N N . VAL A 1 325 ? -23.237 11.854 -14.529 1.00 28.66 325 VAL A N 1
ATOM 2485 C CA . VAL A 1 325 ? -22.590 13.160 -14.381 1.00 28.66 325 VAL A CA 1
ATOM 2486 C C . VAL A 1 325 ? -22.826 13.879 -15.703 1.00 28.66 325 VAL A C 1
ATOM 2488 O O . VAL A 1 325 ? -22.123 13.655 -16.685 1.00 28.66 325 VAL A O 1
ATOM 2491 N N . ALA A 1 326 ? -23.891 14.673 -15.767 1.00 22.23 326 ALA A N 1
ATOM 2492 C CA . ALA A 1 326 ? -24.072 15.609 -16.856 1.00 22.23 326 ALA A CA 1
ATOM 2493 C C . ALA A 1 326 ? -22.989 16.676 -16.693 1.00 22.23 326 ALA A C 1
ATOM 2495 O O . ALA A 1 326 ? -23.066 17.524 -15.805 1.00 22.23 326 ALA A O 1
ATOM 2496 N N . VAL A 1 327 ? -21.959 16.608 -17.535 1.00 29.77 327 VAL A N 1
ATOM 2497 C CA . VAL A 1 327 ? -21.093 17.753 -17.804 1.00 29.77 327 VAL A CA 1
ATOM 2498 C C . VAL A 1 327 ? -22.002 18.816 -18.413 1.00 29.77 327 VAL A C 1
ATOM 2500 O O . VAL A 1 327 ? -22.350 18.743 -19.591 1.00 29.77 327 VAL A O 1
ATOM 2503 N N . GLN A 1 328 ? -22.473 19.760 -17.598 1.00 22.58 328 GLN A N 1
ATOM 2504 C CA . GLN A 1 328 ? -23.140 20.944 -18.120 1.00 22.58 328 GLN A CA 1
ATOM 2505 C C . GLN A 1 328 ? -22.092 21.749 -18.880 1.00 22.58 328 GLN A C 1
ATOM 2507 O O . GLN A 1 328 ? -21.193 22.350 -18.297 1.00 22.58 328 GLN A O 1
ATOM 2512 N N . LYS A 1 329 ? -22.202 21.720 -20.206 1.00 25.08 329 LYS A N 1
ATOM 2513 C CA . LYS A 1 329 ? -21.545 22.679 -21.079 1.00 25.08 329 LYS A CA 1
ATOM 2514 C C . LYS A 1 329 ? -22.224 24.023 -20.820 1.00 25.08 329 LYS A C 1
ATOM 2516 O O . LYS A 1 329 ? -23.396 24.198 -21.148 1.00 25.08 329 LYS A O 1
ATOM 2521 N N . SER A 1 330 ? -21.525 24.924 -20.145 1.00 29.03 330 SER A N 1
ATOM 2522 C CA . SER A 1 330 ? -21.984 26.291 -19.921 1.00 29.03 330 SER A CA 1
ATOM 2523 C C . SER A 1 330 ? -21.930 27.044 -21.250 1.00 29.03 330 SER A C 1
ATOM 2525 O O . SER A 1 330 ? -20.923 27.666 -21.572 1.00 29.03 330 SER A O 1
ATOM 2527 N N . ASP A 1 331 ? -22.992 26.975 -22.049 1.00 27.56 331 ASP A N 1
ATOM 2528 C CA . ASP A 1 331 ? -23.170 27.889 -23.178 1.00 27.56 331 ASP A CA 1
ATOM 2529 C C . ASP A 1 331 ? -23.656 29.238 -22.620 1.00 27.56 331 ASP A C 1
ATOM 2531 O O . ASP A 1 331 ? -24.849 29.537 -22.596 1.00 27.56 331 ASP A O 1
ATOM 2535 N N . SER A 1 332 ? -22.733 30.059 -22.113 1.00 30.59 332 SER A N 1
ATOM 2536 C CA . SER A 1 332 ? -23.008 31.459 -21.784 1.00 30.59 332 SER A CA 1
ATOM 2537 C C . SER A 1 332 ? -22.724 32.336 -23.003 1.00 30.59 332 SER A C 1
ATOM 2539 O O . SER A 1 332 ? -21.623 32.835 -23.233 1.00 30.59 332 SER A O 1
ATOM 2541 N N . SER A 1 333 ? -23.756 32.546 -23.817 1.00 30.34 333 SER A N 1
ATOM 2542 C CA . SER A 1 333 ? -23.771 33.619 -24.805 1.00 30.34 333 SER A CA 1
ATOM 2543 C C . SER A 1 333 ? -23.850 34.976 -24.096 1.00 30.34 333 SER A C 1
ATOM 2545 O O . SER A 1 333 ? -24.896 35.321 -23.548 1.00 30.34 333 SER A O 1
ATOM 2547 N N . GLY A 1 334 ? -22.771 35.759 -24.162 1.00 30.70 334 GLY A N 1
ATOM 2548 C CA . GLY A 1 334 ? -22.823 37.215 -23.996 1.00 30.70 334 GLY A CA 1
ATOM 2549 C C . GLY A 1 334 ? -21.960 37.793 -22.876 1.00 30.70 334 GLY A C 1
ATOM 2550 O O . GLY A 1 334 ? -22.458 38.057 -21.790 1.00 30.70 334 GLY A O 1
ATOM 2551 N N . SER A 1 335 ? -20.692 38.084 -23.178 1.00 27.11 335 SER A N 1
ATOM 2552 C CA . SER A 1 335 ? -19.986 39.284 -22.700 1.00 27.11 335 SER A CA 1
ATOM 2553 C C . SER A 1 335 ? -18.637 39.392 -23.414 1.00 27.11 335 SER A C 1
ATOM 2555 O O . SER A 1 335 ? -17.784 38.514 -23.295 1.00 27.11 335 SER A O 1
ATOM 2557 N N . GLN A 1 336 ? -18.454 40.455 -24.199 1.00 32.53 336 GLN A N 1
ATOM 2558 C CA . GLN A 1 336 ? -17.162 40.822 -24.773 1.00 32.53 336 GLN A CA 1
ATOM 2559 C C . GLN A 1 336 ? -16.268 41.382 -23.661 1.00 32.53 336 GLN A C 1
ATOM 2561 O O . GLN A 1 336 ? -16.397 42.536 -23.263 1.00 32.53 336 GLN A O 1
ATOM 2566 N N . GLY A 1 337 ? -15.350 40.549 -23.178 1.00 29.56 337 GLY A N 1
ATOM 2567 C CA . GLY A 1 337 ? -14.251 40.919 -22.294 1.00 29.56 337 GLY A CA 1
ATOM 2568 C C . GLY A 1 337 ? -13.088 39.966 -22.548 1.00 29.56 337 GLY A C 1
ATOM 2569 O O . GLY A 1 337 ? -13.246 38.752 -22.495 1.00 29.56 337 GLY A O 1
ATOM 2570 N N . GLN A 1 338 ? -11.938 40.515 -22.915 1.00 33.75 338 GLN A N 1
ATOM 2571 C CA . GLN A 1 338 ? -10.755 39.800 -23.381 1.00 33.75 338 GLN A CA 1
ATOM 2572 C C . GLN A 1 338 ? -10.108 38.995 -22.235 1.00 33.75 338 GLN A C 1
ATOM 2574 O O . GLN A 1 338 ? -9.278 39.504 -21.492 1.00 33.75 338 GLN A O 1
ATOM 2579 N N . GLY A 1 339 ? -10.517 37.733 -22.097 1.00 32.41 339 GLY A N 1
ATOM 2580 C CA . GLY A 1 339 ? -9.958 36.715 -21.206 1.00 32.41 339 GLY A CA 1
ATOM 2581 C C . GLY A 1 339 ? -10.548 35.361 -21.604 1.00 32.41 339 GLY A C 1
ATOM 2582 O O . GLY A 1 339 ? -11.762 35.227 -21.695 1.00 32.41 339 GLY A O 1
ATOM 2583 N N . THR A 1 340 ? -9.702 34.398 -21.960 1.00 35.41 340 THR A N 1
ATOM 2584 C CA . THR A 1 340 ? -10.083 33.116 -22.580 1.00 35.41 340 THR A CA 1
ATOM 2585 C C . THR A 1 340 ? -11.142 32.354 -21.779 1.00 35.41 340 THR A C 1
ATOM 2587 O O . THR A 1 340 ? -10.926 32.059 -20.607 1.00 35.41 340 THR A O 1
ATOM 2590 N N . THR A 1 341 ? -12.245 31.991 -22.430 1.00 43.28 341 THR A N 1
A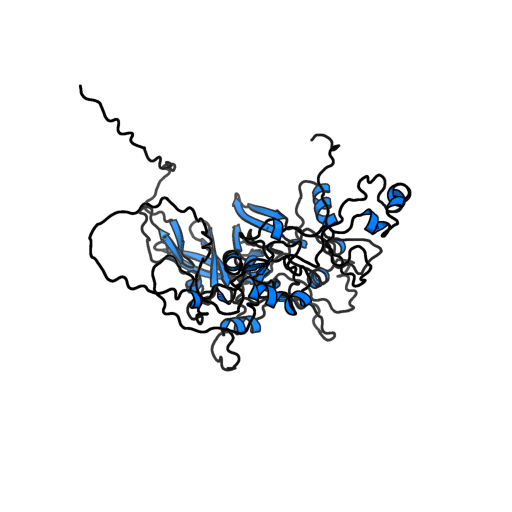TOM 2591 C CA . THR A 1 341 ? -13.287 31.082 -21.935 1.00 43.28 341 THR A CA 1
ATOM 2592 C C . THR A 1 341 ? -12.700 29.740 -21.454 1.00 43.28 341 THR A C 1
ATOM 2594 O O . THR A 1 341 ? -11.760 29.212 -22.048 1.00 43.28 341 THR A O 1
ATOM 2597 N N . ASP A 1 342 ? -13.254 29.221 -20.354 1.00 55.22 342 ASP A N 1
ATOM 2598 C CA . ASP A 1 342 ? -12.775 28.127 -19.492 1.00 55.22 342 ASP A CA 1
ATOM 2599 C C . ASP A 1 342 ? -12.409 26.791 -20.190 1.00 55.22 342 ASP A C 1
ATOM 2601 O O . ASP A 1 342 ? -13.240 25.898 -20.342 1.00 55.22 342 ASP A O 1
ATOM 2605 N N . ASN A 1 343 ? -11.124 26.587 -20.504 1.00 61.09 343 ASN A N 1
ATOM 2606 C CA . ASN A 1 343 ? -10.545 25.276 -20.851 1.00 61.09 343 ASN A CA 1
ATOM 2607 C C . ASN A 1 343 ? -10.007 24.560 -19.597 1.00 61.09 343 ASN A C 1
ATOM 2609 O O . ASN A 1 343 ? -8.811 24.294 -19.494 1.00 61.09 343 ASN A O 1
ATOM 2613 N N . LYS A 1 344 ? -10.874 24.284 -18.618 1.00 84.56 344 LYS A N 1
ATOM 2614 C CA . LYS A 1 344 ? -10.504 23.525 -17.410 1.00 84.56 344 LYS A CA 1
ATOM 2615 C C . LYS A 1 344 ? -10.551 22.010 -17.674 1.00 84.56 344 LYS A C 1
ATOM 2617 O O . LYS A 1 344 ? -11.248 21.556 -18.586 1.00 84.56 344 LYS A O 1
ATOM 2622 N N . PHE A 1 345 ? -9.828 21.242 -16.861 1.00 90.81 345 PHE A N 1
ATOM 2623 C CA . PHE A 1 345 ? -9.750 19.777 -16.863 1.00 90.81 345 PHE A CA 1
ATOM 2624 C C . PHE A 1 345 ? -9.349 19.180 -18.221 1.00 90.81 345 PHE A C 1
ATOM 2626 O O . PHE A 1 345 ? -9.933 18.196 -18.674 1.00 90.81 345 PHE A O 1
ATOM 2633 N N . GLN A 1 346 ? -8.371 19.788 -18.899 1.00 94.25 346 GLN A N 1
ATOM 2634 C CA . GLN A 1 346 ? -7.860 19.304 -20.187 1.00 94.25 346 GLN A CA 1
ATOM 2635 C C . GLN A 1 346 ? -6.616 18.429 -20.035 1.00 94.25 346 GLN A C 1
ATOM 2637 O O . GLN A 1 346 ? -6.318 17.606 -20.903 1.00 94.25 346 GLN A O 1
ATOM 2642 N N . LYS A 1 347 ? -5.870 18.594 -18.939 1.00 94.81 347 LYS A N 1
ATOM 2643 C CA . LYS A 1 347 ? -4.616 17.873 -18.688 1.00 94.81 347 LYS A CA 1
ATOM 2644 C C . LYS A 1 347 ? -4.671 17.030 -17.424 1.00 94.81 347 LYS A C 1
ATOM 2646 O O . LYS A 1 347 ? -4.106 15.933 -17.416 1.00 94.81 347 LYS A O 1
ATOM 2651 N N . TYR A 1 348 ? -5.346 17.524 -16.393 1.00 94.88 348 TYR A N 1
ATOM 2652 C CA . TYR A 1 348 ? -5.393 16.951 -15.059 1.00 94.88 348 TYR A CA 1
ATOM 2653 C C . TYR A 1 348 ? -6.833 16.803 -14.555 1.00 94.88 348 TYR A C 1
ATOM 2655 O O . TYR A 1 348 ? -7.751 17.517 -14.953 1.00 94.88 348 TYR A O 1
ATOM 2663 N N . LEU A 1 349 ? -7.008 15.870 -13.628 1.00 93.56 349 LEU A N 1
ATOM 2664 C CA . LEU A 1 349 ? -8.176 15.721 -12.775 1.00 93.56 349 LEU A CA 1
ATOM 2665 C C . LEU A 1 349 ? -7.795 16.131 -11.357 1.00 93.56 349 LEU A C 1
ATOM 2667 O O . LEU A 1 349 ? -6.695 15.823 -10.900 1.00 93.56 349 LEU A O 1
ATOM 2671 N N . ASN A 1 350 ? -8.715 16.779 -10.650 1.00 92.81 350 ASN A N 1
ATOM 2672 C CA . ASN A 1 350 ? -8.620 16.951 -9.206 1.00 92.81 350 ASN A CA 1
ATOM 2673 C C . ASN A 1 350 ? -9.411 15.835 -8.528 1.00 92.81 350 ASN A C 1
ATOM 2675 O O . ASN A 1 350 ? -10.623 15.736 -8.714 1.00 92.81 350 ASN A O 1
ATOM 2679 N N . THR A 1 351 ? -8.730 14.997 -7.754 1.00 93.50 351 THR A N 1
ATOM 2680 C CA . THR A 1 351 ? -9.319 13.803 -7.142 1.00 93.50 351 THR A CA 1
ATOM 2681 C C . THR A 1 351 ? -9.278 13.841 -5.619 1.00 93.50 351 THR A C 1
ATOM 2683 O O . THR A 1 351 ? -9.303 12.793 -4.977 1.00 93.50 351 THR A O 1
ATOM 2686 N N . ALA A 1 352 ? -9.247 15.037 -5.023 1.00 89.69 352 ALA A N 1
ATOM 2687 C CA . ALA A 1 352 ? -9.203 15.234 -3.573 1.00 89.69 352 ALA A CA 1
ATOM 2688 C C . ALA A 1 352 ? -10.299 14.444 -2.829 1.00 89.69 352 ALA A C 1
ATOM 2690 O O . ALA A 1 352 ? -10.006 13.691 -1.903 1.00 89.69 352 ALA A O 1
ATOM 2691 N N . GLN A 1 353 ? -11.559 14.533 -3.268 1.00 88.31 353 GLN A N 1
ATOM 2692 C CA . GLN A 1 353 ? -12.669 13.811 -2.632 1.00 88.31 353 GLN A CA 1
ATOM 2693 C C . GLN A 1 353 ? -12.539 12.293 -2.785 1.00 88.31 353 GLN A C 1
ATOM 2695 O O . GLN A 1 353 ? -12.879 11.551 -1.866 1.00 88.31 353 GLN A O 1
ATOM 2700 N N . ALA A 1 354 ? -12.037 11.830 -3.932 1.00 90.69 354 ALA A N 1
ATOM 2701 C CA . ALA A 1 354 ? -11.829 10.410 -4.192 1.00 90.69 354 ALA A CA 1
ATOM 2702 C C . ALA A 1 354 ? -10.750 9.835 -3.265 1.00 90.69 354 ALA A C 1
ATOM 2704 O O . ALA A 1 354 ? -10.951 8.792 -2.651 1.00 90.69 354 ALA A O 1
ATOM 2705 N N . LEU A 1 355 ? -9.637 10.559 -3.117 1.00 92.50 355 LEU A N 1
ATOM 2706 C CA . LEU A 1 355 ? -8.546 10.211 -2.210 1.00 92.50 355 LEU A CA 1
ATOM 2707 C C . LEU A 1 355 ? -9.041 10.146 -0.759 1.00 92.50 355 LEU A C 1
ATOM 2709 O O . LEU A 1 355 ? -8.788 9.153 -0.077 1.00 92.50 355 LEU A O 1
ATOM 2713 N N . HIS A 1 356 ? -9.810 11.144 -0.316 1.00 91.31 356 HIS A N 1
ATOM 2714 C CA . HIS A 1 356 ? -10.404 11.150 1.023 1.00 91.31 356 HIS A CA 1
ATOM 2715 C C . HIS A 1 356 ? -11.297 9.921 1.268 1.00 91.31 356 HIS A C 1
ATOM 2717 O O . HIS A 1 356 ? -11.144 9.235 2.275 1.00 91.31 356 HIS A O 1
ATOM 2723 N N . GLN A 1 357 ? -12.158 9.560 0.309 1.00 91.81 357 GLN A N 1
ATOM 2724 C CA . GLN A 1 357 ? -13.002 8.357 0.402 1.00 91.81 357 GLN A CA 1
ATOM 2725 C C . GLN A 1 357 ? -12.204 7.044 0.435 1.00 91.81 357 GLN A C 1
ATOM 2727 O O . GLN A 1 357 ? -12.670 6.059 1.002 1.00 91.81 357 GLN A O 1
ATOM 2732 N N . MET A 1 358 ? -11.000 7.019 -0.140 1.00 94.06 358 MET A N 1
ATOM 2733 C CA . MET A 1 358 ? -10.077 5.879 -0.061 1.00 94.06 358 MET A CA 1
ATOM 2734 C C . MET A 1 358 ? -9.311 5.821 1.275 1.00 94.06 358 MET A C 1
ATOM 2736 O O . MET A 1 358 ? -8.503 4.914 1.481 1.00 94.06 358 MET A O 1
ATOM 2740 N N . GLY A 1 359 ? -9.535 6.774 2.186 1.00 93.19 359 GLY A N 1
ATOM 2741 C CA . GLY A 1 359 ? -8.833 6.876 3.464 1.00 93.19 359 GLY A CA 1
ATOM 2742 C C . GLY A 1 359 ? -7.469 7.563 3.381 1.00 93.19 359 GLY A C 1
ATOM 2743 O O . GLY A 1 359 ? -6.675 7.430 4.312 1.00 93.19 359 GLY A O 1
ATOM 2744 N N . VAL A 1 360 ? -7.167 8.273 2.291 1.00 97.00 360 VAL A N 1
ATOM 2745 C CA . VAL A 1 360 ? -6.020 9.194 2.228 1.00 97.00 360 VAL A CA 1
ATOM 2746 C C . VAL A 1 360 ? -6.395 10.458 2.995 1.00 97.00 360 VAL A C 1
ATOM 2748 O O . VAL A 1 360 ? -7.477 11.003 2.799 1.00 97.00 360 VAL A O 1
ATOM 2751 N N . ILE A 1 361 ? -5.503 10.950 3.849 1.00 95.81 361 ILE A N 1
ATOM 2752 C CA . ILE A 1 361 ? -5.740 12.179 4.609 1.00 95.81 361 ILE A CA 1
ATOM 2753 C C . ILE A 1 361 ? -5.689 13.360 3.642 1.00 95.81 361 ILE A C 1
ATOM 2755 O O . ILE A 1 361 ? -4.623 13.651 3.090 1.00 95.81 361 ILE A O 1
ATOM 2759 N N . VAL A 1 362 ? -6.818 14.053 3.485 1.00 92.56 362 VAL A N 1
ATOM 2760 C CA . VAL A 1 362 ? -6.958 15.252 2.647 1.00 92.56 362 VAL A CA 1
ATOM 2761 C C . VAL A 1 362 ? -7.361 16.410 3.559 1.00 92.56 362 VAL A C 1
ATOM 2763 O O . VAL A 1 362 ? -8.544 16.562 3.875 1.00 92.56 362 VAL A O 1
ATOM 2766 N N . PRO A 1 363 ? -6.393 17.213 4.049 1.00 87.69 363 PRO A N 1
ATOM 2767 C CA . PRO A 1 363 ? -6.608 18.119 5.175 1.00 87.69 363 PRO A CA 1
ATOM 2768 C C . PRO A 1 363 ? -7.792 19.076 5.025 1.00 87.69 363 PRO A C 1
ATOM 2770 O O . PRO A 1 363 ? -8.434 19.390 6.032 1.00 87.69 363 PRO A O 1
ATOM 2773 N N . SER A 1 364 ? -8.101 19.541 3.809 1.00 81.50 364 SER A N 1
ATOM 2774 C CA . SER A 1 364 ? -9.222 20.458 3.581 1.00 81.50 364 SER A CA 1
ATOM 2775 C C . SER A 1 364 ? -10.596 19.798 3.721 1.00 81.50 364 SER A C 1
ATOM 2777 O O . SER A 1 364 ? -11.557 20.509 4.019 1.00 81.50 364 SER A O 1
ATOM 2779 N N . LEU A 1 365 ? -10.682 18.472 3.562 1.00 84.06 365 LEU A N 1
ATOM 2780 C CA . LEU A 1 365 ? -11.927 17.699 3.552 1.00 84.06 365 LEU A CA 1
ATOM 2781 C C . LEU A 1 365 ? -12.236 17.006 4.885 1.00 84.06 365 LEU A C 1
ATOM 2783 O O . LEU A 1 365 ? -13.378 16.621 5.107 1.00 84.06 365 LEU A O 1
ATOM 2787 N N . GLU A 1 366 ? -11.261 16.872 5.788 1.00 82.69 366 GLU A N 1
ATOM 2788 C CA . GLU A 1 366 ? -11.489 16.195 7.071 1.00 82.69 366 GLU A CA 1
ATOM 2789 C C . GLU A 1 366 ? -12.499 16.944 7.958 1.00 82.69 366 GLU A C 1
ATOM 2791 O O . GLU A 1 366 ? -12.388 18.161 8.137 1.00 82.69 366 GLU A O 1
ATOM 2796 N N . THR A 1 367 ? -13.419 16.226 8.604 1.00 77.88 367 THR A N 1
ATOM 2797 C CA . THR A 1 367 ? -14.439 16.817 9.485 1.00 77.88 367 THR A CA 1
ATOM 2798 C C . THR A 1 367 ? -14.439 16.177 10.870 1.00 77.88 367 THR A C 1
ATOM 2800 O O . THR A 1 367 ? -14.561 14.962 10.986 1.00 77.88 367 THR A O 1
ATOM 2803 N N . TRP A 1 368 ? -14.379 16.987 11.929 1.00 78.12 368 TRP A N 1
ATOM 2804 C CA . TRP A 1 368 ? -14.657 16.556 13.304 1.00 78.12 368 TRP A CA 1
ATOM 2805 C C . TRP A 1 368 ? -15.191 17.727 14.148 1.00 78.12 368 TRP A C 1
ATOM 2807 O O . TRP A 1 368 ? -14.934 18.892 13.814 1.00 78.12 368 TRP A O 1
ATOM 2817 N N . PRO A 1 369 ? -15.926 17.460 15.246 1.00 64.06 369 PRO A N 1
ATOM 2818 C CA . PRO A 1 369 ? -16.419 18.506 16.140 1.00 64.06 369 PRO A CA 1
ATOM 2819 C C . PRO A 1 369 ? -15.285 19.410 16.648 1.00 64.06 369 PRO A C 1
ATOM 2821 O O . PRO A 1 369 ? -14.315 18.923 17.224 1.00 64.06 369 PRO A O 1
ATOM 2824 N N . GLY A 1 370 ? -15.413 20.724 16.443 1.00 56.72 370 GLY A N 1
ATOM 2825 C CA . GLY A 1 370 ? -14.426 21.720 16.882 1.00 56.72 370 GLY A CA 1
ATOM 2826 C C . GLY A 1 370 ? -13.321 22.057 15.871 1.00 56.72 370 GLY A C 1
ATOM 2827 O O . GLY A 1 370 ? -12.530 22.956 16.145 1.00 56.72 370 GLY A O 1
ATOM 2828 N N . LYS A 1 371 ? -13.268 21.411 14.695 1.00 62.16 371 LYS A N 1
ATOM 2829 C CA . LYS A 1 371 ? -12.378 21.847 13.606 1.00 62.16 371 LYS A CA 1
ATOM 2830 C C . LYS A 1 371 ? -12.891 23.168 12.999 1.00 62.16 371 LYS A C 1
ATOM 2832 O O . LYS A 1 371 ? -14.079 23.243 12.674 1.00 62.16 371 LYS A O 1
ATOM 2837 N N . PRO A 1 372 ? -12.042 24.192 12.785 1.00 52.00 372 PRO A N 1
ATOM 2838 C CA . PRO A 1 372 ? -12.425 25.364 12.001 1.00 52.00 372 PRO A CA 1
ATOM 2839 C C . PRO A 1 372 ? -12.873 24.934 10.596 1.00 52.00 372 PRO A C 1
ATOM 2841 O O . PRO A 1 372 ? -12.153 24.204 9.915 1.00 52.00 372 PRO A O 1
ATOM 2844 N N . SER A 1 373 ? -14.063 25.364 10.166 1.00 49.06 373 SER A N 1
ATOM 2845 C CA . SER A 1 373 ? -14.565 25.071 8.817 1.00 49.06 373 SER A CA 1
ATOM 2846 C C . SER A 1 373 ? -13.638 25.688 7.768 1.00 49.06 373 SER A C 1
ATOM 2848 O O . SER A 1 373 ? -13.370 26.889 7.798 1.00 49.06 373 SER A O 1
ATOM 2850 N N . THR A 1 374 ? -13.172 24.872 6.824 1.00 46.59 374 THR A N 1
ATOM 2851 C CA . THR A 1 374 ? -12.380 25.288 5.653 1.00 46.59 374 THR A CA 1
ATOM 2852 C C . THR A 1 374 ? -13.249 25.892 4.541 1.00 46.59 374 THR A C 1
ATOM 2854 O O . THR A 1 374 ? -12.740 26.210 3.472 1.00 46.59 374 THR A O 1
ATOM 2857 N N . GLY A 1 375 ? -14.558 26.072 4.770 1.00 38.69 375 GLY A N 1
ATOM 2858 C CA . GLY A 1 375 ? -15.482 26.670 3.800 1.00 38.69 375 GLY A CA 1
ATOM 2859 C C . GLY A 1 375 ? -15.906 25.737 2.658 1.00 38.69 375 GLY A C 1
ATOM 2860 O O . GLY A 1 375 ? -16.620 26.175 1.760 1.00 38.69 375 GLY A O 1
ATOM 2861 N N . ILE A 1 376 ? -15.517 24.457 2.684 1.00 41.78 376 ILE A N 1
ATOM 2862 C CA . ILE A 1 376 ? -15.899 23.469 1.668 1.00 41.78 376 ILE A CA 1
ATOM 2863 C C . ILE A 1 376 ? -17.138 22.710 2.154 1.00 41.78 376 ILE A C 1
ATOM 2865 O O . ILE A 1 376 ? -17.086 21.940 3.110 1.00 41.78 376 ILE A O 1
ATOM 2869 N N . ALA A 1 377 ? -18.280 22.949 1.509 1.00 33.88 377 ALA A N 1
ATOM 2870 C CA . ALA A 1 377 ? -19.535 22.285 1.841 1.00 33.88 377 ALA A CA 1
ATOM 2871 C C . ALA A 1 377 ? -19.583 20.869 1.243 1.00 33.88 377 ALA A C 1
ATOM 2873 O O . ALA A 1 377 ? -19.923 20.684 0.075 1.00 33.88 377 ALA A O 1
ATOM 2874 N N . THR A 1 378 ? -19.314 19.844 2.047 1.00 35.91 378 THR A N 1
ATOM 2875 C CA . THR A 1 378 ? -19.771 18.480 1.752 1.00 35.91 378 THR A CA 1
ATOM 2876 C C . THR A 1 378 ? -21.261 18.383 2.080 1.00 35.91 378 THR A C 1
ATOM 2878 O O . THR A 1 378 ? -21.652 18.482 3.243 1.00 35.91 378 THR A O 1
ATOM 2881 N N . ARG A 1 379 ? -22.123 18.191 1.069 1.00 29.64 379 ARG A N 1
ATOM 2882 C CA . ARG A 1 379 ? -23.527 17.813 1.308 1.00 29.64 379 ARG A CA 1
ATOM 2883 C C . ARG A 1 379 ? -23.555 16.417 1.932 1.00 29.64 379 ARG A C 1
ATOM 2885 O O . ARG A 1 379 ? -23.486 15.420 1.219 1.00 29.64 379 ARG A O 1
ATOM 2892 N N . ALA A 1 380 ? -23.690 16.352 3.252 1.00 31.89 380 ALA A N 1
ATOM 2893 C CA . ALA A 1 380 ? -24.194 15.161 3.915 1.00 31.89 380 ALA A CA 1
ATOM 2894 C C . ALA A 1 380 ? -25.649 14.941 3.469 1.00 31.89 380 ALA A C 1
ATOM 2896 O O . ALA A 1 380 ? -26.439 15.885 3.382 1.00 31.89 380 ALA A O 1
ATOM 2897 N N . GLY A 1 381 ? -26.003 13.699 3.142 1.00 30.72 381 GLY A N 1
ATOM 2898 C CA . GLY A 1 381 ? -27.377 13.296 2.856 1.00 30.72 381 GLY A CA 1
ATOM 2899 C C . GLY A 1 381 ? -28.226 13.352 4.124 1.00 30.72 381 GLY A C 1
ATOM 2900 O O . GLY A 1 381 ? -28.469 12.333 4.749 1.00 30.72 381 GLY A O 1
ATOM 2901 N N . GLY A 1 382 ? -28.647 14.550 4.510 1.00 28.69 382 GLY A N 1
ATOM 2902 C CA . GLY A 1 382 ? -29.473 14.806 5.683 1.00 28.69 382 GLY A CA 1
ATOM 2903 C C . GLY A 1 382 ? -29.532 16.309 5.902 1.00 28.69 382 GLY A C 1
ATOM 2904 O O . GLY A 1 382 ? -28.517 16.929 6.196 1.00 28.69 382 GLY A O 1
ATOM 2905 N N . GLY A 1 383 ? -30.695 16.912 5.655 1.00 28.28 383 GLY A N 1
ATOM 2906 C CA . GLY A 1 383 ? -30.860 18.362 5.640 1.00 28.28 383 GLY A CA 1
ATOM 2907 C C . GLY A 1 383 ? -30.473 19.008 6.967 1.00 28.28 383 GLY A C 1
ATOM 2908 O O . GLY A 1 383 ? -31.243 18.968 7.918 1.00 28.28 383 GLY A O 1
ATOM 2909 N N . VAL A 1 384 ? -29.307 19.651 7.001 1.00 25.30 384 VAL A N 1
ATOM 2910 C CA . VAL A 1 384 ? -28.950 20.670 7.990 1.00 25.30 384 VAL A CA 1
ATOM 2911 C C . VAL A 1 384 ? -28.210 21.779 7.247 1.00 25.30 384 VAL A C 1
ATOM 2913 O O . VAL A 1 384 ? -27.144 21.572 6.672 1.00 25.30 384 VAL A O 1
ATOM 2916 N N . SER A 1 385 ? -28.817 22.963 7.210 1.00 25.97 385 SER A N 1
ATOM 2917 C CA . SER A 1 385 ? -28.228 24.182 6.662 1.00 25.97 385 SER A CA 1
ATOM 2918 C C . SER A 1 385 ? -27.131 24.687 7.598 1.00 25.97 385 SER A C 1
ATOM 2920 O O . SER A 1 385 ? -27.431 25.128 8.706 1.00 25.97 385 SER A O 1
ATOM 2922 N N . VAL A 1 386 ? -25.872 24.647 7.158 1.00 27.88 386 VAL A N 1
ATOM 2923 C CA . VAL A 1 386 ? -24.759 25.288 7.871 1.00 27.88 386 VAL A CA 1
ATOM 2924 C C . VAL A 1 386 ? -24.404 26.586 7.154 1.00 27.88 386 VAL A C 1
ATOM 2926 O O . VAL A 1 386 ? -24.140 26.606 5.953 1.00 27.88 386 VAL A O 1
ATOM 2929 N N . GLN A 1 387 ? -24.447 27.677 7.913 1.00 25.56 387 GLN A N 1
ATOM 2930 C CA . GLN A 1 387 ? -24.117 29.034 7.494 1.00 25.56 387 GLN A CA 1
ATOM 2931 C C . GLN A 1 387 ? -22.641 29.093 7.065 1.00 25.56 387 GLN A C 1
ATOM 2933 O O . GLN A 1 387 ? -21.743 28.784 7.848 1.00 25.56 387 GLN A O 1
ATOM 2938 N N . ALA A 1 388 ? -22.398 29.444 5.801 1.00 26.53 388 ALA A N 1
ATOM 2939 C CA . ALA A 1 388 ? -21.064 29.522 5.219 1.00 26.53 388 ALA A CA 1
ATOM 2940 C C . ALA A 1 388 ? -20.276 30.691 5.832 1.00 26.53 388 ALA A C 1
ATOM 2942 O O . ALA A 1 388 ? -20.634 31.852 5.644 1.00 26.53 388 ALA A O 1
ATOM 2943 N N . ALA A 1 389 ? -19.192 30.389 6.547 1.00 25.31 389 ALA A N 1
ATOM 2944 C CA . ALA A 1 389 ? -18.178 31.375 6.895 1.00 25.31 389 ALA A CA 1
ATOM 2945 C C . ALA A 1 389 ? -17.119 31.399 5.784 1.00 25.31 389 ALA A C 1
ATOM 2947 O O . ALA A 1 389 ? -16.414 30.420 5.547 1.00 25.31 389 ALA A O 1
ATOM 2948 N N . THR A 1 390 ? -17.033 32.525 5.083 1.00 27.14 390 THR A N 1
ATOM 2949 C CA . THR A 1 390 ? -16.080 32.798 4.008 1.00 27.14 390 THR A CA 1
ATOM 2950 C C . THR A 1 390 ? -14.670 32.948 4.586 1.00 27.14 390 THR A C 1
ATOM 2952 O O . THR A 1 390 ? -14.320 33.992 5.135 1.00 27.14 390 THR A O 1
ATOM 2955 N N . ARG A 1 391 ? -13.824 31.924 4.443 1.00 30.23 391 ARG A N 1
ATOM 2956 C CA . ARG A 1 391 ? -12.364 32.101 4.450 1.00 30.23 391 ARG A CA 1
ATOM 2957 C C . ARG A 1 391 ? -11.748 31.397 3.252 1.00 30.23 391 ARG A C 1
ATOM 2959 O O . ARG A 1 391 ? -11.536 30.194 3.229 1.00 30.23 391 ARG A O 1
ATOM 2966 N N . GLN A 1 392 ? -11.475 32.225 2.257 1.00 29.97 392 GLN A N 1
ATOM 2967 C CA . GLN A 1 392 ? -10.718 31.942 1.054 1.00 29.97 392 GLN A CA 1
ATOM 2968 C C . GLN A 1 392 ? -9.237 31.794 1.448 1.00 29.97 392 GLN A C 1
ATOM 2970 O O . GLN A 1 392 ? -8.584 32.788 1.760 1.00 29.97 392 GLN A O 1
ATOM 2975 N N . SER A 1 393 ? -8.690 30.573 1.483 1.00 29.91 393 SER A N 1
ATOM 2976 C CA . SER A 1 393 ? -7.234 30.383 1.546 1.00 29.91 393 SER A CA 1
ATOM 2977 C C . SER A 1 393 ? -6.661 30.553 0.138 1.00 29.91 393 SER A C 1
ATOM 2979 O O . SER A 1 393 ? -6.531 29.626 -0.655 1.00 29.91 393 SER A O 1
ATOM 2981 N N . SER A 1 394 ? -6.345 31.794 -0.207 1.00 30.97 394 SER A N 1
ATOM 2982 C CA . SER A 1 394 ? -5.846 32.184 -1.524 1.00 30.97 394 SER A CA 1
ATOM 2983 C C . SER A 1 394 ? -4.374 31.819 -1.792 1.00 30.97 394 SER A C 1
ATOM 2985 O O . SER A 1 394 ? -3.808 32.364 -2.735 1.00 30.97 394 SER A O 1
ATOM 2987 N N . SER A 1 395 ? -3.712 30.946 -1.013 1.00 33.53 395 SER A N 1
ATOM 2988 C CA . SER A 1 395 ? -2.235 30.894 -1.061 1.00 33.53 395 SER A CA 1
ATOM 2989 C C . SER A 1 395 ? -1.489 29.570 -0.862 1.00 33.53 395 SER A C 1
ATOM 2991 O O . SER A 1 395 ? -0.265 29.613 -0.918 1.00 33.53 395 SER A O 1
ATOM 2993 N N . THR A 1 396 ? -2.104 28.391 -0.733 1.00 38.19 396 THR A N 1
ATOM 2994 C CA . THR A 1 396 ? -1.302 27.146 -0.714 1.00 38.19 396 THR A CA 1
ATOM 2995 C C . THR A 1 396 ? -1.864 26.106 -1.670 1.00 38.19 396 THR A C 1
ATOM 2997 O O . THR A 1 396 ? -3.077 25.948 -1.802 1.00 38.19 396 THR A O 1
ATOM 3000 N N . ASN A 1 397 ? -0.983 25.424 -2.400 1.00 52.41 397 ASN A N 1
ATOM 3001 C CA . ASN A 1 397 ? -1.314 24.110 -2.940 1.00 52.41 397 ASN A CA 1
ATOM 3002 C C . ASN A 1 397 ? -1.794 23.251 -1.762 1.00 52.41 397 ASN A C 1
ATOM 3004 O O . ASN A 1 397 ? -1.278 23.393 -0.651 1.00 52.41 397 ASN A O 1
ATOM 3008 N N . GLU A 1 398 ? -2.840 22.450 -1.950 1.00 62.88 398 GLU A N 1
ATOM 3009 C CA . GLU A 1 398 ? -3.243 21.521 -0.899 1.00 62.88 398 GLU A CA 1
ATOM 3010 C C . GLU A 1 398 ? -2.201 20.404 -0.838 1.00 62.88 398 GLU A C 1
ATOM 3012 O O . GLU A 1 398 ? -2.275 19.418 -1.572 1.00 62.88 398 GLU A O 1
ATOM 3017 N N . ASP A 1 399 ? -1.184 20.610 -0.007 1.00 76.00 399 ASP A N 1
ATOM 3018 C CA . ASP A 1 399 ? -0.141 19.624 0.208 1.00 76.00 399 ASP A CA 1
ATOM 3019 C C . ASP A 1 399 ? -0.685 18.552 1.152 1.00 76.00 399 ASP A C 1
ATOM 3021 O O . ASP A 1 399 ? -0.984 18.795 2.326 1.00 76.00 399 ASP A O 1
ATOM 3025 N N . LEU A 1 400 ? -0.843 17.344 0.614 1.00 93.25 400 LEU A N 1
ATOM 3026 C CA . LEU A 1 400 ? -1.195 16.174 1.406 1.00 93.25 400 LEU A CA 1
ATOM 3027 C C . LEU A 1 400 ? -0.073 15.870 2.415 1.00 93.25 400 LEU A C 1
ATOM 3029 O O . LEU A 1 400 ? 1.096 16.161 2.143 1.00 93.25 400 LEU A O 1
ATOM 3033 N N . PRO A 1 401 ? -0.374 15.235 3.562 1.00 95.88 401 PRO A N 1
ATOM 3034 C CA . PRO A 1 401 ? 0.652 14.619 4.394 1.00 95.88 401 PRO A CA 1
ATOM 3035 C C . PRO A 1 401 ? 1.547 13.676 3.585 1.00 95.88 401 PRO A C 1
ATOM 3037 O O . PRO A 1 401 ? 1.114 13.113 2.574 1.00 95.88 401 PRO A O 1
ATOM 3040 N N . ASN A 1 402 ? 2.785 13.506 4.053 1.00 97.38 402 ASN A N 1
ATOM 3041 C CA . ASN A 1 402 ? 3.789 12.703 3.364 1.00 97.38 402 ASN A CA 1
ATOM 3042 C C . ASN A 1 402 ? 3.334 11.248 3.123 1.00 97.38 402 ASN A C 1
ATOM 3044 O O . ASN A 1 402 ? 2.461 10.722 3.820 1.00 97.38 402 ASN A O 1
ATOM 3048 N N . VAL A 1 403 ? 3.945 10.584 2.139 1.00 98.69 403 VAL A N 1
ATOM 3049 C CA . VAL A 1 403 ? 3.609 9.216 1.723 1.00 98.69 403 VAL A CA 1
ATOM 3050 C C . VAL A 1 403 ? 3.618 8.260 2.912 1.00 98.69 403 VAL A C 1
ATOM 3052 O O . VAL A 1 403 ? 2.678 7.488 3.069 1.00 98.69 403 VAL A O 1
ATOM 3055 N N . ILE A 1 404 ? 4.618 8.327 3.797 1.00 98.62 404 ILE A N 1
ATOM 3056 C CA . ILE A 1 404 ? 4.698 7.417 4.947 1.00 98.62 404 ILE A CA 1
ATOM 3057 C C . ILE A 1 404 ? 3.540 7.598 5.942 1.00 98.62 404 ILE A C 1
ATOM 3059 O O . ILE A 1 404 ? 3.055 6.613 6.502 1.00 98.62 404 ILE A O 1
ATOM 3063 N N . THR A 1 405 ? 3.031 8.822 6.112 1.00 98.75 405 THR A N 1
ATOM 3064 C CA . THR A 1 405 ? 1.807 9.083 6.883 1.00 98.75 405 THR A CA 1
ATOM 3065 C C . THR A 1 405 ? 0.599 8.435 6.215 1.00 98.75 405 THR A C 1
ATOM 3067 O O . THR A 1 405 ? -0.191 7.775 6.893 1.00 98.75 405 THR A O 1
ATOM 3070 N N . GLN A 1 406 ? 0.465 8.576 4.893 1.00 98.50 406 GLN A N 1
ATOM 3071 C CA . GLN A 1 406 ? -0.648 7.986 4.144 1.00 98.50 406 GLN A CA 1
ATOM 3072 C C . GLN A 1 406 ? -0.615 6.455 4.191 1.00 98.50 406 GLN A C 1
ATOM 3074 O O . GLN A 1 406 ? -1.647 5.821 4.416 1.00 98.50 406 GLN A O 1
ATOM 3079 N N . LEU A 1 407 ? 0.570 5.855 4.049 1.00 98.75 407 LEU A N 1
ATOM 3080 C CA . LEU A 1 407 ? 0.773 4.412 4.178 1.00 98.75 407 LEU A CA 1
ATOM 3081 C C . LEU A 1 407 ? 0.390 3.921 5.578 1.00 98.75 407 LEU A C 1
ATOM 3083 O O . LEU A 1 407 ? -0.303 2.915 5.695 1.00 98.75 407 LEU A O 1
ATOM 3087 N N . TYR A 1 408 ? 0.749 4.654 6.639 1.00 98.88 408 TYR A N 1
ATOM 3088 C CA . TYR A 1 408 ? 0.298 4.322 7.992 1.00 98.88 408 TYR A CA 1
ATOM 3089 C C . TYR A 1 408 ? -1.220 4.399 8.136 1.00 98.88 408 TYR A C 1
ATOM 3091 O O . TYR A 1 408 ? -1.839 3.414 8.535 1.00 98.88 408 TYR A O 1
ATOM 3099 N N . HIS A 1 409 ? -1.827 5.524 7.764 1.00 98.69 409 HIS A N 1
ATOM 3100 C CA . HIS A 1 409 ? -3.263 5.743 7.922 1.00 98.69 409 HIS A CA 1
ATOM 3101 C C . HIS A 1 409 ? -4.113 4.723 7.141 1.00 98.69 409 HIS A C 1
ATOM 3103 O O . HIS A 1 409 ? -5.128 4.229 7.630 1.00 98.69 409 HIS A O 1
ATOM 3109 N N . THR A 1 410 ? -3.683 4.355 5.934 1.00 98.50 410 THR A N 1
ATOM 3110 C CA . THR A 1 410 ? -4.386 3.375 5.087 1.00 98.50 410 THR A CA 1
ATOM 3111 C C . THR A 1 410 ? -4.058 1.920 5.439 1.00 98.50 410 THR A C 1
ATOM 3113 O O . THR A 1 410 ? -4.849 1.024 5.131 1.00 98.50 410 THR A O 1
ATOM 3116 N N . SER A 1 411 ? -2.945 1.655 6.136 1.00 98.62 411 SER A N 1
ATOM 3117 C CA . SER A 1 411 ? -2.597 0.314 6.636 1.00 98.62 411 SER A CA 1
ATOM 3118 C C . SER A 1 411 ? -3.447 -0.149 7.826 1.00 98.62 411 SER A C 1
ATOM 3120 O O . SER A 1 411 ? -3.479 -1.341 8.119 1.00 98.62 411 SER A O 1
ATOM 3122 N N . THR A 1 412 ? -4.158 0.760 8.496 1.00 98.38 412 THR A N 1
ATOM 3123 C CA . THR A 1 412 ? -5.014 0.466 9.654 1.00 98.38 412 THR A CA 1
ATOM 3124 C C . THR A 1 412 ? -6.490 0.462 9.255 1.00 98.38 412 THR A C 1
ATOM 3126 O O . THR A 1 412 ? -7.280 1.264 9.749 1.00 98.38 412 THR A O 1
ATOM 3129 N N . SER A 1 413 ? -6.862 -0.443 8.336 1.00 98.31 413 SER A N 1
ATOM 3130 C CA . SER A 1 413 ? -8.195 -0.437 7.708 1.00 98.31 413 SER A CA 1
ATOM 3131 C C . SER A 1 413 ? -9.090 -1.630 8.040 1.00 98.31 413 SER A C 1
ATOM 3133 O O . SER A 1 413 ? -10.303 -1.475 8.053 1.00 98.31 413 SER A O 1
ATOM 3135 N N . GLN A 1 414 ? -8.532 -2.816 8.276 1.00 98.50 414 GLN A N 1
ATOM 3136 C CA . GLN A 1 414 ? -9.315 -4.043 8.468 1.00 98.50 414 GLN A CA 1
ATOM 3137 C C . GLN A 1 414 ? -8.747 -4.849 9.633 1.00 98.50 414 GLN A C 1
ATOM 3139 O O . GLN A 1 414 ? -7.524 -4.901 9.788 1.00 98.50 414 GLN A O 1
ATOM 3144 N N . LEU A 1 415 ? -9.604 -5.488 10.435 1.00 98.50 415 LEU A N 1
ATOM 3145 C CA . LEU A 1 415 ? -9.189 -6.281 11.592 1.00 98.50 415 LEU A CA 1
ATOM 3146 C C . LEU A 1 415 ? -9.798 -7.687 11.607 1.00 98.50 415 LEU A C 1
ATOM 3148 O O . LEU A 1 415 ? -10.938 -7.909 11.205 1.00 98.50 415 LEU A O 1
ATOM 3152 N N . ALA A 1 416 ? -9.057 -8.626 12.187 1.00 98.69 416 ALA A N 1
ATOM 3153 C CA . ALA A 1 416 ? -9.543 -9.944 12.572 1.00 98.69 416 ALA A CA 1
ATOM 3154 C C . ALA A 1 416 ? -9.086 -10.283 13.994 1.00 98.69 416 ALA A C 1
ATOM 3156 O O . ALA A 1 416 ? -7.998 -9.892 14.411 1.00 98.69 416 ALA A O 1
ATOM 3157 N N . TYR A 1 417 ? -9.905 -11.029 14.733 1.00 98.56 417 TYR A N 1
ATOM 3158 C CA . TYR A 1 417 ? -9.574 -11.512 16.072 1.00 98.56 417 TYR A CA 1
ATOM 3159 C C . TYR A 1 417 ? -9.515 -13.039 16.075 1.00 98.56 417 TYR A C 1
ATOM 3161 O O . TYR A 1 417 ? -10.479 -13.689 15.676 1.00 98.56 417 TYR A O 1
ATOM 3169 N N . LEU A 1 418 ? -8.422 -13.603 16.586 1.00 97.44 418 LEU A N 1
ATOM 3170 C CA . LEU A 1 418 ? -8.203 -15.040 16.694 1.00 97.44 418 LEU A CA 1
ATOM 3171 C C . LEU A 1 418 ? -7.465 -15.365 17.998 1.00 97.44 418 LEU A C 1
ATOM 3173 O O . LEU A 1 418 ? -6.298 -15.024 18.155 1.00 97.44 418 LEU A O 1
ATOM 3177 N N . ASN A 1 419 ? -8.139 -16.043 18.930 1.00 95.00 419 ASN A N 1
ATOM 3178 C CA . ASN A 1 419 ? -7.540 -16.647 20.131 1.00 95.00 419 ASN A CA 1
ATOM 3179 C C . ASN A 1 419 ? -6.601 -15.721 20.929 1.00 95.00 419 ASN A C 1
ATOM 3181 O O . ASN A 1 419 ? -5.505 -16.106 21.329 1.00 95.00 419 ASN A O 1
ATOM 3185 N N . GLY A 1 420 ? -7.041 -14.483 21.172 1.00 96.00 420 GLY A N 1
ATOM 3186 C CA . GLY A 1 420 ? -6.268 -13.479 21.909 1.00 96.00 420 GLY A CA 1
ATOM 3187 C C . GLY A 1 420 ? -5.286 -12.683 21.053 1.00 96.00 420 GLY A C 1
ATOM 3188 O O . GLY A 1 420 ? -4.695 -11.736 21.557 1.00 96.00 420 GLY A O 1
ATOM 3189 N N . GLN A 1 421 ? -5.140 -13.003 19.769 1.00 98.12 421 GLN A N 1
ATOM 3190 C CA . GLN A 1 421 ? -4.404 -12.194 18.805 1.00 98.12 421 GLN A CA 1
ATOM 3191 C C . GLN A 1 421 ? -5.368 -11.366 17.955 1.00 98.12 421 GLN A C 1
ATOM 3193 O O . GLN A 1 421 ? -6.432 -11.835 17.552 1.00 98.12 421 GLN A O 1
ATOM 3198 N N . ILE A 1 422 ? -4.986 -10.127 17.668 1.00 98.69 422 ILE A N 1
ATOM 3199 C CA . ILE A 1 422 ? -5.666 -9.257 16.715 1.00 98.69 422 ILE A CA 1
ATOM 3200 C C . ILE A 1 422 ? -4.729 -9.016 15.542 1.00 98.69 422 ILE A C 1
ATOM 3202 O O . ILE A 1 422 ? -3.594 -8.571 15.720 1.00 98.69 422 ILE A O 1
ATOM 3206 N N . VAL A 1 423 ? -5.220 -9.296 14.342 1.00 98.75 423 VAL A N 1
ATOM 3207 C CA . VAL A 1 423 ? -4.511 -9.040 13.093 1.00 98.75 423 VAL A CA 1
ATOM 3208 C C . VAL A 1 423 ? -5.113 -7.806 12.443 1.00 98.75 423 VAL A C 1
ATOM 3210 O O . VAL A 1 423 ? -6.332 -7.723 12.320 1.00 98.75 423 VAL A O 1
ATOM 3213 N N . VAL A 1 424 ? -4.277 -6.846 12.047 1.00 98.88 424 VAL A N 1
ATOM 3214 C CA . VAL A 1 424 ? -4.717 -5.624 11.351 1.00 98.88 424 VAL A CA 1
ATOM 3215 C C . VAL A 1 424 ? -3.990 -5.509 10.020 1.00 98.88 424 VAL A C 1
ATOM 3217 O O . VAL A 1 424 ? -2.764 -5.622 9.970 1.00 98.88 424 VAL A O 1
ATOM 3220 N N . MET A 1 425 ? -4.743 -5.276 8.949 1.00 98.81 425 MET A N 1
ATOM 3221 C CA . MET A 1 425 ? -4.228 -5.131 7.589 1.00 98.81 425 MET A CA 1
ATOM 3222 C C . MET A 1 425 ? -4.789 -3.880 6.900 1.00 98.81 425 MET A C 1
ATOM 3224 O O . MET A 1 425 ? -5.755 -3.258 7.354 1.00 98.81 425 MET A O 1
ATOM 3228 N N . GLY A 1 426 ? -4.147 -3.506 5.791 1.00 98.06 426 GLY A N 1
ATOM 3229 C CA . GLY A 1 426 ? -4.496 -2.317 5.023 1.00 98.06 426 GLY A CA 1
ATOM 3230 C C . GLY A 1 426 ? -5.769 -2.433 4.193 1.00 98.06 426 GLY A C 1
ATOM 3231 O O . GLY A 1 426 ? -6.505 -3.416 4.249 1.00 98.06 426 GLY A O 1
ATOM 3232 N N . SER A 1 427 ? -6.038 -1.376 3.433 1.00 95.38 427 SER A N 1
ATOM 3233 C CA . SER A 1 427 ? -7.176 -1.306 2.512 1.00 95.38 427 SER A CA 1
ATOM 3234 C C . SER A 1 427 ? -6.928 -2.071 1.202 1.00 95.38 427 SER A C 1
ATOM 3236 O O . SER A 1 427 ? -5.813 -2.511 0.905 1.00 95.38 427 SER A O 1
ATOM 3238 N N . ASN A 1 428 ? -7.974 -2.160 0.382 1.00 96.56 428 ASN A N 1
ATOM 3239 C CA . ASN A 1 428 ? -7.909 -2.645 -0.997 1.00 96.56 428 ASN A CA 1
ATOM 3240 C C . ASN A 1 428 ? -7.585 -1.538 -2.022 1.00 96.56 428 ASN A C 1
ATOM 3242 O O . ASN A 1 428 ? -7.446 -1.837 -3.205 1.00 96.56 428 ASN A O 1
ATOM 3246 N N . ALA A 1 429 ? -7.486 -0.278 -1.586 1.00 95.12 429 ALA A N 1
ATOM 3247 C CA . ALA A 1 429 ? -7.390 0.896 -2.455 1.00 95.12 429 ALA A CA 1
ATOM 3248 C C . ALA A 1 429 ? -5.978 1.510 -2.496 1.00 95.12 429 ALA A C 1
ATOM 3250 O O . ALA A 1 429 ? -5.584 2.106 -3.497 1.00 95.12 429 ALA A O 1
ATOM 3251 N N . VAL A 1 430 ? -5.205 1.353 -1.416 1.00 97.81 430 VAL A N 1
ATOM 3252 C CA . VAL A 1 430 ? -3.828 1.853 -1.278 1.00 97.81 430 VAL A CA 1
ATOM 3253 C C . VAL A 1 430 ? -2.927 0.704 -0.822 1.00 97.81 430 VAL A C 1
ATOM 3255 O O . VAL A 1 430 ? -3.310 -0.021 0.100 1.00 97.81 430 VAL A O 1
ATOM 3258 N N . PRO A 1 431 ? -1.750 0.496 -1.446 1.00 98.25 431 PRO A N 1
ATOM 3259 C CA . PRO A 1 431 ? -0.870 -0.608 -1.087 1.00 98.25 431 PRO A CA 1
ATOM 3260 C C . PRO A 1 431 ? -0.368 -0.477 0.355 1.00 98.25 431 PRO A C 1
ATOM 3262 O O . PRO A 1 431 ? 0.106 0.576 0.773 1.00 98.25 431 PRO A O 1
ATOM 3265 N N . SER A 1 432 ? -0.425 -1.578 1.099 1.00 98.56 432 SER A N 1
ATOM 3266 C CA . SER A 1 432 ? 0.126 -1.682 2.453 1.00 98.56 432 SER A CA 1
ATOM 3267 C C . SER A 1 432 ? 1.501 -2.345 2.425 1.00 98.56 432 SER A C 1
ATOM 3269 O O . SER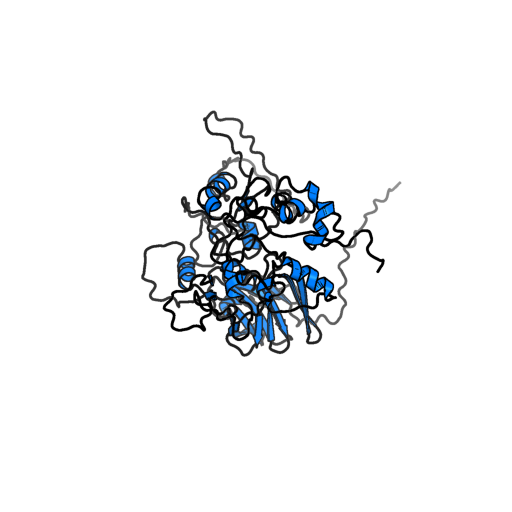 A 1 432 ? 1.670 -3.365 1.759 1.00 98.56 432 SER A O 1
ATOM 3271 N N . LEU A 1 433 ? 2.478 -1.776 3.141 1.00 98.81 433 LEU A N 1
ATOM 3272 C CA . LEU A 1 433 ? 3.846 -2.318 3.243 1.00 98.81 433 LEU A CA 1
ATOM 3273 C C . LEU A 1 433 ? 4.055 -3.203 4.482 1.00 98.81 433 LEU A C 1
ATOM 3275 O O . LEU A 1 433 ? 5.072 -3.887 4.612 1.00 98.81 433 LEU A O 1
ATOM 3279 N N . TRP A 1 434 ? 3.094 -3.192 5.400 1.00 98.81 434 TRP A N 1
ATOM 3280 C CA . TRP A 1 434 ? 3.140 -3.939 6.648 1.00 98.81 434 TRP A CA 1
ATOM 3281 C C . TRP A 1 434 ? 1.736 -4.332 7.111 1.00 98.81 434 TRP A C 1
ATOM 3283 O O . TRP A 1 434 ? 0.729 -3.834 6.602 1.00 98.81 434 TRP A O 1
ATOM 3293 N N . TYR A 1 435 ? 1.690 -5.205 8.110 1.00 98.88 435 TYR A N 1
ATOM 3294 C CA . TYR A 1 435 ? 0.492 -5.630 8.833 1.00 98.88 435 TYR A CA 1
ATOM 3295 C C . TYR A 1 435 ? 0.821 -5.797 10.321 1.00 98.88 435 TYR A C 1
ATOM 3297 O O . TYR A 1 435 ? 1.989 -5.857 10.693 1.00 98.88 435 TYR A O 1
ATOM 3305 N N . TRP A 1 436 ? -0.181 -5.880 11.190 1.00 98.88 436 TRP A N 1
ATOM 3306 C CA . TRP A 1 436 ? 0.023 -6.128 12.620 1.00 98.88 436 TRP A CA 1
ATOM 3307 C C . TRP A 1 436 ? -0.482 -7.501 13.027 1.00 98.88 436 TRP A C 1
ATOM 3309 O O . TRP A 1 436 ? -1.527 -7.935 12.555 1.00 98.88 436 TRP A O 1
ATOM 3319 N N . VAL A 1 437 ? 0.218 -8.117 13.978 1.00 98.56 437 VAL A N 1
ATOM 3320 C CA . VAL A 1 437 ? -0.275 -9.221 14.805 1.00 98.56 437 VAL A CA 1
ATOM 3321 C C . VAL A 1 437 ? 0.002 -8.824 16.252 1.00 98.56 437 VAL A C 1
ATOM 3323 O O . VAL A 1 437 ? 1.159 -8.768 16.669 1.00 98.56 437 VAL A O 1
ATOM 3326 N N . VAL A 1 438 ? -1.039 -8.459 17.000 1.00 97.94 438 VAL A N 1
ATOM 3327 C CA . VAL A 1 438 ? -0.913 -7.957 18.378 1.00 97.94 438 VAL A CA 1
ATOM 3328 C C . VAL A 1 438 ? -1.650 -8.854 19.358 1.00 97.94 438 VAL A C 1
ATOM 3330 O O . VAL A 1 438 ? -2.758 -9.299 19.087 1.00 97.94 438 VAL A O 1
ATOM 3333 N N . ASP A 1 439 ? -1.050 -9.107 20.517 1.00 97.62 439 ASP A N 1
ATOM 3334 C CA . ASP A 1 439 ? -1.702 -9.839 21.605 1.00 97.62 439 ASP A CA 1
ATOM 3335 C C . ASP A 1 439 ? -2.632 -8.889 22.381 1.00 97.62 439 ASP A C 1
ATOM 3337 O O . ASP A 1 439 ? -2.241 -7.768 22.730 1.00 97.62 439 ASP A O 1
ATOM 3341 N N . GLU A 1 440 ? -3.859 -9.329 22.668 1.00 96.44 440 GLU A N 1
ATOM 3342 C CA . GLU A 1 440 ? -4.905 -8.547 23.336 1.00 96.44 440 GLU A CA 1
ATOM 3343 C C . GLU A 1 440 ? -4.478 -8.001 24.708 1.00 96.44 440 GLU A C 1
ATOM 3345 O O . GLU A 1 440 ? -5.033 -7.018 25.204 1.00 96.44 440 GLU A O 1
ATOM 3350 N N . ARG A 1 441 ? -3.471 -8.616 25.334 1.00 96.31 441 ARG A N 1
ATOM 3351 C CA . ARG A 1 441 ? -2.937 -8.253 26.649 1.00 96.31 441 ARG A CA 1
ATOM 3352 C C . ARG A 1 441 ? -1.894 -7.140 26.569 1.00 96.31 441 ARG A C 1
ATOM 3354 O O . ARG A 1 441 ? -1.594 -6.520 27.594 1.00 96.31 441 ARG A O 1
ATOM 3361 N N . THR A 1 442 ? -1.375 -6.827 25.382 1.00 97.44 442 THR A N 1
ATOM 3362 C CA . THR A 1 442 ? -0.337 -5.802 25.177 1.00 97.44 442 THR A CA 1
ATOM 3363 C C . THR A 1 442 ? -0.914 -4.392 25.096 1.00 97.44 442 THR A C 1
ATOM 3365 O O . THR A 1 442 ? -2.073 -4.186 24.751 1.00 97.44 442 THR A O 1
ATOM 3368 N N . THR A 1 443 ? -0.136 -3.376 25.462 1.00 97.06 443 THR A N 1
ATOM 3369 C CA . THR A 1 443 ? -0.550 -1.962 25.344 1.00 97.06 443 THR A CA 1
ATOM 3370 C C . THR A 1 443 ? -0.209 -1.368 23.978 1.00 97.06 443 THR A C 1
ATOM 3372 O O . THR A 1 443 ? -0.769 -0.344 23.587 1.00 97.06 443 THR A O 1
ATOM 3375 N N . SER A 1 444 ? 0.709 -2.003 23.250 1.00 97.88 444 SER A N 1
ATOM 3376 C CA . SER A 1 444 ? 1.210 -1.575 21.951 1.00 97.88 444 SER A CA 1
ATOM 3377 C C . SER A 1 444 ? 1.846 -2.757 21.222 1.00 97.88 444 SER A C 1
ATOM 3379 O O . SER A 1 444 ? 2.486 -3.590 21.864 1.00 97.88 444 SER A O 1
ATOM 3381 N N . GLY A 1 445 ? 1.731 -2.800 19.896 1.00 97.50 445 GLY A N 1
ATOM 3382 C CA . GLY A 1 445 ? 2.398 -3.793 19.056 1.00 97.50 445 GLY A CA 1
ATOM 3383 C C . GLY A 1 445 ? 2.944 -3.178 17.772 1.00 97.50 445 GLY A C 1
ATOM 3384 O O . GLY A 1 445 ? 2.305 -2.316 17.169 1.00 97.50 445 GLY A O 1
ATOM 3385 N N . ARG A 1 446 ? 4.152 -3.591 17.375 1.00 97.81 446 ARG A N 1
ATOM 3386 C CA . ARG A 1 446 ? 4.801 -3.137 16.135 1.00 97.81 446 ARG A CA 1
ATOM 3387 C C . ARG A 1 446 ? 4.259 -3.909 14.937 1.00 97.81 446 ARG A C 1
ATOM 3389 O O . ARG A 1 446 ? 3.905 -5.077 15.071 1.00 97.81 446 ARG A O 1
ATOM 3396 N N . ALA A 1 447 ? 4.241 -3.258 13.780 1.00 98.44 447 ALA A N 1
ATOM 3397 C CA . ALA A 1 447 ? 3.896 -3.916 12.529 1.00 98.44 447 ALA A CA 1
ATOM 3398 C C . ALA A 1 447 ? 5.044 -4.810 12.021 1.00 98.44 447 ALA A C 1
ATOM 3400 O O . ALA A 1 447 ? 6.220 -4.573 12.318 1.00 98.44 447 ALA A O 1
ATOM 3401 N N . THR A 1 448 ? 4.691 -5.798 11.208 1.00 98.62 448 THR A N 1
ATOM 3402 C CA . THR A 1 448 ? 5.582 -6.697 10.476 1.00 98.62 448 THR A CA 1
ATOM 3403 C C . THR A 1 448 ? 5.604 -6.294 9.005 1.00 98.62 448 THR A C 1
ATOM 3405 O O . THR A 1 448 ? 4.554 -6.115 8.391 1.00 98.62 448 THR A O 1
ATOM 3408 N N . TRP A 1 449 ? 6.797 -6.144 8.431 1.00 98.62 449 TRP A N 1
ATOM 3409 C CA . TRP A 1 449 ? 6.971 -5.806 7.017 1.00 98.62 449 TRP A CA 1
ATOM 3410 C C . TRP A 1 449 ? 6.595 -6.971 6.104 1.00 98.62 449 TRP A C 1
ATOM 3412 O O . TRP A 1 449 ? 7.110 -8.072 6.278 1.00 98.62 449 TRP A O 1
ATOM 3422 N N . TRP A 1 450 ? 5.822 -6.699 5.052 1.00 98.75 450 TRP A N 1
ATOM 3423 C CA . TRP A 1 450 ? 5.547 -7.685 4.001 1.00 98.75 450 TRP A CA 1
ATOM 3424 C C . TRP A 1 450 ? 6.818 -8.155 3.287 1.00 98.75 450 TRP A C 1
ATOM 3426 O O . TRP A 1 450 ? 6.944 -9.332 2.972 1.00 98.75 450 TRP A O 1
ATOM 3436 N N . ALA A 1 451 ? 7.806 -7.269 3.134 1.00 97.75 451 ALA A N 1
ATOM 3437 C CA . ALA A 1 451 ? 9.113 -7.585 2.554 1.00 97.75 451 ALA A CA 1
ATOM 3438 C C . ALA A 1 451 ? 9.920 -8.640 3.349 1.00 97.75 451 ALA A C 1
ATOM 3440 O O . ALA A 1 451 ? 10.890 -9.188 2.825 1.00 97.75 451 ALA A O 1
ATOM 3441 N N . HIS A 1 452 ? 9.525 -8.923 4.598 1.00 96.62 452 HIS A N 1
ATOM 3442 C CA . HIS A 1 452 ? 10.084 -9.978 5.451 1.00 96.62 452 HIS A CA 1
ATOM 3443 C C . HIS A 1 452 ? 9.150 -11.190 5.616 1.00 96.62 452 HIS A C 1
ATOM 3445 O O . HIS A 1 452 ? 9.507 -12.141 6.308 1.00 96.62 452 HIS A O 1
ATOM 3451 N N . THR A 1 453 ? 7.977 -11.175 4.984 1.00 97.50 453 THR A N 1
ATOM 3452 C CA . THR A 1 453 ? 6.991 -12.254 5.055 1.00 97.50 453 THR A CA 1
ATOM 3453 C C . THR A 1 453 ? 6.979 -13.007 3.734 1.00 97.50 453 THR A C 1
ATOM 3455 O O . THR A 1 453 ? 6.314 -12.621 2.774 1.00 97.50 453 THR A O 1
ATOM 3458 N N . GLU A 1 454 ? 7.732 -14.100 3.686 1.00 97.06 454 GLU A N 1
ATOM 3459 C CA . GLU A 1 454 ? 7.765 -14.975 2.521 1.00 97.06 454 GLU A CA 1
ATOM 3460 C C . GLU A 1 454 ? 6.449 -15.750 2.389 1.00 97.06 454 GLU A C 1
ATOM 3462 O O . GLU A 1 454 ? 6.045 -16.483 3.293 1.00 97.06 454 GLU A O 1
ATOM 3467 N N . LEU A 1 455 ? 5.776 -15.576 1.252 1.00 97.62 455 LEU A N 1
ATOM 3468 C CA . LEU A 1 455 ? 4.564 -16.313 0.912 1.00 97.62 455 LEU A CA 1
ATOM 3469 C C . LEU A 1 455 ? 4.881 -17.439 -0.071 1.00 97.62 455 LEU A C 1
ATOM 3471 O O . LEU A 1 455 ? 5.752 -17.311 -0.932 1.00 97.62 455 LEU A O 1
ATOM 3475 N N . ASN A 1 456 ? 4.113 -18.523 0.016 1.00 98.06 456 ASN A N 1
ATOM 3476 C CA . ASN A 1 456 ? 4.111 -19.547 -1.017 1.00 98.06 456 ASN A CA 1
ATOM 3477 C C . ASN A 1 456 ? 3.315 -19.045 -2.235 1.00 98.06 456 ASN A C 1
ATOM 3479 O O . ASN A 1 456 ? 2.109 -18.821 -2.146 1.00 98.06 456 ASN A O 1
ATOM 3483 N N . TRP A 1 457 ? 3.990 -18.898 -3.377 1.00 97.62 457 TRP A N 1
ATOM 3484 C CA . TRP A 1 457 ? 3.402 -18.431 -4.640 1.00 97.62 457 TRP A CA 1
ATOM 3485 C C . TRP A 1 457 ? 2.776 -19.554 -5.486 1.00 97.62 457 TRP A C 1
ATOM 3487 O O . TRP A 1 457 ? 2.420 -19.325 -6.639 1.00 97.62 457 TRP A O 1
ATOM 3497 N N . GLY A 1 458 ? 2.669 -20.763 -4.934 1.00 97.56 458 GLY A N 1
ATOM 3498 C CA . GLY A 1 458 ? 2.270 -21.993 -5.618 1.00 97.56 458 GLY A CA 1
ATOM 3499 C C . GLY A 1 458 ? 3.484 -22.846 -5.982 1.00 97.56 458 GLY A C 1
ATOM 3500 O O . GLY A 1 458 ? 3.552 -24.015 -5.614 1.00 97.56 458 GLY A O 1
ATOM 3501 N N . THR A 1 459 ? 4.470 -22.247 -6.653 1.00 97.44 459 THR A N 1
ATOM 3502 C CA . THR A 1 459 ? 5.737 -22.885 -7.041 1.00 97.44 459 THR A CA 1
ATOM 3503 C C . THR A 1 459 ? 6.919 -21.931 -6.868 1.00 97.44 459 THR A C 1
ATOM 3505 O O . THR A 1 459 ? 6.771 -20.708 -6.964 1.00 97.44 459 THR A O 1
ATOM 3508 N N . ASP A 1 460 ? 8.126 -22.481 -6.721 1.00 97.75 460 ASP A N 1
ATOM 3509 C CA . ASP A 1 460 ? 9.358 -21.684 -6.640 1.00 97.75 460 ASP A CA 1
ATOM 3510 C C . ASP A 1 460 ? 9.581 -20.821 -7.888 1.00 97.75 460 ASP A C 1
ATOM 3512 O O . ASP A 1 460 ? 10.066 -19.696 -7.788 1.00 97.75 460 ASP A O 1
ATOM 3516 N N . LYS A 1 461 ? 9.173 -21.296 -9.075 1.00 97.50 461 LYS A N 1
ATOM 3517 C CA . LYS A 1 461 ? 9.249 -20.502 -10.313 1.00 97.50 461 LYS A CA 1
ATOM 3518 C C . LYS A 1 461 ? 8.334 -19.277 -10.256 1.00 97.50 461 LYS A C 1
ATOM 3520 O O . LYS A 1 461 ? 8.743 -18.202 -10.685 1.00 97.50 461 LYS A O 1
ATOM 3525 N N . GLN A 1 462 ? 7.124 -19.404 -9.707 1.00 97.44 462 GLN A N 1
ATOM 3526 C CA . GLN A 1 462 ? 6.217 -18.262 -9.522 1.00 97.44 462 GLN A CA 1
ATOM 3527 C C . GLN A 1 462 ? 6.797 -17.239 -8.539 1.00 97.44 462 GLN A C 1
ATOM 3529 O O . GLN A 1 462 ? 6.755 -16.042 -8.822 1.00 97.44 462 GLN A O 1
ATOM 3534 N N . LYS A 1 463 ? 7.428 -17.699 -7.449 1.00 97.62 463 LYS A N 1
ATOM 3535 C CA . LYS A 1 463 ? 8.181 -16.826 -6.535 1.00 97.62 463 LYS A CA 1
ATOM 3536 C C . LYS A 1 463 ? 9.316 -16.103 -7.270 1.00 97.62 463 LYS A C 1
ATOM 3538 O O . LYS A 1 463 ? 9.420 -14.880 -7.198 1.00 97.62 463 LYS A O 1
ATOM 3543 N N . GLN A 1 464 ? 10.116 -16.836 -8.045 1.00 97.19 464 GLN A N 1
ATOM 3544 C CA . GLN A 1 464 ? 11.215 -16.272 -8.832 1.00 97.19 464 GLN A CA 1
ATOM 3545 C C . GLN A 1 464 ? 10.735 -15.227 -9.848 1.00 97.19 464 GLN A C 1
ATOM 3547 O O . GLN A 1 464 ? 11.401 -14.211 -10.010 1.00 97.19 464 GLN A O 1
ATOM 3552 N N . PHE A 1 465 ? 9.586 -15.415 -10.509 1.00 97.44 465 PHE A N 1
ATOM 3553 C CA . PHE A 1 465 ? 9.030 -14.402 -11.418 1.00 97.44 465 PHE A CA 1
ATOM 3554 C C . PHE A 1 465 ? 8.752 -13.069 -10.719 1.00 97.44 465 PHE A C 1
ATOM 3556 O O . PHE A 1 465 ? 9.012 -12.011 -11.296 1.00 97.44 465 PHE A O 1
ATOM 3563 N N . VAL A 1 466 ? 8.249 -13.118 -9.484 1.00 97.94 466 VAL A N 1
ATOM 3564 C CA . VAL A 1 466 ? 8.005 -11.925 -8.669 1.00 97.94 466 VAL A CA 1
ATOM 3565 C C . VAL A 1 466 ? 9.327 -11.305 -8.226 1.00 97.94 466 VAL A C 1
ATOM 3567 O O . VAL A 1 466 ? 9.574 -10.132 -8.497 1.00 97.94 466 VAL A O 1
ATOM 3570 N N . GLU A 1 467 ? 10.194 -12.089 -7.589 1.00 97.56 467 GLU A N 1
ATOM 3571 C CA . GLU A 1 467 ? 11.425 -11.587 -6.972 1.00 97.56 467 GLU A CA 1
ATOM 3572 C C . GLU A 1 467 ? 12.463 -11.122 -7.996 1.00 97.56 467 GLU A C 1
ATOM 3574 O O . GLU A 1 467 ? 13.216 -10.185 -7.734 1.00 97.56 467 GLU A O 1
ATOM 3579 N N . ASN A 1 468 ? 12.484 -11.711 -9.195 1.00 97.31 468 ASN A N 1
ATOM 3580 C CA . ASN A 1 468 ? 13.417 -11.309 -10.242 1.00 97.31 468 ASN A CA 1
ATOM 3581 C C . ASN A 1 468 ? 13.141 -9.915 -10.807 1.00 97.31 468 ASN A C 1
ATOM 3583 O O . ASN A 1 468 ? 14.081 -9.295 -11.298 1.00 97.31 468 ASN A O 1
ATOM 3587 N N . GLN A 1 469 ? 11.904 -9.424 -10.709 1.00 97.62 469 GLN A N 1
ATOM 3588 C CA . GLN A 1 469 ? 11.537 -8.075 -11.141 1.00 97.62 469 GLN A CA 1
ATOM 3589 C C . GLN A 1 469 ? 11.692 -7.021 -10.040 1.00 97.62 469 GLN A C 1
ATOM 3591 O O . GLN A 1 469 ? 11.728 -5.837 -10.356 1.00 97.62 469 GLN A O 1
ATOM 3596 N N . LEU A 1 470 ? 11.853 -7.416 -8.768 1.00 98.06 470 LEU A N 1
ATOM 3597 C CA . LEU A 1 470 ? 12.003 -6.475 -7.646 1.00 98.06 470 LEU A CA 1
ATOM 3598 C C . LEU A 1 470 ? 13.262 -5.598 -7.742 1.00 98.06 470 LEU A C 1
ATOM 3600 O O . LEU A 1 470 ? 13.342 -4.561 -7.083 1.00 98.06 470 LEU A O 1
ATOM 3604 N N . GLY A 1 471 ? 14.239 -6.000 -8.554 1.00 95.88 471 GLY A N 1
ATOM 3605 C CA . GLY A 1 471 ? 15.396 -5.185 -8.889 1.00 95.88 471 GLY A CA 1
ATOM 3606 C C . GLY A 1 471 ? 16.602 -6.007 -9.328 1.00 95.88 471 GLY A C 1
ATOM 3607 O O . GLY A 1 471 ? 16.549 -7.232 -9.451 1.00 95.88 471 GLY A O 1
ATOM 3608 N N . PHE A 1 472 ? 17.701 -5.308 -9.593 1.00 94.38 472 PHE A N 1
ATOM 3609 C CA . PHE A 1 472 ? 18.953 -5.917 -10.021 1.00 94.38 472 PHE A CA 1
ATOM 3610 C C . PHE A 1 472 ? 19.714 -6.492 -8.819 1.00 94.38 472 PHE A C 1
ATOM 3612 O O . PHE A 1 472 ? 19.758 -5.878 -7.754 1.00 94.38 472 PHE A O 1
ATOM 3619 N N . LYS A 1 473 ? 20.323 -7.665 -8.989 1.00 92.19 473 LYS A N 1
ATOM 3620 C CA . LYS A 1 473 ? 21.238 -8.262 -8.015 1.00 92.19 473 LYS A CA 1
ATOM 3621 C C . LYS A 1 473 ? 22.395 -8.886 -8.779 1.00 92.19 473 LYS A C 1
ATOM 3623 O O . LYS A 1 473 ? 22.152 -9.698 -9.668 1.00 92.19 473 LYS A O 1
ATOM 3628 N N . ASP A 1 474 ? 23.606 -8.521 -8.392 1.00 88.3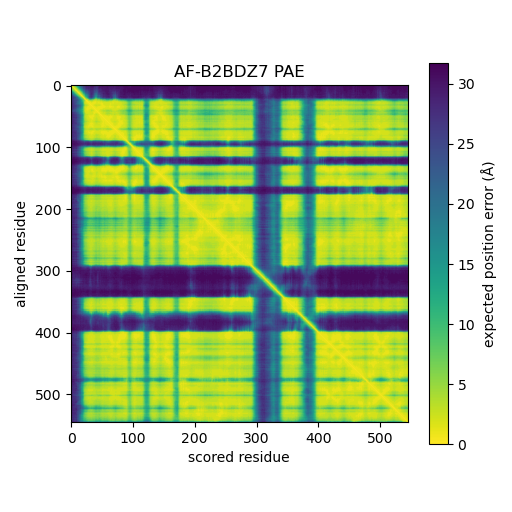1 474 ASP A N 1
ATOM 3629 C CA . ASP A 1 474 ? 24.843 -9.105 -8.888 1.00 88.31 474 ASP A CA 1
ATOM 3630 C C . ASP A 1 474 ? 25.883 -9.088 -7.766 1.00 88.31 474 ASP A C 1
ATOM 3632 O O . ASP A 1 474 ? 25.978 -8.106 -7.029 1.00 88.31 474 ASP A O 1
ATOM 3636 N N . ASP A 1 475 ? 26.648 -10.168 -7.634 1.00 82.81 475 ASP A N 1
ATOM 3637 C CA . ASP A 1 475 ? 27.624 -10.340 -6.553 1.00 82.81 475 ASP A CA 1
ATOM 3638 C C . ASP A 1 475 ? 28.822 -9.388 -6.713 1.00 82.81 475 ASP A C 1
ATOM 3640 O O . ASP A 1 475 ? 29.540 -9.115 -5.752 1.00 82.81 475 ASP A O 1
ATOM 3644 N N . SER A 1 476 ? 29.015 -8.835 -7.917 1.00 84.12 476 SER A N 1
ATOM 3645 C CA . SER A 1 476 ? 30.035 -7.820 -8.193 1.00 84.12 476 SER A CA 1
ATOM 3646 C C . SER A 1 476 ? 29.668 -6.416 -7.691 1.00 84.12 476 SER A C 1
ATOM 3648 O O . SER A 1 476 ? 30.540 -5.549 -7.617 1.00 84.12 476 SER A O 1
ATOM 3650 N N . ASN A 1 477 ? 28.396 -6.171 -7.343 1.00 77.25 477 ASN A N 1
ATOM 3651 C CA . ASN A 1 477 ? 27.885 -4.835 -7.057 1.00 77.25 477 ASN A CA 1
ATOM 3652 C C . ASN A 1 477 ? 27.294 -4.718 -5.643 1.00 77.25 477 ASN A C 1
ATOM 3654 O O . ASN A 1 477 ? 26.186 -5.176 -5.360 1.00 77.25 477 ASN A O 1
ATOM 3658 N N . SER A 1 478 ? 28.023 -4.027 -4.766 1.00 74.31 478 SER A N 1
ATOM 3659 C CA . SER A 1 478 ? 27.650 -3.789 -3.368 1.00 74.31 478 SER A CA 1
ATOM 3660 C C . SER A 1 478 ? 26.876 -2.486 -3.121 1.00 74.31 478 SER A C 1
ATOM 3662 O O . SER A 1 478 ? 26.465 -2.242 -1.987 1.00 74.31 478 SER A O 1
ATOM 3664 N N . SER A 1 479 ? 26.660 -1.645 -4.142 1.00 81.06 479 SER A N 1
ATOM 3665 C CA . SER A 1 479 ? 25.997 -0.337 -3.993 1.00 81.06 479 SER A CA 1
ATOM 3666 C C . SER A 1 479 ? 24.488 -0.361 -4.258 1.00 81.06 479 SER A C 1
ATOM 3668 O O . SER A 1 479 ? 23.813 0.652 -4.088 1.00 81.06 479 SER A O 1
ATOM 3670 N N . LEU A 1 480 ? 23.939 -1.508 -4.664 1.00 84.56 480 LEU A N 1
ATOM 3671 C CA . LEU A 1 480 ? 22.525 -1.657 -5.010 1.00 84.56 480 LEU A CA 1
ATOM 3672 C C . LEU A 1 480 ? 21.640 -1.560 -3.767 1.00 84.56 480 LEU A C 1
ATOM 3674 O O . LEU A 1 480 ? 21.921 -2.206 -2.767 1.00 84.56 480 LEU A O 1
ATOM 3678 N N . THR A 1 481 ? 20.537 -0.815 -3.842 1.00 90.56 481 THR A N 1
ATOM 3679 C CA . THR A 1 481 ? 19.624 -0.574 -2.707 1.00 90.56 481 THR A CA 1
ATOM 3680 C C . THR A 1 481 ? 18.211 -1.123 -2.923 1.00 90.56 481 THR A C 1
ATOM 3682 O O . THR A 1 481 ? 17.309 -0.819 -2.161 1.00 90.56 481 THR A O 1
ATOM 3685 N N . ASN A 1 482 ? 17.973 -1.958 -3.938 1.00 94.69 482 ASN A N 1
ATOM 3686 C CA . ASN A 1 482 ? 16.633 -2.490 -4.229 1.00 94.69 482 ASN A CA 1
ATOM 3687 C C . ASN A 1 482 ? 16.292 -3.749 -3.407 1.00 94.69 482 ASN A C 1
ATOM 3689 O O . ASN A 1 482 ? 17.189 -4.478 -2.979 1.00 94.69 482 ASN A O 1
ATOM 3693 N N . PHE A 1 483 ? 14.999 -4.074 -3.284 1.00 96.19 483 PHE A N 1
ATOM 3694 C CA . PHE A 1 483 ? 14.518 -5.216 -2.490 1.00 96.19 483 PHE A CA 1
ATOM 3695 C C . PHE A 1 483 ? 15.248 -6.530 -2.807 1.00 96.19 483 PHE A C 1
ATOM 3697 O O . PHE A 1 483 ? 15.678 -7.220 -1.885 1.00 96.19 483 PHE A O 1
ATOM 3704 N N . LYS A 1 484 ? 15.479 -6.849 -4.091 1.00 95.81 484 LYS A N 1
ATOM 3705 C CA . LYS A 1 484 ? 16.166 -8.089 -4.485 1.00 95.81 484 LYS A CA 1
ATOM 3706 C C . LYS A 1 484 ? 17.623 -8.115 -4.020 1.00 95.81 484 LYS A C 1
ATOM 3708 O O . LYS A 1 484 ? 18.064 -9.111 -3.448 1.00 95.81 484 LYS A O 1
ATOM 3713 N N . SER A 1 485 ? 18.370 -7.030 -4.241 1.00 93.31 485 SER A N 1
ATOM 3714 C CA . SER A 1 485 ? 19.760 -6.912 -3.768 1.00 93.31 485 SER A CA 1
ATOM 3715 C C . SER A 1 485 ? 19.876 -6.984 -2.246 1.00 93.31 485 SER A C 1
ATOM 3717 O O . SER A 1 485 ? 20.864 -7.502 -1.737 1.00 93.31 485 SER A O 1
ATOM 3719 N N . GLN A 1 486 ? 18.839 -6.545 -1.529 1.00 91.81 486 GLN A N 1
ATOM 3720 C CA . GLN A 1 486 ? 18.781 -6.580 -0.071 1.00 91.81 486 GLN A CA 1
ATOM 3721 C C . GLN A 1 486 ? 18.199 -7.898 0.481 1.00 91.81 486 GLN A C 1
ATOM 3723 O O . GLN A 1 486 ? 18.000 -8.025 1.687 1.00 91.81 486 GLN A O 1
ATOM 3728 N N . GLY A 1 487 ? 17.944 -8.897 -0.374 1.00 92.50 487 GLY A N 1
ATOM 3729 C CA . GLY A 1 487 ? 17.432 -10.206 0.047 1.00 92.50 487 GLY A CA 1
ATOM 3730 C C . GLY A 1 487 ? 16.006 -10.161 0.604 1.00 92.50 487 GLY A C 1
ATOM 3731 O O . GLY A 1 487 ? 15.655 -10.966 1.463 1.00 92.50 487 GLY A O 1
ATOM 3732 N N . LEU A 1 488 ? 15.207 -9.199 0.145 1.00 95.19 488 LEU A N 1
ATOM 3733 C CA . LEU A 1 488 ? 13.824 -8.980 0.552 1.00 95.19 488 LEU A CA 1
ATOM 3734 C C . LEU A 1 488 ? 12.853 -9.516 -0.508 1.00 95.19 488 LEU A C 1
ATOM 3736 O O . LEU A 1 488 ? 13.174 -9.559 -1.698 1.00 95.19 488 LEU A O 1
ATOM 3740 N N . THR A 1 489 ? 11.647 -9.887 -0.076 1.00 97.44 489 THR A N 1
ATOM 3741 C CA . THR A 1 489 ? 10.585 -10.393 -0.960 1.00 97.44 489 THR A CA 1
ATOM 3742 C C . THR A 1 489 ? 9.556 -9.303 -1.297 1.00 97.44 489 THR A C 1
ATOM 3744 O O . THR A 1 489 ? 9.791 -8.114 -1.068 1.00 97.44 489 THR A O 1
ATOM 3747 N N . GLN A 1 490 ? 8.414 -9.692 -1.873 1.00 98.44 490 GLN A N 1
ATOM 3748 C CA . GLN A 1 490 ? 7.327 -8.796 -2.266 1.00 98.44 490 GLN A CA 1
ATOM 3749 C C . GLN A 1 490 ? 6.945 -7.809 -1.141 1.00 98.44 490 GLN A C 1
ATOM 3751 O O . GLN A 1 490 ? 6.455 -8.235 -0.094 1.00 98.44 490 GLN A O 1
ATOM 3756 N N . PRO A 1 491 ? 7.090 -6.488 -1.358 1.00 98.50 491 PRO A N 1
ATOM 3757 C CA . PRO A 1 491 ? 7.019 -5.526 -0.262 1.00 98.50 491 PRO A CA 1
ATOM 3758 C C . PRO A 1 491 ? 5.630 -4.954 0.011 1.00 98.50 491 PRO A C 1
ATOM 3760 O O . PRO A 1 491 ? 5.449 -4.323 1.047 1.00 98.50 491 PRO A O 1
ATOM 3763 N N . ALA A 1 492 ? 4.667 -5.106 -0.905 1.00 98.75 492 ALA A N 1
ATOM 3764 C CA . ALA A 1 492 ? 3.374 -4.446 -0.765 1.00 98.75 492 ALA A CA 1
ATOM 3765 C C . ALA A 1 492 ? 2.195 -5.213 -1.373 1.00 98.75 492 ALA A C 1
ATOM 3767 O O . ALA A 1 492 ? 2.323 -5.875 -2.408 1.00 98.75 492 ALA A O 1
ATOM 3768 N N . TYR A 1 493 ? 1.025 -5.061 -0.758 1.00 98.88 493 TYR A N 1
ATOM 3769 C CA . TYR A 1 493 ? -0.212 -5.716 -1.182 1.00 98.88 493 TYR A CA 1
ATOM 3770 C C . TYR A 1 493 ? -1.420 -4.780 -1.063 1.00 98.88 493 TYR A C 1
ATOM 3772 O O . TYR A 1 493 ? -1.503 -3.975 -0.131 1.00 98.88 493 TYR A O 1
ATOM 3780 N N . LEU A 1 494 ? -2.363 -4.924 -1.996 1.00 98.69 494 LEU A N 1
ATOM 3781 C CA . LEU A 1 494 ? -3.711 -4.353 -1.929 1.00 98.69 494 LEU A CA 1
ATOM 3782 C C . LEU A 1 494 ? -4.626 -5.406 -1.297 1.00 98.69 494 LEU A C 1
ATOM 3784 O O . LEU A 1 494 ? -4.957 -6.408 -1.935 1.00 98.69 494 LEU A O 1
ATOM 3788 N N . ILE A 1 495 ? -4.971 -5.223 -0.024 1.00 98.50 495 ILE A N 1
ATOM 3789 C CA . ILE A 1 495 ? -5.610 -6.259 0.794 1.00 98.50 495 ILE A CA 1
ATOM 3790 C C . ILE A 1 495 ? -7.113 -6.270 0.527 1.00 98.50 495 ILE A C 1
ATOM 3792 O O . ILE A 1 495 ? -7.812 -5.318 0.862 1.00 98.50 495 ILE A O 1
ATOM 3796 N N . ALA A 1 496 ? -7.621 -7.359 -0.052 1.00 98.19 496 ALA A N 1
ATOM 3797 C CA . ALA A 1 496 ? -9.048 -7.513 -0.320 1.00 98.19 496 ALA A CA 1
ATOM 3798 C C . ALA A 1 496 ? -9.839 -7.722 0.977 1.00 98.19 496 ALA A C 1
ATOM 3800 O O . ALA A 1 496 ? -10.923 -7.167 1.126 1.00 98.19 496 ALA A O 1
ATOM 3801 N N . GLY A 1 497 ? -9.269 -8.484 1.912 1.00 96.81 497 GLY A N 1
ATOM 3802 C CA . GLY A 1 497 ? -9.774 -8.621 3.270 1.00 96.81 497 GLY A CA 1
ATOM 3803 C C . GLY A 1 497 ? -9.173 -9.799 4.019 1.00 96.81 497 GLY A C 1
ATOM 3804 O O . GLY A 1 497 ? -8.380 -10.569 3.468 1.00 96.81 497 GLY A O 1
ATOM 3805 N N . LEU A 1 498 ? -9.554 -9.907 5.289 1.00 98.25 498 LEU A N 1
ATOM 3806 C CA . LEU A 1 498 ? -9.172 -10.981 6.196 1.00 98.25 498 LEU A CA 1
ATOM 3807 C C . LEU A 1 498 ? -10.358 -11.401 7.065 1.00 98.25 498 LEU A C 1
ATOM 3809 O O . LEU A 1 498 ? -11.193 -10.571 7.429 1.00 98.25 498 LEU A O 1
ATOM 3813 N N . ASP A 1 499 ? -10.415 -12.684 7.398 1.00 98.25 499 ASP A N 1
ATOM 3814 C CA . ASP A 1 499 ? -11.432 -13.257 8.274 1.00 98.25 499 ASP A CA 1
ATOM 3815 C C . ASP A 1 499 ? -10.897 -14.495 9.006 1.00 98.25 499 ASP A C 1
ATOM 3817 O O . ASP A 1 499 ? -9.792 -14.968 8.728 1.00 98.25 499 ASP A O 1
ATOM 3821 N N . VAL A 1 500 ? -11.667 -15.012 9.961 1.00 97.69 500 VAL A N 1
ATOM 3822 C CA . VAL A 1 500 ? -11.281 -16.154 10.795 1.00 97.69 500 VAL A CA 1
ATOM 3823 C C . VAL A 1 500 ? -12.283 -17.289 10.656 1.00 97.69 500 VAL A C 1
ATOM 3825 O O . VAL A 1 500 ? -13.486 -17.108 10.825 1.00 97.69 500 VAL A O 1
ATOM 3828 N N . VAL A 1 501 ? -11.774 -18.494 10.406 1.00 97.00 501 VAL A N 1
ATOM 3829 C CA . VAL A 1 501 ? -12.570 -19.721 10.326 1.00 97.00 501 VAL A CA 1
ATOM 3830 C C . VAL A 1 501 ? -11.786 -20.883 10.925 1.00 97.00 501 VAL A C 1
ATOM 3832 O O . VAL A 1 501 ? -10.607 -21.048 10.631 1.00 97.00 501 VAL A O 1
ATOM 3835 N N . GLN A 1 502 ? -12.435 -21.684 11.779 1.00 94.25 502 GLN A N 1
ATOM 3836 C CA . GLN A 1 502 ? -11.839 -22.875 12.409 1.00 94.25 502 GLN A CA 1
ATOM 3837 C C . GLN A 1 502 ? -10.438 -22.624 12.996 1.00 94.25 502 GLN A C 1
ATOM 3839 O O . GLN A 1 502 ? -9.488 -23.324 12.661 1.00 94.25 502 GLN A O 1
ATOM 3844 N N . ASP A 1 503 ? -10.298 -21.593 13.830 1.00 94.75 503 ASP A N 1
ATOM 3845 C CA . ASP A 1 503 ? -9.027 -21.198 14.457 1.00 94.75 503 ASP A CA 1
ATOM 3846 C C . ASP A 1 503 ? -7.896 -20.799 13.485 1.00 94.75 503 ASP A C 1
ATOM 3848 O O . ASP A 1 503 ? -6.734 -20.718 13.883 1.00 94.75 503 ASP A O 1
ATOM 3852 N N . HIS A 1 504 ? -8.217 -20.502 12.223 1.00 97.06 504 HIS A N 1
ATOM 3853 C CA . HIS A 1 504 ? -7.264 -20.038 11.219 1.00 97.06 504 HIS A CA 1
ATOM 3854 C C . HIS A 1 504 ? -7.646 -18.659 10.691 1.00 97.06 504 HIS A C 1
ATOM 3856 O O . HIS A 1 504 ? -8.821 -18.356 10.478 1.00 97.06 504 HIS A O 1
ATOM 3862 N N . LEU A 1 505 ? -6.630 -17.836 10.439 1.00 98.12 505 LEU A N 1
ATOM 3863 C CA . LEU A 1 505 ? -6.779 -16.603 9.680 1.00 98.12 505 LEU A CA 1
ATOM 3864 C C . LEU A 1 505 ? -6.751 -16.920 8.181 1.00 98.12 505 LEU A C 1
ATOM 3866 O O . LEU A 1 505 ? -5.820 -17.563 7.697 1.00 98.12 505 LEU A O 1
ATOM 3870 N N . VAL A 1 506 ? -7.724 -16.401 7.443 1.00 98.44 506 VAL A N 1
ATOM 3871 C CA . VAL A 1 506 ? -7.753 -16.402 5.979 1.00 98.44 506 VAL A CA 1
ATOM 3872 C C . VAL A 1 506 ? -7.632 -14.961 5.506 1.00 98.44 506 VAL A C 1
ATOM 3874 O O . VAL A 1 506 ? -8.324 -14.086 6.017 1.00 98.44 506 VAL A O 1
ATOM 3877 N N . PHE A 1 507 ? -6.772 -14.698 4.525 1.00 98.62 507 PHE A N 1
ATOM 3878 C CA . PHE A 1 507 ? -6.692 -13.392 3.875 1.00 98.62 507 PHE A CA 1
ATOM 3879 C C . PHE A 1 507 ? -6.537 -13.546 2.364 1.00 98.62 507 PHE A C 1
ATOM 3881 O O . PHE A 1 507 ? -6.032 -14.557 1.876 1.00 98.62 507 PHE A O 1
ATOM 3888 N N . ALA A 1 508 ? -6.963 -12.524 1.629 1.00 98.62 508 ALA A N 1
ATOM 3889 C CA . ALA A 1 508 ? -6.770 -12.426 0.190 1.00 98.62 508 ALA A CA 1
ATOM 3890 C C . ALA A 1 508 ? -6.288 -11.022 -0.177 1.00 98.62 508 ALA A C 1
ATOM 3892 O O . ALA A 1 508 ? -6.705 -10.025 0.419 1.00 98.62 508 ALA A O 1
ATOM 3893 N N 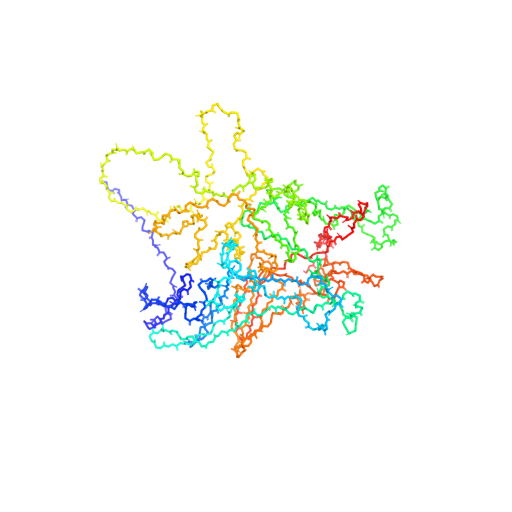. ALA A 1 509 ? -5.407 -10.934 -1.170 1.00 98.56 509 ALA A N 1
ATOM 3894 C CA . ALA A 1 509 ? -4.845 -9.671 -1.618 1.00 98.56 509 ALA A CA 1
ATOM 3895 C C . ALA A 1 509 ? -4.375 -9.744 -3.071 1.00 98.56 509 ALA A C 1
ATOM 3897 O O . ALA A 1 509 ? -3.982 -10.804 -3.558 1.00 98.56 509 ALA A O 1
ATOM 3898 N N . PHE A 1 510 ? -4.342 -8.592 -3.736 1.00 98.62 510 PHE A N 1
ATOM 3899 C CA . PHE A 1 510 ? -3.575 -8.432 -4.965 1.00 98.62 510 PHE A CA 1
ATOM 3900 C C . PHE A 1 510 ? -2.129 -8.067 -4.624 1.00 98.62 510 PHE A C 1
ATOM 3902 O O . PHE A 1 510 ? -1.871 -7.175 -3.810 1.00 98.62 510 PHE A O 1
ATOM 3909 N N . LYS A 1 511 ? -1.170 -8.720 -5.290 1.00 98.31 511 LYS A N 1
ATOM 3910 C CA . LYS A 1 511 ? 0.224 -8.263 -5.306 1.00 98.31 511 LYS A CA 1
ATOM 3911 C C . LYS A 1 511 ? 0.268 -6.860 -5.918 1.00 98.31 511 LYS A C 1
ATOM 3913 O O . LYS A 1 511 ? -0.124 -6.684 -7.070 1.00 98.31 511 LYS A O 1
ATOM 3918 N N . ALA A 1 512 ? 0.805 -5.883 -5.188 1.00 98.31 512 ALA A N 1
ATOM 3919 C CA . ALA A 1 512 ? 1.110 -4.586 -5.779 1.00 98.31 512 ALA A CA 1
ATOM 3920 C C . ALA A 1 512 ? 2.320 -4.705 -6.730 1.00 98.31 512 ALA A C 1
ATOM 3922 O O . ALA A 1 512 ? 3.273 -5.458 -6.472 1.00 98.31 512 ALA A O 1
ATOM 3923 N N . GLY A 1 513 ? 2.288 -3.968 -7.843 1.00 98.19 513 GLY A N 1
ATOM 3924 C CA . GLY A 1 513 ? 3.432 -3.858 -8.749 1.00 98.19 513 GLY A CA 1
ATOM 3925 C C . GLY A 1 513 ? 4.638 -3.286 -8.003 1.00 98.19 513 GLY A C 1
ATOM 3926 O O . GLY A 1 513 ? 4.545 -2.216 -7.413 1.00 98.19 513 GLY A O 1
ATOM 3927 N N . ALA A 1 514 ? 5.750 -4.016 -7.993 1.00 98.50 514 ALA A N 1
ATOM 3928 C CA . ALA A 1 514 ? 6.989 -3.617 -7.334 1.00 98.50 514 ALA A CA 1
ATOM 3929 C C . ALA A 1 514 ? 8.138 -4.016 -8.254 1.00 98.50 514 ALA A C 1
ATOM 3931 O O . ALA A 1 514 ? 8.248 -5.194 -8.602 1.00 98.50 514 ALA A O 1
ATOM 3932 N N . VAL A 1 515 ? 8.917 -3.029 -8.693 1.00 98.62 515 VAL A N 1
ATOM 3933 C CA . VAL A 1 515 ? 9.984 -3.191 -9.684 1.00 98.62 515 VAL A CA 1
ATOM 3934 C C . VAL A 1 515 ? 11.164 -2.273 -9.375 1.00 98.62 515 VAL A C 1
ATOM 3936 O O . VAL A 1 515 ? 11.010 -1.294 -8.644 1.00 98.62 515 VAL A O 1
ATOM 3939 N N . GLY A 1 516 ? 12.336 -2.577 -9.935 1.00 98.00 516 GLY A N 1
ATOM 3940 C CA . GLY A 1 516 ? 13.493 -1.680 -9.869 1.00 98.00 516 GLY A CA 1
ATOM 3941 C C . GLY A 1 516 ? 13.328 -0.439 -10.753 1.00 98.00 516 GLY A C 1
ATOM 3942 O O . GLY A 1 516 ? 12.550 -0.439 -11.705 1.00 98.00 516 GLY A O 1
ATOM 3943 N N . TYR A 1 517 ? 14.096 0.612 -10.478 1.00 98.19 517 TYR A N 1
ATOM 3944 C CA . TYR A 1 517 ? 14.249 1.763 -11.368 1.00 98.19 517 TYR A CA 1
ATOM 3945 C C . TYR A 1 517 ? 15.701 2.243 -11.360 1.00 98.19 517 TYR A C 1
ATOM 3947 O O . TYR A 1 517 ? 16.439 1.977 -10.411 1.00 98.19 517 TYR A O 1
ATOM 3955 N N . ASP A 1 518 ? 16.118 2.906 -12.435 1.00 96.31 518 ASP A N 1
ATOM 3956 C CA . ASP A 1 518 ? 17.495 3.373 -12.579 1.00 96.31 518 ASP A CA 1
ATOM 3957 C C . ASP A 1 518 ? 17.723 4.691 -11.821 1.00 96.31 518 ASP A C 1
ATOM 3959 O O . ASP A 1 518 ? 17.021 5.685 -12.035 1.00 96.31 518 ASP A O 1
ATOM 3963 N N . MET A 1 519 ? 18.718 4.679 -10.934 1.00 93.88 519 MET A N 1
ATOM 3964 C CA . MET A 1 519 ? 19.148 5.817 -10.115 1.00 93.88 519 MET A CA 1
ATOM 3965 C C . MET A 1 519 ? 20.279 6.629 -10.758 1.00 93.88 519 MET A C 1
ATOM 3967 O O . MET A 1 519 ? 20.761 7.589 -10.156 1.00 93.88 519 MET A O 1
ATOM 3971 N N . THR A 1 520 ? 20.727 6.253 -11.960 1.00 93.44 520 THR A N 1
ATOM 3972 C CA . THR A 1 520 ? 21.816 6.939 -12.655 1.00 93.44 520 THR A CA 1
ATOM 3973 C C . THR A 1 520 ? 21.532 8.425 -12.872 1.00 93.44 520 THR A C 1
ATOM 3975 O O . THR A 1 520 ? 20.436 8.843 -13.256 1.00 93.44 520 THR A O 1
ATOM 3978 N N . THR A 1 521 ? 22.559 9.243 -12.663 1.00 91.62 521 THR A N 1
ATOM 3979 C CA . THR A 1 521 ? 22.539 10.668 -13.006 1.00 91.62 521 THR A CA 1
ATOM 3980 C C . THR A 1 521 ? 23.051 10.924 -14.426 1.00 91.62 521 THR A C 1
ATOM 3982 O O . THR A 1 521 ? 22.760 11.985 -14.989 1.00 91.62 521 THR A O 1
ATOM 3985 N N . ASP A 1 522 ? 23.731 9.947 -15.039 1.00 93.25 522 ASP A N 1
ATOM 3986 C CA . ASP A 1 522 ? 24.285 10.043 -16.391 1.00 93.25 522 ASP A CA 1
ATOM 3987 C C . ASP A 1 522 ? 23.169 10.200 -17.428 1.00 93.25 522 ASP A C 1
ATOM 3989 O O . ASP A 1 522 ? 22.387 9.282 -17.674 1.00 93.25 522 ASP A O 1
ATOM 3993 N N . SER A 1 523 ? 23.109 11.374 -18.062 1.00 89.19 523 SER A N 1
ATOM 3994 C CA . SER A 1 523 ? 22.123 11.695 -19.097 1.00 89.19 523 SER A CA 1
ATOM 3995 C C . SER A 1 523 ? 22.168 10.774 -20.313 1.00 89.19 523 SER A C 1
ATOM 3997 O O . SER A 1 523 ? 21.172 10.707 -21.027 1.00 89.19 523 SER A O 1
ATOM 3999 N N . ASN A 1 524 ? 23.285 10.083 -20.543 1.00 91.62 524 ASN A N 1
ATOM 4000 C CA . ASN A 1 524 ? 23.479 9.208 -21.695 1.00 91.62 524 ASN A CA 1
ATOM 4001 C C . ASN A 1 524 ? 23.176 7.734 -21.386 1.00 91.62 524 ASN A C 1
ATOM 4003 O O . ASN A 1 524 ? 23.180 6.905 -22.298 1.00 91.62 524 ASN A O 1
ATOM 4007 N N . ALA A 1 525 ? 22.898 7.387 -20.125 1.00 94.75 525 ALA A N 1
ATOM 4008 C CA . ALA A 1 525 ? 22.531 6.028 -19.763 1.00 94.75 525 ALA A CA 1
ATOM 4009 C C . ALA A 1 525 ? 21.192 5.640 -20.411 1.00 94.75 525 ALA A C 1
ATOM 4011 O O . ALA A 1 525 ? 20.189 6.348 -20.291 1.00 94.75 525 ALA A O 1
ATOM 4012 N N . SER A 1 526 ? 21.157 4.477 -21.071 1.00 95.25 526 SER A N 1
ATOM 4013 C CA . SER A 1 526 ? 19.981 4.020 -21.831 1.00 95.25 526 SER A CA 1
ATOM 4014 C C . SER A 1 526 ? 18.716 3.930 -20.966 1.00 95.25 526 SER A C 1
ATOM 4016 O O . SER A 1 526 ? 17.623 4.295 -21.401 1.00 95.25 526 SER A O 1
ATOM 4018 N N . THR A 1 527 ? 18.859 3.483 -19.719 1.00 97.00 527 THR A N 1
ATOM 4019 C CA . THR A 1 527 ? 17.758 3.269 -18.771 1.00 97.00 527 THR A CA 1
ATOM 4020 C C . THR A 1 527 ? 17.535 4.432 -17.807 1.00 97.00 527 THR A C 1
ATOM 4022 O O . THR A 1 527 ? 16.751 4.288 -16.872 1.00 97.00 527 THR A O 1
ATOM 4025 N N . LYS A 1 528 ? 18.138 5.608 -18.041 1.00 96.25 528 LYS A N 1
ATOM 4026 C CA . LYS A 1 528 ? 17.889 6.788 -17.204 1.00 96.25 528 LYS A CA 1
ATOM 4027 C C . LYS A 1 528 ? 16.394 7.121 -17.128 1.00 96.25 528 LYS A C 1
ATOM 4029 O O . LYS A 1 528 ? 15.673 7.073 -18.133 1.00 96.25 528 LYS A O 1
ATOM 4034 N N . ASP A 1 529 ? 15.965 7.493 -15.918 1.00 95.94 529 ASP A N 1
ATOM 4035 C CA . ASP A 1 529 ? 14.598 7.907 -15.592 1.00 95.94 529 ASP A CA 1
ATOM 4036 C C . ASP A 1 529 ? 13.547 6.881 -16.044 1.00 95.94 529 ASP A C 1
ATOM 4038 O O . ASP A 1 529 ? 12.481 7.232 -16.550 1.00 95.94 529 ASP A O 1
ATOM 4042 N N . GLN A 1 530 ? 13.850 5.593 -15.880 1.00 97.94 530 GLN A N 1
ATOM 4043 C CA . GLN A 1 530 ? 12.980 4.489 -16.271 1.00 97.94 530 GLN A CA 1
ATOM 4044 C C . GLN A 1 530 ? 12.869 3.442 -15.153 1.00 97.94 530 GLN A C 1
ATOM 4046 O O . GLN A 1 530 ? 13.842 3.107 -14.477 1.00 97.94 530 GLN A O 1
ATOM 4051 N N . ALA A 1 531 ? 11.662 2.898 -14.992 1.00 98.50 531 ALA A N 1
ATOM 4052 C CA . ALA A 1 531 ? 11.416 1.674 -14.239 1.00 98.50 531 ALA A CA 1
ATOM 4053 C C . ALA A 1 531 ? 11.759 0.446 -15.095 1.00 98.50 531 ALA A C 1
ATOM 4055 O O . ALA A 1 531 ? 11.527 0.450 -16.305 1.00 98.50 531 ALA A O 1
ATOM 4056 N N . LEU A 1 532 ? 12.276 -0.612 -14.474 1.00 98.44 532 LEU A N 1
ATOM 4057 C CA . LEU A 1 532 ? 12.712 -1.847 -15.124 1.00 98.44 532 LEU A CA 1
ATOM 4058 C C . LEU A 1 532 ? 11.675 -2.951 -14.893 1.00 98.44 532 LEU A C 1
ATOM 4060 O O . LEU A 1 532 ? 11.653 -3.582 -13.840 1.00 98.44 532 LEU A O 1
ATOM 4064 N N . ALA A 1 533 ? 10.800 -3.160 -15.872 1.00 98.44 533 ALA A N 1
ATOM 4065 C CA . ALA A 1 533 ? 9.660 -4.070 -15.792 1.00 98.44 533 ALA A CA 1
ATOM 4066 C C . ALA A 1 533 ? 9.411 -4.728 -17.151 1.00 98.44 533 ALA A C 1
ATOM 4068 O O . ALA A 1 533 ? 9.606 -4.098 -18.188 1.00 98.44 533 ALA A O 1
ATOM 4069 N N . TRP A 1 534 ? 8.944 -5.974 -17.175 1.00 98.38 534 TRP A N 1
ATOM 4070 C CA . TRP A 1 534 ? 8.675 -6.672 -18.434 1.00 98.38 534 TRP A CA 1
ATOM 4071 C C . TRP A 1 534 ? 7.525 -7.671 -18.304 1.00 98.38 534 TRP A C 1
ATOM 4073 O O . TRP A 1 534 ? 7.153 -8.094 -17.211 1.00 98.38 534 TRP A O 1
ATOM 4083 N N . SER A 1 535 ? 6.950 -8.057 -19.446 1.00 98.44 535 SER A N 1
ATOM 4084 C CA . SER A 1 535 ? 5.923 -9.098 -19.476 1.00 98.44 535 SER A CA 1
ATOM 4085 C C . SER A 1 535 ? 6.529 -10.465 -19.162 1.00 98.44 535 SER A C 1
ATOM 4087 O O . SER A 1 535 ? 7.541 -10.852 -19.745 1.00 98.44 535 SER A O 1
ATOM 4089 N N . THR A 1 536 ? 5.880 -11.213 -18.274 1.00 97.81 536 THR A N 1
ATOM 4090 C CA . THR A 1 536 ? 6.242 -12.594 -17.917 1.00 97.81 536 THR A CA 1
ATOM 4091 C C . THR A 1 536 ? 5.161 -13.591 -18.323 1.00 97.81 536 THR A C 1
ATOM 4093 O O . THR A 1 536 ? 4.993 -14.628 -17.684 1.00 97.81 536 THR A O 1
ATOM 4096 N N . THR A 1 537 ? 4.377 -13.266 -19.353 1.00 98.12 537 THR A N 1
ATOM 4097 C CA . THR A 1 537 ? 3.422 -14.205 -19.950 1.00 98.12 537 THR A CA 1
ATOM 4098 C C . THR A 1 537 ? 4.173 -15.426 -20.484 1.00 98.12 537 THR A C 1
ATOM 4100 O O . THR A 1 537 ? 5.220 -15.287 -21.117 1.00 98.12 537 THR A O 1
ATOM 4103 N N . ALA A 1 538 ? 3.635 -16.617 -20.222 1.00 97.44 538 ALA A N 1
ATOM 4104 C CA . ALA A 1 538 ? 4.149 -17.865 -20.769 1.00 97.44 538 ALA A CA 1
ATOM 4105 C C . ALA A 1 538 ? 4.201 -17.817 -22.310 1.00 97.44 538 ALA A C 1
ATOM 4107 O O . ALA A 1 538 ? 3.362 -17.172 -22.948 1.00 97.44 538 ALA A O 1
ATOM 4108 N N . GLY A 1 539 ? 5.201 -18.478 -22.898 1.00 97.44 539 GLY A N 1
ATOM 4109 C CA . GLY A 1 539 ? 5.376 -18.539 -24.349 1.00 97.44 539 GLY A CA 1
ATOM 4110 C C . GLY A 1 539 ? 4.227 -19.280 -25.031 1.00 97.44 539 GLY A C 1
ATOM 4111 O O . GLY A 1 539 ? 3.574 -20.125 -24.417 1.00 97.44 539 GLY A O 1
ATOM 4112 N N . LEU A 1 540 ? 3.990 -18.984 -26.311 1.00 97.88 540 LEU A N 1
ATOM 4113 C CA . LEU A 1 540 ? 2.979 -19.684 -27.120 1.00 97.88 540 LEU A CA 1
ATOM 4114 C C . LEU A 1 540 ? 3.266 -21.188 -27.259 1.00 97.88 540 LEU A C 1
ATOM 4116 O O . LEU A 1 540 ? 2.360 -21.966 -27.526 1.00 97.88 540 LEU A O 1
ATOM 4120 N N . ASP A 1 541 ? 4.526 -21.566 -27.090 1.00 96.75 541 ASP A N 1
ATOM 4121 C CA . ASP A 1 541 ? 5.080 -22.914 -27.134 1.00 96.75 541 ASP A CA 1
ATOM 4122 C C . ASP A 1 541 ? 5.136 -23.596 -25.758 1.00 96.75 541 ASP A C 1
ATOM 4124 O O . ASP A 1 541 ? 5.771 -24.637 -25.620 1.00 96.75 541 ASP A O 1
ATOM 4128 N N . SER A 1 542 ? 4.498 -23.021 -24.732 1.00 97.62 542 SER A N 1
ATOM 4129 C CA . SER A 1 542 ? 4.429 -23.656 -23.413 1.00 97.62 542 SER A CA 1
ATOM 4130 C C . SER A 1 542 ? 3.691 -24.993 -23.501 1.00 97.62 542 SER A C 1
ATOM 4132 O O . SER A 1 542 ? 2.617 -25.066 -24.101 1.00 97.62 542 SER A O 1
ATOM 4134 N N . ASP A 1 543 ? 4.243 -26.029 -22.867 1.00 96.81 543 ASP A N 1
ATOM 4135 C CA . ASP A 1 543 ? 3.588 -27.333 -22.765 1.00 96.81 543 ASP A CA 1
ATOM 4136 C C . ASP A 1 543 ? 2.193 -27.209 -22.127 1.00 96.81 543 ASP A C 1
ATOM 4138 O O . ASP A 1 543 ? 1.948 -26.355 -21.267 1.00 96.81 543 ASP A O 1
ATOM 4142 N N . GLY A 1 544 ? 1.273 -28.082 -22.550 1.00 95.44 544 GLY A N 1
ATOM 4143 C CA . GLY A 1 544 ? -0.047 -28.194 -21.931 1.00 95.44 544 GLY A CA 1
ATOM 4144 C C . GLY A 1 544 ? 0.058 -28.628 -20.466 1.00 95.44 544 GLY A C 1
ATOM 4145 O O . GLY A 1 544 ? 0.910 -29.448 -20.126 1.00 95.44 544 GLY A O 1
ATOM 4146 N N . GLY A 1 545 ? -0.808 -28.059 -19.623 1.00 75.50 545 GLY A N 1
ATOM 4147 C CA . GLY A 1 545 ? -0.909 -28.374 -18.194 1.00 75.50 545 GLY A CA 1
ATOM 4148 C C . GLY A 1 545 ? -1.618 -29.689 -17.920 1.00 75.50 545 GLY A C 1
ATOM 4149 O O . GLY A 1 545 ? -2.736 -29.859 -18.459 1.00 75.50 545 GLY A O 1
#

InterPro domains:
  IPR007885 MgpC adhesin [PF05220] (425-545)

pLDDT: mean 80.85, std 25.88, range [21.61, 98.88]

Foldseek 3Di:
DDDDDDDDDDDDDDPDDPPPDQDQPDWDWDDDKQFTFTATPVRDTLDPGDNNCVLQVHDQQKTWFDKDDDPDWKIKTKIAGLLAAKAFQLADDPPDPDQADFRIDTDLPSSVCLQVPPPPDDPDPPPDDRDNRFMWIWMWTADPSRDTHTDAIAGADAAGFGDDHPPPPCCPPPVFFHPSLLLSPDWDFDFDFPPQDPLLVDFAFAAFQLCQQQNPPRSVCCVVCCVVVVNPPPPCRRFTQFGFQQWHTAIEHQQAFGALKGWNHRHPHGGRPPPVCCVVPVLVVRCLQEPDDAPPVPPDDPPPPDDDDDDDDDDDDPPDPPPPPPPPPPPDPDDDDPDDDDNHPPTIYRNLVRCVVLQFSQSLPRDGPPDDHSQDDDDDPDDDDDDGDDDDPPDDRRTGRGNNSRLSRQQQRAWEDFDQWIKTGGALGGKHQWIWTDGNPHNYTYTDGPQADDDDCVDPVSQCVQLVFQEDADPVDPPDSTSNNSVTGQRIWNWPHWYDDPRDIDTDTDRDDHGDADPDPDPSNSRPSGTRDGDPDDDPPDDDD

GO terms:
  GO:0005515 protein binding (F, IPI)